Protein AF-0000000080528531 (afdb_homodimer)

pLDDT: mean 79.45, std 21.53, range [21.64, 98.94]

Organism: Pseudogymnoascus destructans (strain ATCC MYA-4855 / 20631-21) (NCBI:txid658429)

InterPro domains:
  IPR002347 Short-chain dehydrogenase/reductase SDR [PF00106] (32-248)
  IPR002347 Short-chain dehydrogenase/reductase SDR [PR00080] (111-122)
  IPR002347 Short-chain dehydrogenase/reductase SDR [PR00080] (195-203)
  IPR002347 Short-chain dehydrogenase/reductase SDR [PR00080] (209-228)
  IPR002347 Short-chain dehydrogenase/reductase SDR [PR00081] (33-50)
  IPR002347 Short-chain dehydrogenase/reductase SDR [PR00081] (111-122)
  IPR002347 Short-chain dehydrogenase/reductase SDR [PR00081] (209-228)
  IPR002347 Short-chain dehydrogenase/reductase SDR [PR00081] (230-247)
  IPR020904 Short-chain dehydrogenase/reductase, conserved site [PS00061] (196-224)
  IPR036291 NAD(P)-binding domain superfamily [SSF51735] (30-278)

Solvent-accessible surface area (backbone atoms only — not comparable to full-atom values): 37124 Å² total; per-residue (Å²): 56,64,50,62,80,37,59,33,35,75,73,28,62,39,34,76,78,84,61,83,84,55,83,79,59,65,48,24,29,16,66,29,32,34,38,27,34,31,20,59,43,70,68,28,30,51,45,46,55,54,42,37,70,32,47,24,28,38,37,28,21,22,74,54,56,68,58,25,48,52,49,37,54,52,50,26,67,76,59,71,44,81,60,44,43,60,40,70,24,46,54,71,37,65,66,36,43,51,49,39,54,55,52,45,31,72,62,29,94,75,56,29,38,19,30,39,31,46,48,42,65,50,44,54,83,70,76,75,57,69,78,64,56,74,65,72,85,45,95,77,47,78,74,78,89,53,60,24,35,35,34,34,29,54,14,38,50,53,49,49,44,51,42,51,43,46,27,57,61,16,64,92,40,62,62,58,43,52,83,50,79,66,44,55,70,48,65,38,23,37,40,38,40,59,46,27,43,39,41,79,43,56,46,66,77,33,41,51,34,16,13,16,25,11,16,42,47,20,38,50,52,16,40,42,53,46,32,52,75,51,24,34,28,43,36,36,38,22,41,39,54,25,64,30,79,80,24,62,72,69,46,38,62,53,41,70,70,54,58,54,21,50,64,63,59,49,45,48,53,53,41,47,59,66,17,37,56,31,63,18,55,46,35,40,34,29,33,43,67,15,24,43,45,92,84,75,53,72,41,36,48,61,87,77,58,87,76,53,58,73,37,41,66,43,78,46,72,76,52,55,50,36,43,28,46,58,48,41,40,46,51,43,53,48,49,47,52,48,54,72,45,44,83,56,69,83,61,45,66,55,48,48,39,48,49,48,44,52,48,34,38,25,45,59,41,51,84,136,67,61,45,61,77,38,60,34,36,75,72,31,61,39,33,75,79,84,62,84,85,56,83,79,60,65,48,24,29,16,66,28,32,35,40,26,32,31,19,59,43,70,69,27,30,52,45,46,55,54,43,38,71,33,46,24,28,38,37,29,20,23,75,52,56,69,56,24,49,54,50,34,53,53,49,26,67,76,61,71,43,80,58,45,42,62,40,70,23,45,54,69,38,65,64,36,44,50,49,39,54,54,53,44,31,70,61,28,92,77,56,28,38,19,31,39,31,47,48,43,66,51,43,53,82,69,77,74,56,70,80,64,55,75,66,72,84,47,94,77,48,78,73,77,89,53,60,24,35,35,35,36,30,53,15,38,50,52,48,49,44,51,41,52,43,46,28,57,61,17,64,92,40,60,63,57,40,51,82,50,79,63,44,55,69,48,65,37,20,37,42,38,40,60,48,28,42,38,40,77,44,56,46,66,77,32,40,51,36,16,13,16,26,11,17,44,46,20,37,50,51,16,40,43,52,46,34,52,74,50,25,35,27,44,35,35,39,20,41,37,56,25,68,29,78,79,25,60,71,69,46,36,61,53,43,70,71,54,59,52,20,50,66,63,60,49,48,48,54,52,40,48,58,65,17,36,55,29,62,20,55,46,36,40,33,28,34,45,67,17,23,42,46,89,85,74,52,75,39,28,47,62,86,77,55,89,76,51,58,73,36,42,68,41,79,46,70,75,50,54,49,35,40,27,43,58,48,39,40,46,50,44,53,49,50,46,54,47,56,72,45,45,84,56,68,83,59,46,67,54,48,49,39,48,49,46,43,53,48,33,39,22,46,57,41,51,83,135

Sequence (736 aa):
MFDRSRNVVDLTRQSPPIDLSQPYDPDWVSAKTILITGGASGFGEHFFRKWASHGANVIIGDISDKKGIELVEEVRASTGNKNHHYIHCDVTIWQSQVDFFHQALKLSPTGGIDSVVANAGINGYGGRPFWDPPGLDADSPPKPDMKCLEVNLIGVTYTVHLALFYLKRNPNSDVADHKAQPSANRPDRHLLLIGSIASLVTIPGLTQYNASKHGVLGLFKSLGTTAFMGGLRVNIVLAYFVSTPLLQAGARVLLAGNPIATPEDVIDAGTRFMADARISGRALMIGPKVKVRADNEWEVVLQEDKEGVEVTVREVFVDDFEVVEAFCARLIKLLNVLEAARGWSGWFSDMFAAITYRVLVIFGLRRKMFDRSRNVVDLTRQSPPIDLSQPYDPDWVSAKTILITGGASGFGEHFFRKWASHGANVIIGDISDKKGIELVEEVRASTGNKNHHYIHCDVTIWQSQVDFFHQALKLSPTGGIDSVVANAGINGYGGRPFWDPPGLDADSPPKPDMKCLEVNLIGVTYTVHLALFYLKRNPNSDVADHKAQPSANRPDRHLLLIGSIASLVTIPGLTQYNASKHGVLGLFKSLGTTAFMGGLRVNIVLAYFVSTPLLQAGARVLLAGNPIATPEDVIDAGTRFMADARISGRALMIGPKVKVRADNEWEVVLQEDKEGVEVTVREVFVDDFEVVEAFCARLIKLLNVLEAARGWSGWFSDMFAAITYRVLVIFGLRRK

Secondary structure (DSSP, 8-state):
---TT---HHHHTPPPPP-TTS---GGGGTT-EEEEETTTSHHHHHHHHHHHHTT-EEEEEES-HHHHHHHHHHHHHHH--TT-EEEE--TTSHHHHHHHHHHHHHH-TTSS-SEEEE--------SS-TTS---TTSSSPPPP--HHHIIIIIIHHHHHHHHHHHHTT-TTPPPP-TTSPP-TT----EEEEEEEGGGTS--TT-HHHHHHHHHHHHHHHHHHHHGGGGT-EEEEEEE--B--GGGTTTHHHHTTTPPPB-HHHHHHHHHHHHH-TT--S-EEEEEEEEEE-TTS----B-TT-SSSEEEEEEEE-TTTTTS--HHHHHHHHHHHHHHHHTTS-SHHHHHHHHHHHHHHHHTT-S--/---TT---HHHHTPPPPP-TTS---GGGGTT-EEEEETTTSHHHHHHHHHHHHTT-EEEEEES-HHHHHHHHHHHHHHH--TT-EEEE--TTSHHHHHHHHHHHHHH-TTSS-SEEEE--------SS-TTS---TTSSSPPPP--HHHIIIIIIHHHHHHHHHHHHTT-TTPPPP-TTSPP-TT----EEEEEEEGGGTS--TT-HHHHHHHHHHHHHHHHHHHHGGGGT-EEEEEEE--B--GGGTTTHHHHTTTPPPB-HHHHHHHHHHHHH-TT--S-EEEEEEEEEE-TTS----B-TT-SSSEEEEEEEE-TTTTTS--HHHHHHHHHHHHHHHHTTS-SHHHHHHHHHHHHHHHHTT-S--

Foldseek 3Di:
DQPLQQQCCVLLQFFADDDPVDDDDLLLQALAEEEEEVLLDDLNVVLVLSSLQSHHQYEYEYQPVVSQVVSQVVSCVVNVDNSYYYAYADLLDLVSVVVSVVVSLVSRPQSAHQEYELDFADLPPDDDQPVDDPDPPDPDDDDPDLVRLSGLAVSSVSSVVVLLVGLLVGPPAAQQHLPDDRHHPHGHSEYEYEAACLLVDPDPRSVSNSVSRVNSVVVLQVCSLQSSLSSHFYEYEHEYAADDVVCPPPVCVVVVNFDFFHSVVSSVVVSCRSSNSSGGSWYKYFGTFAFQDDPRPRDRDPPPDPDGDTDRIDTDCSCVSSRDHPVSSVVSVVSSVLSVVCVVPDCRVVVCCVVVVVVVVVVVNDDD/DQQLAQQCCVLLQFFADDDPVDDDDLLLQALAEEEEEVLLDDLNVVLVLSSLQSHHQYEYEYQPVVSQVVSQVVSCVVNVDNSYYYAYADLLDLVSVVVSVVVSLVSRPQSAHQEYELDFADLPPDDDQPVDDPDPPDPDDDDPDLVRLSGLAVSSVSSVVVLLVGLLVGPPADQQHLPDDRHHPHGHSEYEYEAACLLVDPDPRSVSNSVSRVNSVVVLLVCSLQSSLSSHFYEYEHEYDADDVVCPPPVCVVVVNFDFFHSVVSSVVVSCRSSNSSGGSWYKYFGTFAFQDDPRPRPRDPPPDPDGDTDRIDTDCSCVSSGGHPVSSVVSVVSSVLSVVCVVPDCRVVVCCVVVVVVVVVVVNDDD

Structure (mmCIF, N/CA/C/O backbone):
data_AF-0000000080528531-model_v1
#
loop_
_entity.id
_entity.type
_entity.pdbx_description
1 polymer 'Uncharacterized protein'
#
loop_
_atom_site.group_PDB
_atom_site.id
_atom_site.type_symbol
_atom_site.label_atom_id
_atom_site.label_alt_id
_atom_site.label_comp_id
_atom_site.label_asym_id
_atom_site.label_entity_id
_atom_site.label_seq_id
_atom_site.pdbx_PDB_ins_code
_atom_site.Cartn_x
_atom_site.Cartn_y
_atom_site.Cartn_z
_atom_site.occupancy
_atom_site.B_iso_or_equiv
_atom_site.auth_seq_id
_atom_site.auth_comp_id
_atom_site.auth_asym_id
_atom_site.auth_atom_id
_atom_site.pdbx_PDB_model_num
ATOM 1 N N . MET A 1 1 ? 13.086 14.242 -15.18 1 21.64 1 MET A N 1
ATOM 2 C CA . MET A 1 1 ? 13.102 13.344 -16.328 1 21.64 1 MET A CA 1
ATOM 3 C C . MET A 1 1 ? 13.875 12.062 -16 1 21.64 1 MET A C 1
ATOM 5 O O . MET A 1 1 ? 15.016 12.125 -15.539 1 21.64 1 MET A O 1
ATOM 9 N N . PHE A 1 2 ? 13.141 11.07 -15.656 1 32.16 2 PHE A N 1
ATOM 10 C CA . PHE A 1 2 ? 13.797 9.812 -15.297 1 32.16 2 PHE A CA 1
ATOM 11 C C . PHE A 1 2 ? 14.727 9.352 -16.406 1 32.16 2 PHE A C 1
ATOM 13 O O . PHE A 1 2 ? 14.43 9.531 -17.594 1 32.16 2 PHE A O 1
ATOM 20 N N . ASP A 1 3 ? 15.953 9.625 -16.359 1 35.84 3 ASP A N 1
ATOM 21 C CA . ASP A 1 3 ? 16.859 9.125 -17.406 1 35.84 3 ASP A CA 1
ATOM 22 C C . ASP A 1 3 ? 16.328 7.828 -18.016 1 35.84 3 ASP A C 1
ATOM 24 O O . ASP A 1 3 ? 16.281 6.793 -17.344 1 35.84 3 ASP A O 1
ATOM 28 N N . ARG A 1 4 ? 15.625 7.918 -19.125 1 40.84 4 ARG A N 1
ATOM 29 C CA . ARG A 1 4 ? 14.984 6.934 -19.984 1 40.84 4 ARG A CA 1
ATOM 30 C C . ARG A 1 4 ? 15.953 5.816 -20.359 1 40.84 4 ARG A C 1
ATOM 32 O O . ARG A 1 4 ? 15.57 4.836 -21 1 40.84 4 ARG A O 1
ATOM 39 N N . SER A 1 5 ? 17.203 6.055 -20.281 1 42.66 5 SER A N 1
ATOM 40 C CA . SER A 1 5 ? 18.172 5.172 -20.922 1 42.66 5 SER A CA 1
ATOM 41 C C . SER A 1 5 ? 18.453 3.939 -20.078 1 42.66 5 SER A C 1
ATOM 43 O O . SER A 1 5 ? 19.312 3.127 -20.422 1 42.66 5 SER A O 1
ATOM 45 N N . ARG A 1 6 ? 17.797 3.814 -18.906 1 54.56 6 ARG A N 1
ATOM 46 C CA . ARG A 1 6 ? 18.391 2.695 -18.188 1 54.56 6 ARG A CA 1
ATOM 47 C C . ARG A 1 6 ? 17.422 1.529 -18.078 1 54.56 6 ARG A C 1
ATOM 49 O O . ARG A 1 6 ? 16.656 1.434 -17.109 1 54.56 6 ARG A O 1
ATOM 56 N N . ASN A 1 7 ? 17.297 0.915 -19.266 1 58.16 7 ASN A N 1
ATOM 57 C CA . ASN A 1 7 ? 16.531 -0.303 -19.484 1 58.16 7 ASN A CA 1
ATOM 58 C C . ASN A 1 7 ? 17.062 -1.471 -18.672 1 58.16 7 ASN A C 1
ATOM 60 O O . ASN A 1 7 ? 18.219 -1.876 -18.844 1 58.16 7 ASN A O 1
ATOM 64 N N . VAL A 1 8 ? 16.281 -1.681 -17.703 1 65.88 8 VAL A N 1
ATOM 65 C CA . VAL A 1 8 ? 16.766 -2.734 -16.812 1 65.88 8 VAL A CA 1
ATOM 66 C C . VAL A 1 8 ? 15.984 -4.023 -17.062 1 65.88 8 VAL A C 1
ATOM 68 O O . VAL A 1 8 ? 15.961 -4.922 -16.234 1 65.88 8 VAL A O 1
ATOM 71 N N . VAL A 1 9 ? 15.375 -4.074 -18.188 1 69.69 9 VAL A N 1
ATOM 72 C CA . VAL A 1 9 ? 14.539 -5.23 -18.484 1 69.69 9 VAL A CA 1
ATOM 73 C C . VAL A 1 9 ? 15.391 -6.5 -18.469 1 69.69 9 VAL A C 1
ATOM 75 O O . VAL A 1 9 ? 15.023 -7.488 -17.828 1 69.69 9 VAL A O 1
ATOM 78 N N . ASP A 1 10 ? 16.484 -6.367 -19.016 1 73 10 ASP A N 1
ATOM 79 C CA . ASP A 1 10 ? 17.359 -7.535 -19.062 1 73 10 ASP A CA 1
ATOM 80 C C . ASP A 1 10 ? 17.922 -7.859 -17.688 1 73 10 ASP A C 1
ATOM 82 O O . ASP A 1 10 ? 18.047 -9.031 -17.312 1 73 10 ASP A O 1
ATOM 86 N N . LEU A 1 11 ? 18.172 -6.777 -16.969 1 73.38 11 LEU A N 1
ATOM 87 C CA . LEU A 1 11 ? 18.781 -6.953 -15.648 1 73.38 11 LEU A CA 1
ATOM 88 C C . LEU A 1 11 ? 17.781 -7.586 -14.68 1 73.38 11 LEU A C 1
ATOM 90 O O . LEU A 1 11 ? 18.188 -8.297 -13.758 1 73.38 11 LEU A O 1
ATOM 94 N N . THR A 1 12 ? 16.562 -7.344 -14.93 1 78.44 12 THR A N 1
ATOM 95 C CA . THR A 1 12 ? 15.547 -7.859 -14.023 1 78.44 12 THR A CA 1
ATOM 96 C C . THR A 1 12 ? 14.945 -9.156 -14.57 1 78.44 12 THR A C 1
ATOM 98 O O . THR A 1 12 ? 14.094 -9.773 -13.922 1 78.44 12 THR A O 1
ATOM 101 N N . ARG A 1 13 ? 15.375 -9.555 -15.766 1 80.88 13 ARG A N 1
ATOM 102 C CA . ARG A 1 13 ? 14.938 -10.781 -16.422 1 80.88 13 ARG A CA 1
ATOM 103 C C . ARG A 1 13 ? 13.43 -10.781 -16.625 1 80.88 13 ARG A C 1
ATOM 105 O O . ARG A 1 13 ? 12.789 -11.828 -16.531 1 80.88 13 ARG A O 1
ATOM 112 N N . GLN A 1 14 ? 12.844 -9.648 -16.812 1 84.94 14 GLN A N 1
ATOM 113 C CA . GLN A 1 14 ? 11.43 -9.531 -17.156 1 84.94 14 GLN A CA 1
ATOM 114 C C . GLN A 1 14 ? 11.18 -9.891 -18.609 1 84.94 14 GLN A C 1
ATOM 116 O O . GLN A 1 14 ? 12.062 -9.703 -19.453 1 84.94 14 GLN A O 1
ATOM 121 N N . SER A 1 15 ? 10.023 -10.406 -18.844 1 90.94 15 SER A N 1
ATOM 122 C CA . SER A 1 15 ? 9.68 -10.75 -20.219 1 90.94 15 SER A CA 1
ATOM 123 C C . SER A 1 15 ? 9.32 -9.508 -21.031 1 90.94 15 SER A C 1
ATOM 125 O O . SER A 1 15 ? 9.055 -8.445 -20.469 1 90.94 15 SER A O 1
ATOM 127 N N . PRO A 1 16 ? 9.328 -9.648 -22.344 1 85 16 PRO A N 1
ATOM 128 C CA . PRO A 1 16 ? 8.75 -8.57 -23.156 1 85 16 PRO A CA 1
ATOM 129 C C . PRO A 1 16 ? 7.258 -8.367 -22.875 1 85 16 PRO A C 1
ATOM 131 O O . PRO A 1 16 ? 6.625 -9.195 -22.219 1 85 16 PRO A O 1
ATOM 134 N N . PRO A 1 17 ? 6.75 -7.285 -23.344 1 85.56 17 PRO A N 1
ATOM 135 C CA . PRO A 1 17 ? 5.312 -7.062 -23.188 1 85.56 17 PRO A CA 1
ATOM 136 C C . PRO A 1 17 ? 4.473 -8.234 -23.688 1 85.56 17 PRO A C 1
ATOM 138 O O . PRO A 1 17 ? 4.871 -8.922 -24.641 1 85.56 17 PRO A O 1
ATOM 141 N N . ILE A 1 18 ? 3.359 -8.391 -23.094 1 89.75 18 ILE A N 1
ATOM 142 C CA . ILE A 1 18 ? 2.475 -9.5 -23.438 1 89.75 18 ILE A CA 1
ATOM 143 C C . ILE A 1 18 ? 1.778 -9.203 -24.766 1 89.75 18 ILE A C 1
ATOM 145 O O . ILE A 1 18 ? 1.177 -8.141 -24.938 1 89.75 18 ILE A O 1
ATOM 149 N N . ASP A 1 19 ? 1.89 -10.094 -25.703 1 86.19 19 ASP A N 1
ATOM 150 C CA . ASP A 1 19 ? 1.101 -10.023 -26.938 1 86.19 19 ASP A CA 1
ATOM 151 C C . ASP A 1 19 ? -0.231 -10.758 -26.766 1 86.19 19 ASP A C 1
ATOM 153 O O . ASP A 1 19 ? -0.301 -11.977 -26.938 1 86.19 19 ASP A O 1
ATOM 157 N N . LEU A 1 20 ? -1.261 -10.055 -26.531 1 87.19 20 LEU A N 1
ATOM 158 C CA . LEU A 1 20 ? -2.559 -10.625 -26.172 1 87.19 20 LEU A CA 1
ATOM 159 C C . LEU A 1 20 ? -3.225 -11.25 -27.406 1 87.19 20 LEU A C 1
ATOM 161 O O . LEU A 1 20 ? -4.207 -11.984 -27.281 1 87.19 20 LEU A O 1
ATOM 165 N N . SER A 1 21 ? -2.725 -11 -28.547 1 85.06 21 SER A N 1
ATOM 166 C CA . SER A 1 21 ? -3.264 -11.602 -29.75 1 85.06 21 SER A CA 1
ATOM 167 C C . SER A 1 21 ? -2.777 -13.039 -29.938 1 85.06 21 SER A C 1
ATOM 169 O O . SER A 1 21 ? -3.352 -13.805 -30.703 1 85.06 21 SER A O 1
ATOM 171 N N . GLN A 1 22 ? -1.686 -13.352 -29.297 1 89.31 22 GLN A N 1
ATOM 172 C CA . GLN A 1 22 ? -1.153 -14.711 -29.375 1 89.31 22 GLN A CA 1
ATOM 173 C C . GLN A 1 22 ? -1.896 -15.656 -28.438 1 89.31 22 GLN A C 1
ATOM 175 O O . GLN A 1 22 ? -2.107 -15.328 -27.266 1 89.31 22 GLN A O 1
ATOM 180 N N . PRO A 1 23 ? -2.318 -16.688 -28.953 1 91.75 23 PRO A N 1
ATOM 181 C CA . PRO A 1 23 ? -2.992 -17.641 -28.078 1 91.75 23 PRO A CA 1
ATOM 182 C C . PRO A 1 23 ? -2.039 -18.312 -27.078 1 91.75 23 PRO A C 1
ATOM 184 O O . PRO A 1 23 ? -0.82 -18.266 -27.266 1 91.75 23 PRO A O 1
ATOM 187 N N . TYR A 1 24 ? -2.566 -18.812 -26 1 94.81 24 TYR A N 1
ATOM 188 C CA . TYR A 1 24 ? -1.869 -19.688 -25.062 1 94.81 24 TYR A CA 1
ATOM 189 C C . TYR A 1 24 ? -2.645 -20.984 -24.859 1 94.81 24 TYR A C 1
ATOM 191 O O . TYR A 1 24 ? -3.814 -21.078 -25.234 1 94.81 24 TYR A O 1
ATOM 199 N N . ASP A 1 25 ? -1.979 -21.953 -24.391 1 97.62 25 ASP A N 1
ATOM 200 C CA . ASP A 1 25 ? -2.615 -23.234 -24.125 1 97.62 25 ASP A CA 1
ATOM 201 C C . ASP A 1 25 ? -2.844 -23.438 -22.625 1 97.62 25 ASP A C 1
ATOM 203 O O . ASP A 1 25 ? -1.892 -23.641 -21.875 1 97.62 25 ASP A O 1
ATOM 207 N N . PRO A 1 26 ? -4.086 -23.422 -22.188 1 97.75 26 PRO A N 1
ATOM 208 C CA . PRO A 1 26 ? -4.359 -23.578 -20.75 1 97.75 26 PRO A CA 1
ATOM 209 C C . PRO A 1 26 ? -3.873 -24.922 -20.203 1 97.75 26 PRO A C 1
ATOM 211 O O . PRO A 1 26 ? -3.686 -25.047 -18.984 1 97.75 26 PRO A O 1
ATOM 214 N N . ASP A 1 27 ? -3.588 -25.859 -21.062 1 98.31 27 ASP A N 1
ATOM 215 C CA . ASP A 1 27 ? -3.166 -27.188 -20.625 1 98.31 27 ASP A CA 1
ATOM 216 C C . ASP A 1 27 ? -1.714 -27.172 -20.141 1 98.31 27 ASP A C 1
ATOM 218 O O . ASP A 1 27 ? -1.247 -28.141 -19.531 1 98.31 27 ASP A O 1
ATOM 222 N N . TRP A 1 28 ? -1.072 -26.062 -20.344 1 98.31 28 TRP A N 1
ATOM 223 C CA . TRP A 1 28 ? 0.305 -25.938 -19.875 1 98.31 28 TRP A CA 1
ATOM 224 C C . TRP A 1 28 ? 0.362 -25.906 -18.359 1 98.31 28 TRP A C 1
ATOM 226 O O . TRP A 1 28 ? 1.438 -26.016 -17.766 1 98.31 28 TRP A O 1
ATOM 236 N N . VAL A 1 29 ? -0.826 -25.906 -17.672 1 98.56 29 VAL A N 1
ATOM 237 C CA . VAL A 1 29 ? -0.847 -25.953 -16.219 1 98.56 29 VAL A CA 1
ATOM 238 C C . VAL A 1 29 ? -0.815 -27.406 -15.742 1 98.56 29 VAL A C 1
ATOM 240 O O . VAL A 1 29 ? -0.64 -27.672 -14.547 1 98.56 29 VAL A O 1
ATOM 243 N N . SER A 1 30 ? -0.893 -28.328 -16.656 1 98.44 30 SER A N 1
ATOM 244 C CA . SER A 1 30 ? -1.021 -29.734 -16.312 1 98.44 30 SER A CA 1
ATOM 245 C C . SER A 1 30 ? 0.157 -30.219 -15.461 1 98.44 30 SER A C 1
ATOM 247 O O . SER A 1 30 ? 1.312 -29.906 -15.773 1 98.44 30 SER A O 1
ATOM 249 N N . ALA A 1 31 ? -0.149 -30.875 -14.352 1 98 31 ALA A N 1
ATOM 250 C CA . ALA A 1 31 ? 0.758 -31.547 -13.43 1 98 31 ALA A CA 1
ATOM 251 C C . ALA A 1 31 ? 1.401 -30.547 -12.469 1 98 31 ALA A C 1
ATOM 253 O O . ALA A 1 31 ? 2.082 -30.953 -11.516 1 98 31 ALA A O 1
ATOM 254 N N . LYS A 1 32 ? 1.223 -29.25 -12.703 1 98.31 32 LYS A N 1
ATOM 255 C CA . LYS A 1 32 ? 1.743 -28.266 -11.75 1 98.31 32 LYS A CA 1
ATOM 256 C C . LYS A 1 32 ? 1.022 -28.375 -10.406 1 98.31 32 LYS A C 1
ATOM 258 O O . LYS A 1 32 ? -0.193 -28.562 -10.367 1 98.31 32 LYS A O 1
ATOM 263 N N . THR A 1 33 ? 1.763 -28.25 -9.352 1 98.81 33 THR A N 1
ATOM 264 C CA . THR A 1 33 ? 1.167 -28.047 -8.039 1 98.81 33 THR A CA 1
ATOM 265 C C . THR A 1 33 ? 0.984 -26.562 -7.75 1 98.81 33 THR A C 1
ATOM 267 O O . THR A 1 33 ? 1.963 -25.812 -7.656 1 98.81 33 THR A O 1
ATOM 270 N N . ILE A 1 34 ? -0.281 -26.125 -7.57 1 98.94 34 ILE A N 1
ATOM 271 C CA . ILE A 1 34 ? -0.618 -24.719 -7.43 1 98.94 34 ILE A CA 1
ATOM 272 C C . ILE A 1 34 ? -1.307 -24.484 -6.09 1 98.94 34 ILE A C 1
ATOM 274 O O . ILE A 1 34 ? -2.299 -25.141 -5.77 1 98.94 34 ILE A O 1
ATOM 278 N N . LEU A 1 35 ? -0.721 -23.609 -5.285 1 98.94 35 LEU A N 1
ATOM 279 C CA . LEU A 1 35 ? -1.34 -23.172 -4.039 1 98.94 35 LEU A CA 1
ATOM 280 C C . LEU A 1 35 ? -2.146 -21.891 -4.242 1 98.94 35 LEU A C 1
ATOM 282 O O . LEU A 1 35 ? -1.68 -20.953 -4.898 1 98.94 35 LEU A O 1
ATOM 286 N N . ILE A 1 36 ? -3.389 -21.859 -3.711 1 98.94 36 ILE A N 1
ATOM 287 C CA . ILE A 1 36 ? -4.23 -20.672 -3.783 1 98.94 36 ILE A CA 1
ATOM 288 C C . ILE A 1 36 ? -4.73 -20.312 -2.389 1 98.94 36 ILE A C 1
ATOM 290 O O . ILE A 1 36 ? -5.473 -21.078 -1.768 1 98.94 36 ILE A O 1
ATOM 294 N N . THR A 1 37 ? -4.32 -19.188 -1.866 1 98.81 37 THR A N 1
ATOM 295 C CA . THR A 1 37 ? -4.996 -18.688 -0.673 1 98.81 37 THR A CA 1
ATOM 296 C C . THR A 1 37 ? -6.348 -18.078 -1.03 1 98.81 37 THR A C 1
ATOM 298 O O . THR A 1 37 ? -6.508 -17.484 -2.1 1 98.81 37 THR A O 1
ATOM 301 N N . GLY A 1 38 ? -7.277 -18.203 -0.069 1 97.81 38 GLY A N 1
ATOM 302 C CA . GLY A 1 38 ? -8.625 -17.766 -0.408 1 97.81 38 GLY A CA 1
ATOM 303 C C . GLY A 1 38 ? -9.227 -18.531 -1.567 1 97.81 38 GLY A C 1
ATOM 304 O O . GLY A 1 38 ? -9.859 -17.953 -2.447 1 97.81 38 GLY A O 1
ATOM 305 N N . GLY A 1 39 ? -9.008 -19.812 -1.566 1 97.38 39 GLY A N 1
ATOM 306 C CA . GLY A 1 39 ? -9.336 -20.594 -2.742 1 97.38 39 GLY A CA 1
ATOM 307 C C . GLY A 1 39 ? -10.766 -21.109 -2.74 1 97.38 39 GLY A C 1
ATOM 308 O O . GLY A 1 39 ? -11.219 -21.703 -3.723 1 97.38 39 GLY A O 1
ATOM 309 N N . ALA A 1 40 ? -11.562 -20.812 -1.698 1 96.44 40 ALA A N 1
ATOM 310 C CA . ALA A 1 40 ? -12.883 -21.438 -1.579 1 96.44 40 ALA A CA 1
ATOM 311 C C . ALA A 1 40 ? -13.969 -20.516 -2.125 1 96.44 40 ALA A C 1
ATOM 313 O O . ALA A 1 40 ? -15.148 -20.875 -2.139 1 96.44 40 ALA A O 1
ATOM 314 N N . SER A 1 41 ? -13.586 -19.297 -2.57 1 89.62 41 SER A N 1
ATOM 315 C CA . SER A 1 41 ? -14.586 -18.359 -3.084 1 89.62 41 SER A CA 1
ATOM 316 C C . SER A 1 41 ? -13.977 -17.391 -4.086 1 89.62 41 SER A C 1
ATOM 318 O O . SER A 1 41 ? -12.758 -17.359 -4.262 1 89.62 41 SER A O 1
ATOM 320 N N . GLY A 1 42 ? -14.852 -16.781 -4.809 1 87.44 42 GLY A N 1
ATOM 321 C CA . GLY A 1 42 ? -14.422 -15.719 -5.691 1 87.44 42 GLY A CA 1
ATOM 322 C C . GLY A 1 42 ? -13.492 -16.188 -6.793 1 87.44 42 GLY A C 1
ATOM 323 O O . GLY A 1 42 ? -13.719 -17.234 -7.395 1 87.44 42 GLY A O 1
ATOM 324 N N . PHE A 1 43 ? -12.492 -15.367 -7.047 1 89.38 43 PHE A N 1
ATOM 325 C CA . PHE A 1 43 ? -11.523 -15.688 -8.086 1 89.38 43 PHE A CA 1
ATOM 326 C C . PHE A 1 43 ? -10.773 -16.969 -7.754 1 89.38 43 PHE A C 1
ATOM 328 O O . PHE A 1 43 ? -10.461 -17.766 -8.641 1 89.38 43 PHE A O 1
ATOM 335 N N . GLY A 1 44 ? -10.555 -17.172 -6.438 1 94.56 44 GLY A N 1
ATOM 336 C CA . GLY A 1 44 ? -9.844 -18.375 -6.027 1 94.56 44 GLY A CA 1
ATOM 337 C C . GLY A 1 44 ? -10.547 -19.641 -6.434 1 94.56 44 GLY A C 1
ATOM 338 O O . GLY A 1 44 ? -9.93 -20.562 -6.984 1 94.56 44 GLY A O 1
ATOM 339 N N . GLU A 1 45 ? -11.805 -19.609 -6.184 1 95.75 45 GLU A N 1
ATOM 340 C CA . GLU A 1 45 ? -12.602 -20.766 -6.57 1 95.75 45 GLU A CA 1
ATOM 341 C C . GLU A 1 45 ? -12.594 -20.969 -8.086 1 95.75 45 GLU A C 1
ATOM 343 O O . GLU A 1 45 ? -12.453 -22.078 -8.578 1 95.75 45 GLU A O 1
ATOM 348 N N . HIS A 1 46 ? -12.727 -19.906 -8.812 1 94.19 46 HIS A N 1
ATOM 349 C CA . HIS A 1 46 ? -12.773 -19.984 -10.266 1 94.19 46 HIS A CA 1
ATOM 350 C C . HIS A 1 46 ? -11.43 -20.438 -10.836 1 94.19 46 HIS A C 1
ATOM 352 O O . HIS A 1 46 ? -11.391 -21.266 -11.75 1 94.19 46 HIS A O 1
ATOM 358 N N . PHE A 1 47 ? -10.336 -19.953 -10.289 1 96.75 47 PHE A N 1
ATOM 359 C CA . PHE A 1 47 ? -9.008 -20.406 -10.688 1 96.75 47 PHE A CA 1
ATOM 360 C C . PHE A 1 47 ? -8.844 -21.891 -10.398 1 96.75 47 PHE A C 1
ATOM 362 O O . PHE A 1 47 ? -8.383 -22.656 -11.258 1 96.75 47 PHE A O 1
ATOM 369 N N . PHE A 1 4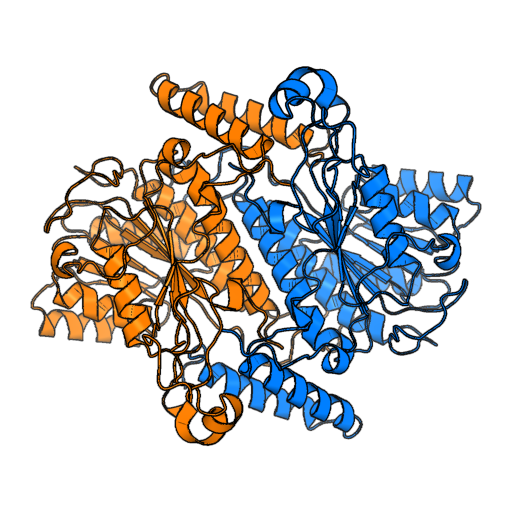8 ? -9.312 -22.281 -9.195 1 98.5 48 PHE A N 1
ATOM 370 C CA . PHE A 1 48 ? -9.211 -23.688 -8.789 1 98.5 48 PHE A CA 1
ATOM 371 C C . PHE A 1 48 ? -9.914 -24.594 -9.789 1 98.5 48 PHE A C 1
ATOM 373 O O . PHE A 1 48 ? -9.297 -25.484 -10.367 1 98.5 48 PHE A O 1
ATOM 380 N N . ARG A 1 49 ? -11.125 -24.281 -10.102 1 98.31 49 ARG A N 1
ATOM 381 C CA . ARG A 1 49 ? -11.914 -25.094 -11.016 1 98.31 49 ARG A CA 1
ATOM 382 C C . ARG A 1 49 ? -11.281 -25.125 -12.398 1 98.31 49 ARG A C 1
ATOM 384 O O . ARG A 1 49 ? -11.133 -26.203 -13 1 98.31 49 ARG A O 1
ATOM 391 N N . LYS A 1 50 ? -10.906 -23.984 -12.852 1 98.38 50 LYS A N 1
ATOM 392 C CA . LYS A 1 50 ? -10.359 -23.875 -14.203 1 98.38 50 LYS A CA 1
ATOM 393 C C . LYS A 1 50 ? -9.047 -24.641 -14.336 1 98.38 50 LYS A C 1
ATOM 395 O O . LYS A 1 50 ? -8.883 -25.438 -15.25 1 98.38 50 LYS A O 1
ATOM 400 N N . TRP A 1 51 ? -8.141 -24.5 -13.453 1 98.81 51 TRP A N 1
ATOM 401 C CA . TRP A 1 51 ? -6.812 -25.094 -13.562 1 98.81 51 TRP A CA 1
ATOM 402 C C . TRP A 1 51 ? -6.859 -26.578 -13.258 1 98.81 51 TRP A C 1
ATOM 404 O O . TRP A 1 51 ? -6.145 -27.375 -13.883 1 98.81 51 TRP A O 1
ATOM 414 N N . ALA A 1 52 ? -7.758 -26.969 -12.359 1 98.81 52 ALA A N 1
ATOM 415 C CA . ALA A 1 52 ? -7.977 -28.391 -12.109 1 98.81 52 ALA A CA 1
ATOM 416 C C . ALA A 1 52 ? -8.492 -29.094 -13.359 1 98.81 52 ALA A C 1
ATOM 418 O O . ALA A 1 52 ? -8.047 -30.203 -13.688 1 98.81 52 ALA A O 1
ATOM 419 N N . SER A 1 53 ? -9.367 -28.453 -14.055 1 98.69 53 SER A N 1
ATOM 420 C CA . SER A 1 53 ? -9.961 -29.062 -15.25 1 98.69 53 SER A CA 1
ATOM 421 C C . SER A 1 53 ? -8.93 -29.203 -16.359 1 98.69 53 SER A C 1
ATOM 423 O O . SER A 1 53 ? -9.133 -29.969 -17.312 1 98.69 53 SER A O 1
ATOM 425 N N . HIS A 1 54 ? -7.816 -28.547 -16.203 1 98.62 54 HIS A N 1
ATOM 426 C CA . HIS A 1 54 ? -6.754 -28.625 -17.203 1 98.62 54 HIS A CA 1
ATOM 427 C C . HIS A 1 54 ? -5.57 -29.438 -16.688 1 98.62 54 HIS A C 1
ATOM 429 O O . HIS A 1 54 ? -4.48 -29.391 -17.266 1 98.62 54 HIS A O 1
ATOM 435 N N . GLY A 1 55 ? -5.746 -30.094 -15.547 1 98.62 55 GLY A N 1
ATOM 436 C CA . GLY A 1 55 ? -4.801 -31.125 -15.148 1 98.62 55 GLY A CA 1
ATOM 437 C C . GLY A 1 55 ? -3.861 -30.672 -14.047 1 98.62 55 GLY A C 1
ATOM 438 O O . GLY A 1 55 ? -2.965 -31.422 -13.648 1 98.62 55 GLY A O 1
ATOM 439 N N . ALA A 1 56 ? -4.039 -29.5 -13.508 1 98.81 56 ALA A N 1
ATOM 440 C CA . ALA A 1 56 ? -3.203 -29.062 -12.391 1 98.81 56 ALA A CA 1
ATOM 441 C C . ALA A 1 56 ? -3.598 -29.766 -11.102 1 98.81 56 ALA A C 1
ATOM 443 O O . ALA A 1 56 ? -4.723 -30.25 -10.969 1 98.81 56 ALA A O 1
ATOM 444 N N . ASN A 1 57 ? -2.662 -29.922 -10.203 1 98.81 57 ASN A N 1
ATOM 445 C CA . ASN A 1 57 ? -2.904 -30.25 -8.805 1 98.81 57 ASN A CA 1
ATOM 446 C C . ASN A 1 57 ? -3.053 -29 -7.945 1 98.81 57 ASN A C 1
ATOM 448 O O . ASN A 1 57 ? -2.082 -28.266 -7.73 1 98.81 57 ASN A O 1
ATOM 452 N N . VAL A 1 58 ? -4.27 -28.797 -7.449 1 98.94 58 VAL A N 1
ATOM 453 C CA . VAL A 1 58 ? -4.527 -27.516 -6.797 1 98.94 58 VAL A CA 1
ATOM 454 C C . VAL A 1 58 ? -4.797 -27.75 -5.309 1 98.94 58 VAL A C 1
ATOM 456 O O . VAL A 1 58 ? -5.586 -28.625 -4.941 1 98.94 58 VAL A O 1
ATOM 459 N N . ILE A 1 59 ? -4.062 -27.062 -4.484 1 98.94 59 ILE A N 1
ATOM 460 C CA . ILE A 1 59 ? -4.27 -27.047 -3.039 1 98.94 59 ILE A CA 1
ATOM 461 C C . ILE A 1 59 ? -4.75 -25.656 -2.605 1 98.94 59 ILE A C 1
ATOM 463 O O . ILE A 1 59 ? -4.051 -24.672 -2.799 1 98.94 59 ILE A O 1
ATOM 467 N N . ILE A 1 60 ? -5.977 -25.594 -2.004 1 98.94 60 ILE A N 1
ATOM 468 C CA . ILE A 1 60 ? -6.547 -24.297 -1.652 1 98.94 60 ILE A CA 1
ATOM 469 C C . ILE A 1 60 ? -6.535 -24.125 -0.136 1 98.94 60 ILE A C 1
ATOM 471 O O . ILE A 1 60 ? -6.723 -25.094 0.608 1 98.94 60 ILE A O 1
ATOM 475 N N . GLY A 1 61 ? -6.164 -22.953 0.275 1 98.88 61 GLY A N 1
ATOM 476 C CA . GLY A 1 61 ? -6.301 -22.516 1.65 1 98.88 61 GLY A CA 1
ATOM 477 C C . GLY A 1 61 ? -7.395 -21.469 1.834 1 98.88 61 GLY A C 1
ATOM 478 O O . GLY A 1 61 ? -7.551 -20.578 1.003 1 98.88 61 GLY A O 1
ATOM 479 N N . ASP A 1 62 ? -8.164 -21.578 2.898 1 98.5 62 ASP A N 1
ATOM 480 C CA . ASP A 1 62 ? -9.234 -20.641 3.217 1 98.5 62 ASP A CA 1
ATOM 481 C C . ASP A 1 62 ? -9.664 -20.781 4.676 1 98.5 62 ASP A C 1
ATOM 483 O O . ASP A 1 62 ? -9.195 -21.672 5.391 1 98.5 62 ASP A O 1
ATOM 487 N N . ILE A 1 63 ? -10.539 -19.891 5.094 1 98.12 63 ILE A N 1
ATOM 488 C CA . ILE A 1 63 ? -11.07 -19.984 6.449 1 98.12 63 ILE A CA 1
ATOM 489 C C . ILE A 1 63 ? -12.43 -20.672 6.422 1 98.12 63 ILE A C 1
ATOM 491 O O . ILE A 1 63 ? -12.93 -21.109 7.461 1 98.12 63 ILE A O 1
ATOM 495 N N . SER A 1 64 ? -13.031 -20.719 5.266 1 97.44 64 SER A N 1
ATOM 496 C CA . SER A 1 64 ? -14.328 -21.375 5.125 1 97.44 64 SER A CA 1
ATOM 497 C C . SER A 1 64 ? -14.188 -22.875 4.941 1 97.44 64 SER A C 1
ATOM 499 O O . SER A 1 64 ? -14.336 -23.391 3.834 1 97.44 64 SER A O 1
ATOM 501 N N . ASP A 1 65 ? -14.141 -23.578 6.051 1 98.38 65 ASP A N 1
ATOM 502 C CA . ASP A 1 65 ? -13.805 -25 6.023 1 98.38 65 ASP A CA 1
ATOM 503 C C . ASP A 1 65 ? -14.867 -25.812 5.281 1 98.38 65 ASP A C 1
ATOM 505 O O . ASP A 1 65 ? -14.555 -26.562 4.363 1 98.38 65 ASP A O 1
ATOM 509 N N . LYS A 1 66 ? -16.047 -25.578 5.617 1 98.31 66 LYS A N 1
ATOM 510 C CA . LYS A 1 66 ? -17.125 -26.359 5.016 1 98.31 66 LYS A CA 1
ATOM 511 C C . LYS A 1 66 ? -17.172 -26.156 3.504 1 98.31 66 LYS A C 1
ATOM 513 O O . LYS A 1 66 ? -17.188 -27.125 2.74 1 98.31 66 LYS A O 1
ATOM 518 N N . LYS A 1 67 ? -17.141 -24.922 3.072 1 97.5 67 LYS A N 1
ATOM 519 C CA . LYS A 1 67 ? -17.203 -24.594 1.651 1 97.5 67 LYS A CA 1
ATOM 520 C C . LYS A 1 67 ? -15.984 -25.141 0.91 1 97.5 67 LYS A C 1
ATOM 522 O O . LYS A 1 67 ? -16.109 -25.672 -0.192 1 97.5 67 LYS A O 1
ATOM 527 N N . GLY A 1 68 ? -14.812 -25.031 1.529 1 98.56 68 GLY A N 1
ATOM 528 C CA . GLY A 1 68 ? -13.586 -25.5 0.906 1 98.56 68 GLY A CA 1
ATOM 529 C C . GLY A 1 68 ? -13.539 -27 0.729 1 98.56 68 GLY A C 1
ATOM 530 O O . GLY A 1 68 ? -13.156 -27.5 -0.334 1 98.56 68 GLY A O 1
ATOM 531 N N . ILE A 1 69 ? -13.961 -27.719 1.741 1 98.69 69 ILE A N 1
ATOM 532 C CA . ILE A 1 69 ? -13.945 -29.172 1.703 1 98.69 69 ILE A CA 1
ATOM 533 C C . ILE A 1 69 ? -14.938 -29.672 0.651 1 98.69 69 ILE A C 1
ATOM 535 O O . ILE A 1 69 ? -14.602 -30.531 -0.162 1 98.69 69 ILE A O 1
ATOM 539 N N . GLU A 1 70 ? -16.125 -29.078 0.626 1 98.69 70 GLU A N 1
ATOM 540 C CA . GLU A 1 70 ? -17.141 -29.453 -0.352 1 98.69 70 GLU A CA 1
ATOM 541 C C . GLU A 1 70 ? -16.672 -29.156 -1.774 1 98.69 70 GLU A C 1
ATOM 543 O O . GLU A 1 70 ? -16.891 -29.969 -2.684 1 98.69 70 GLU A O 1
ATOM 548 N N . LEU A 1 71 ? -16.031 -28.047 -1.95 1 98.62 71 LEU A N 1
ATOM 549 C CA . LEU A 1 71 ? -15.531 -27.641 -3.262 1 98.62 71 LEU A CA 1
ATOM 550 C C . LEU A 1 71 ? -14.484 -28.641 -3.766 1 98.62 71 LEU A C 1
ATOM 552 O O . LEU A 1 71 ? -14.531 -29.047 -4.926 1 98.62 71 LEU A O 1
ATOM 556 N N . VAL A 1 72 ? -13.562 -29.047 -2.941 1 98.88 72 VAL A N 1
ATOM 557 C CA . VAL A 1 72 ? -12.492 -29.969 -3.314 1 98.88 72 VAL A CA 1
ATOM 558 C C . VAL A 1 72 ? -13.094 -31.328 -3.695 1 98.88 72 VAL A C 1
ATOM 560 O O . VAL A 1 72 ? -12.688 -31.922 -4.691 1 98.88 72 VAL A O 1
ATOM 563 N N . GLU A 1 73 ? -14.047 -31.766 -2.941 1 98.75 73 GLU A N 1
ATOM 564 C CA . GLU A 1 73 ? -14.703 -33.031 -3.25 1 98.75 73 GLU A CA 1
ATOM 565 C C . GLU A 1 73 ? -15.391 -32.969 -4.609 1 98.75 73 GLU A C 1
ATOM 567 O O . GLU A 1 73 ? -15.281 -33.906 -5.406 1 98.75 73 GLU A O 1
ATOM 572 N N . GLU A 1 74 ? -16.062 -31.906 -4.812 1 98.75 74 GLU A N 1
ATOM 573 C CA . GLU A 1 74 ? -16.75 -31.719 -6.086 1 98.75 74 GLU A CA 1
ATOM 574 C C . GLU A 1 74 ? -15.758 -31.734 -7.25 1 98.75 74 GLU A C 1
ATOM 576 O O . GLU A 1 74 ? -15.992 -32.406 -8.258 1 98.75 74 GLU A O 1
ATOM 581 N N . VAL A 1 75 ? -14.688 -31.047 -7.109 1 98.75 75 VAL A N 1
ATOM 582 C CA . VAL A 1 75 ? -13.719 -30.906 -8.195 1 98.75 75 VAL A CA 1
ATOM 583 C C . VAL A 1 75 ? -12.984 -32.25 -8.398 1 98.75 75 VAL A C 1
ATOM 585 O O . VAL A 1 75 ? -12.695 -32.625 -9.531 1 98.75 75 VAL A O 1
ATOM 588 N N . ARG A 1 76 ? -12.68 -32.969 -7.34 1 98.69 76 ARG A N 1
ATOM 589 C CA . ARG A 1 76 ? -12.094 -34.312 -7.473 1 98.69 76 ARG A CA 1
ATOM 590 C C . ARG A 1 76 ? -13.008 -35.219 -8.289 1 98.69 76 ARG A C 1
ATOM 592 O O . ARG A 1 76 ? -12.539 -35.969 -9.156 1 98.69 76 ARG A O 1
ATOM 599 N N . ALA A 1 77 ? -14.25 -35.125 -8.016 1 98.56 77 ALA A N 1
ATOM 600 C CA . ALA A 1 77 ? -15.219 -36 -8.711 1 98.56 77 ALA A CA 1
ATOM 601 C C . ALA A 1 77 ? -15.289 -35.656 -10.195 1 98.56 77 ALA A C 1
ATOM 603 O O . ALA A 1 77 ? -15.352 -36.531 -11.047 1 98.56 77 ALA A O 1
ATOM 604 N N . SER A 1 78 ? -15.266 -34.406 -10.461 1 98.12 78 SER A N 1
ATOM 605 C CA . SER A 1 78 ? -15.422 -33.938 -11.844 1 98.12 78 SER A CA 1
ATOM 606 C C . SER A 1 78 ? -14.156 -34.188 -12.656 1 98.12 78 SER A C 1
ATOM 608 O O . SER A 1 78 ? -14.227 -34.438 -13.867 1 98.12 78 SER A O 1
ATOM 610 N N . THR A 1 79 ? -12.984 -34.156 -12.055 1 98.31 79 THR A N 1
ATOM 611 C CA . THR A 1 79 ? -11.727 -34.25 -12.789 1 98.31 79 THR A CA 1
ATOM 612 C C . THR A 1 79 ? -11.141 -35.656 -12.68 1 98.31 79 THR A C 1
ATOM 614 O O . THR A 1 79 ? -10.25 -36.031 -13.461 1 98.31 79 THR A O 1
ATOM 617 N N . GLY A 1 80 ? -11.547 -36.375 -11.648 1 98.12 80 GLY A N 1
ATOM 618 C CA . GLY A 1 80 ? -10.961 -37.688 -11.359 1 98.12 80 GLY A CA 1
ATOM 619 C C . GLY A 1 80 ? -9.57 -37.594 -10.758 1 98.12 80 GLY A C 1
ATOM 620 O O . GLY A 1 80 ? -8.844 -38.594 -10.719 1 98.12 80 GLY A O 1
ATOM 621 N N . ASN A 1 81 ? -9.156 -36.469 -10.383 1 98.25 81 ASN A N 1
ATOM 622 C CA . ASN A 1 81 ? -7.848 -36.219 -9.797 1 98.25 81 ASN A CA 1
ATOM 623 C C . ASN A 1 81 ? -7.934 -36.094 -8.281 1 98.25 81 ASN A C 1
ATOM 625 O O . ASN A 1 81 ? -8.555 -35.156 -7.766 1 98.25 81 ASN A O 1
ATOM 629 N N . LYS A 1 82 ? -7.258 -36.906 -7.512 1 98.25 82 LYS A N 1
ATOM 630 C CA . LYS A 1 82 ? -7.336 -36.938 -6.055 1 98.25 82 LYS A CA 1
ATOM 631 C C . LYS A 1 82 ? -6.355 -35.938 -5.426 1 98.25 82 LYS A C 1
ATOM 633 O O . LYS A 1 82 ? -6.359 -35.75 -4.207 1 98.25 82 LYS A O 1
ATOM 638 N N . ASN A 1 83 ? -5.551 -35.312 -6.266 1 98.62 83 ASN A N 1
ATOM 639 C CA . ASN A 1 83 ? -4.465 -34.469 -5.746 1 98.62 83 ASN A CA 1
ATOM 640 C C . ASN A 1 83 ? -4.922 -33.031 -5.508 1 98.62 83 ASN A C 1
ATOM 642 O O . ASN A 1 83 ? -4.094 -32.125 -5.375 1 98.62 83 ASN A O 1
ATOM 646 N N . HIS A 1 84 ? -6.223 -32.812 -5.473 1 98.88 84 HIS A N 1
ATOM 647 C CA . HIS A 1 84 ? -6.773 -31.547 -4.992 1 98.88 84 HIS A CA 1
ATOM 648 C C . HIS A 1 84 ? -7.043 -31.609 -3.49 1 98.88 84 HIS A C 1
ATOM 650 O O . HIS A 1 84 ? -7.551 -32.594 -2.98 1 98.88 84 HIS A O 1
ATOM 656 N N . HIS A 1 85 ? -6.617 -30.531 -2.783 1 98.94 85 HIS A N 1
ATOM 657 C CA . HIS A 1 85 ? -6.762 -30.578 -1.332 1 98.94 85 HIS A CA 1
ATOM 658 C C . HIS A 1 85 ? -7.219 -29.219 -0.789 1 98.94 85 HIS A C 1
ATOM 660 O O . HIS A 1 85 ? -6.98 -28.188 -1.411 1 98.94 85 HIS A O 1
ATOM 666 N N . TYR A 1 86 ? -7.953 -29.25 0.315 1 98.88 86 TYR A N 1
ATOM 667 C CA . TYR A 1 86 ? -8.281 -28.078 1.133 1 98.88 86 TYR A CA 1
ATOM 668 C C . TYR A 1 86 ? -7.5 -28.109 2.443 1 98.88 86 TYR A C 1
ATOM 670 O O . TYR A 1 86 ? -7.398 -29.141 3.098 1 98.88 86 TYR A O 1
ATOM 678 N N . ILE A 1 87 ? -6.871 -27.047 2.814 1 98.88 87 ILE A N 1
ATOM 679 C CA . ILE A 1 87 ? -6.203 -26.844 4.094 1 98.88 87 ILE A CA 1
ATOM 680 C C . ILE A 1 87 ? -6.68 -25.547 4.73 1 98.88 87 ILE A C 1
ATOM 682 O O . ILE A 1 87 ? -6.699 -24.5 4.074 1 98.88 87 ILE A O 1
ATOM 686 N N . HIS A 1 88 ? -7.113 -25.578 5.977 1 98.88 88 HIS A N 1
ATOM 687 C CA . HIS A 1 88 ? -7.488 -24.359 6.672 1 98.88 88 HIS A CA 1
ATOM 688 C C . HIS A 1 88 ? -6.332 -23.359 6.703 1 98.88 88 HIS A C 1
ATOM 690 O O . HIS A 1 88 ? -5.207 -23.734 7.051 1 98.88 88 HIS A O 1
ATOM 696 N N . CYS A 1 89 ? -6.621 -22.125 6.363 1 98.81 89 CYS A N 1
ATOM 697 C CA . CYS A 1 89 ? -5.578 -21.094 6.352 1 98.81 89 CYS A CA 1
ATOM 698 C C . CYS A 1 89 ? -6.168 -19.719 6.598 1 98.81 89 CYS A C 1
ATOM 700 O O . CYS A 1 89 ? -6.879 -19.172 5.746 1 98.81 89 CYS A O 1
ATOM 702 N N . ASP A 1 90 ? -5.984 -19.219 7.734 1 98.75 90 ASP A N 1
ATOM 703 C CA . ASP A 1 90 ? -6.195 -17.797 8.008 1 98.75 90 ASP A CA 1
ATOM 704 C C . ASP A 1 90 ? -4.953 -16.984 7.656 1 98.75 90 ASP A C 1
ATOM 706 O O . ASP A 1 90 ? -3.959 -17.016 8.383 1 98.75 90 ASP A O 1
ATOM 710 N N . VAL A 1 91 ? -5.055 -16.219 6.621 1 98.56 91 VAL A N 1
ATOM 711 C CA . VAL A 1 91 ? -3.863 -15.586 6.062 1 98.56 91 VAL A CA 1
ATOM 712 C C . VAL A 1 91 ? -3.361 -14.5 7.008 1 98.56 91 VAL A C 1
ATOM 714 O O . VAL A 1 91 ? -2.234 -14.016 6.871 1 98.56 91 VAL A O 1
ATOM 717 N N . THR A 1 92 ? -4.203 -14.047 7.965 1 97.62 92 THR A N 1
ATOM 718 C CA . THR A 1 92 ? -3.783 -13.016 8.898 1 97.62 92 THR A CA 1
ATOM 719 C C . THR A 1 92 ? -2.928 -13.602 10.016 1 97.62 92 THR A C 1
ATOM 721 O O . THR A 1 92 ? -2.336 -12.867 10.812 1 97.62 92 THR A O 1
ATOM 724 N N . ILE A 1 93 ? -2.854 -14.922 10.148 1 98.44 93 ILE A N 1
ATOM 725 C CA . ILE A 1 93 ? -2.078 -15.609 11.172 1 98.44 93 ILE A CA 1
ATOM 726 C C . ILE A 1 93 ? -0.856 -16.266 10.539 1 98.44 93 ILE A C 1
ATOM 728 O O . ILE A 1 93 ? -0.989 -17.188 9.734 1 98.44 93 ILE A O 1
ATOM 732 N N . TRP A 1 94 ? 0.364 -15.875 10.93 1 98.19 94 TRP A N 1
ATOM 733 C CA . TRP A 1 94 ? 1.616 -16.344 10.344 1 98.19 94 TRP A CA 1
ATOM 734 C C . TRP A 1 94 ? 1.72 -17.859 10.422 1 98.19 94 TRP A C 1
ATOM 736 O O . TRP A 1 94 ? 1.941 -18.531 9.406 1 98.19 94 TRP A O 1
ATOM 746 N N . GLN A 1 95 ? 1.453 -18.375 11.531 1 98.56 95 GLN A N 1
ATOM 747 C CA . GLN A 1 95 ? 1.618 -19.812 11.688 1 98.56 95 GLN A CA 1
ATOM 748 C C . GLN A 1 95 ? 0.605 -20.578 10.844 1 98.56 95 GLN A C 1
ATOM 750 O O . GLN A 1 95 ? 0.906 -21.656 10.336 1 98.56 95 GLN A O 1
ATOM 755 N N . SER A 1 96 ? -0.557 -20.062 10.711 1 98.81 96 SER A N 1
ATOM 756 C CA . SER A 1 96 ? -1.552 -20.688 9.844 1 98.81 96 SER A CA 1
ATOM 757 C C . SER A 1 96 ? -1.039 -20.828 8.414 1 98.81 96 SER A C 1
ATOM 759 O O . SER A 1 96 ? -1.236 -21.859 7.777 1 98.81 96 SER A O 1
ATOM 761 N N . GLN A 1 97 ? -0.355 -19.859 7.906 1 98.69 97 GLN A N 1
ATOM 762 C CA . GLN A 1 97 ? 0.192 -19.922 6.555 1 98.69 97 GLN A CA 1
ATOM 763 C C . GLN A 1 97 ? 1.386 -20.859 6.48 1 98.69 97 GLN A C 1
ATOM 765 O O . GLN A 1 97 ? 1.56 -21.562 5.484 1 98.69 97 GLN A O 1
ATOM 770 N N . VAL A 1 98 ? 2.18 -20.812 7.535 1 98.69 98 VAL A N 1
ATOM 771 C CA . VAL A 1 98 ? 3.285 -21.766 7.586 1 98.69 98 VAL A CA 1
ATOM 772 C C . VAL A 1 98 ? 2.748 -23.188 7.461 1 98.69 98 VAL A C 1
ATOM 774 O O . VAL A 1 98 ? 3.227 -23.969 6.637 1 98.69 98 VAL A O 1
ATOM 777 N N . ASP A 1 99 ? 1.777 -23.469 8.25 1 98.75 99 ASP A N 1
ATOM 778 C CA . ASP A 1 99 ? 1.172 -24.797 8.234 1 98.75 99 ASP A CA 1
ATOM 779 C C . ASP A 1 99 ? 0.575 -25.125 6.867 1 98.75 99 ASP A C 1
ATOM 781 O O . ASP A 1 99 ? 0.657 -26.25 6.395 1 98.75 99 ASP A O 1
ATOM 785 N N . PHE A 1 100 ? -0.042 -24.172 6.258 1 98.88 100 PHE A N 1
ATOM 786 C CA . PHE A 1 100 ? -0.608 -24.344 4.922 1 98.88 100 PHE A CA 1
ATOM 787 C C . PHE A 1 100 ? 0.459 -24.781 3.932 1 98.88 100 PHE A C 1
ATOM 789 O O . PHE A 1 100 ? 0.266 -25.766 3.199 1 98.88 100 PHE A O 1
ATOM 796 N N . PHE A 1 101 ? 1.607 -24.125 3.9 1 98.81 101 PHE A N 1
ATOM 797 C CA . PHE A 1 101 ? 2.688 -24.469 2.979 1 98.81 101 PHE A CA 1
ATOM 798 C C . PHE A 1 101 ? 3.291 -25.828 3.322 1 98.81 101 PHE A C 1
ATOM 800 O O . PHE A 1 101 ? 3.557 -26.641 2.432 1 98.81 101 PHE A O 1
ATOM 807 N N . HIS A 1 102 ? 3.477 -26.078 4.613 1 98.69 102 HIS A N 1
ATOM 808 C CA . HIS A 1 102 ? 4.047 -27.344 5.047 1 98.69 102 HIS A CA 1
ATOM 809 C C . HIS A 1 102 ? 3.166 -28.516 4.625 1 98.69 102 HIS A C 1
ATOM 811 O O . HIS A 1 102 ? 3.656 -29.5 4.059 1 98.69 102 HIS A O 1
ATOM 817 N N . GLN A 1 103 ? 1.929 -28.375 4.922 1 98.75 103 GLN A N 1
ATOM 818 C CA . GLN A 1 103 ? 1.006 -29.453 4.566 1 98.75 103 GLN A CA 1
ATOM 819 C C . GLN A 1 103 ? 0.9 -29.609 3.053 1 98.75 103 GLN A C 1
ATOM 821 O O . GLN A 1 103 ? 0.811 -30.719 2.543 1 98.75 103 GLN A O 1
ATOM 826 N N . ALA A 1 104 ? 0.938 -28.5 2.361 1 98.81 104 ALA A N 1
ATOM 827 C CA . ALA A 1 104 ? 0.883 -28.547 0.902 1 98.81 104 ALA A CA 1
ATOM 828 C C . ALA A 1 104 ? 2.064 -29.328 0.333 1 98.81 104 ALA A C 1
ATOM 830 O O . ALA A 1 104 ? 1.904 -30.109 -0.605 1 98.81 104 ALA A O 1
ATOM 831 N N . LEU A 1 105 ? 3.209 -29.125 0.922 1 98.44 105 LEU A N 1
ATOM 832 C CA . LEU A 1 105 ? 4.398 -29.844 0.469 1 98.44 105 LEU A CA 1
ATOM 833 C C . LEU A 1 105 ? 4.234 -31.344 0.655 1 98.44 105 LEU A C 1
ATOM 835 O O . LEU A 1 105 ? 4.598 -32.125 -0.225 1 98.44 105 LEU A O 1
ATOM 839 N N . LYS A 1 106 ? 3.635 -31.703 1.738 1 98.31 106 LYS A N 1
ATOM 840 C CA . LYS A 1 106 ? 3.434 -33.125 2.039 1 98.31 106 LYS A CA 1
ATOM 841 C C . LYS A 1 106 ? 2.414 -33.75 1.091 1 98.31 106 LYS A C 1
ATOM 843 O O . LYS A 1 106 ? 2.527 -34.906 0.736 1 98.31 106 LYS A O 1
ATOM 848 N N . LEU A 1 107 ? 1.497 -32.938 0.68 1 98.62 107 LEU A N 1
ATOM 849 C CA . LEU A 1 107 ? 0.399 -33.438 -0.139 1 98.62 107 LEU A CA 1
ATOM 850 C C . LEU A 1 107 ? 0.751 -33.375 -1.621 1 98.62 107 LEU A C 1
ATOM 852 O O . LEU A 1 107 ? 0.084 -34 -2.451 1 98.62 107 LEU A O 1
ATOM 856 N N . SER A 1 108 ? 1.749 -32.625 -1.982 1 98.38 108 SER A N 1
ATOM 857 C CA . SER A 1 108 ? 2.17 -32.438 -3.369 1 98.38 108 SER A CA 1
ATOM 858 C C . SER A 1 108 ? 2.701 -33.75 -3.949 1 98.38 108 SER A C 1
ATOM 860 O O . SER A 1 108 ? 3.553 -34.406 -3.344 1 98.38 108 SER A O 1
ATOM 862 N N . PRO A 1 109 ? 2.299 -34.062 -5.145 1 97.69 109 PRO A N 1
ATOM 863 C CA . PRO A 1 109 ? 2.809 -35.281 -5.754 1 97.69 109 PRO A CA 1
ATOM 864 C C . PRO A 1 109 ? 4.312 -35.25 -6.023 1 97.69 109 PRO A C 1
ATOM 866 O O . PRO A 1 109 ? 4.973 -36.281 -6.055 1 97.69 109 PRO A O 1
ATOM 869 N N . THR A 1 110 ? 4.883 -34.094 -6.215 1 96.44 110 THR A N 1
ATOM 870 C CA . THR A 1 110 ? 6.293 -33.938 -6.547 1 96.44 110 THR A CA 1
ATOM 871 C C . THR A 1 110 ? 7.098 -33.5 -5.324 1 96.44 110 THR A C 1
ATOM 873 O O . THR A 1 110 ? 8.32 -33.375 -5.387 1 96.44 110 THR A O 1
ATOM 876 N N . GLY A 1 111 ? 6.438 -33.25 -4.258 1 97.31 111 GLY A N 1
ATOM 877 C CA . GLY A 1 111 ? 7.105 -32.719 -3.068 1 97.31 111 GLY A CA 1
ATOM 878 C C . GLY A 1 111 ? 7.465 -31.266 -3.16 1 97.31 111 GLY A C 1
ATOM 879 O O . GLY A 1 111 ? 8.109 -30.719 -2.26 1 97.31 111 GLY A O 1
ATOM 880 N N . GLY A 1 112 ? 7.082 -30.672 -4.273 1 97.94 112 GLY A N 1
ATOM 881 C CA . GLY A 1 112 ? 7.375 -29.266 -4.496 1 97.94 112 GLY A CA 1
ATOM 882 C C . GLY A 1 112 ? 6.141 -28.438 -4.828 1 97.94 112 GLY A C 1
ATOM 883 O O . GLY A 1 112 ? 5.027 -28.969 -4.852 1 97.94 112 GLY A O 1
ATOM 884 N N . ILE A 1 113 ? 6.32 -27.156 -4.918 1 98.62 113 ILE A N 1
ATOM 885 C CA . ILE A 1 113 ? 5.293 -26.188 -5.305 1 98.62 113 ILE A CA 1
ATOM 886 C C . ILE A 1 113 ? 5.723 -25.469 -6.574 1 98.62 113 ILE A C 1
ATOM 888 O O . ILE A 1 113 ? 6.816 -24.906 -6.633 1 98.62 113 ILE A O 1
ATOM 892 N N . ASP A 1 114 ? 4.844 -25.484 -7.57 1 98.69 114 ASP A N 1
ATOM 893 C CA . ASP A 1 114 ? 5.156 -24.828 -8.836 1 98.69 114 ASP A CA 1
ATOM 894 C C . ASP A 1 114 ? 4.715 -23.375 -8.836 1 98.69 114 ASP A C 1
ATOM 896 O O . ASP A 1 114 ? 5.344 -22.531 -9.477 1 98.69 114 ASP A O 1
ATOM 900 N N . SER A 1 115 ? 3.617 -23.109 -8.195 1 98.81 115 SER A N 1
ATOM 901 C CA . SER A 1 115 ? 3.049 -21.766 -8.234 1 98.81 115 SER A CA 1
ATOM 902 C C . SER A 1 115 ? 2.264 -21.469 -6.961 1 98.81 115 SER A C 1
ATOM 904 O O . SER A 1 115 ? 1.677 -22.359 -6.355 1 98.81 115 SER A O 1
ATOM 906 N N . VAL A 1 116 ? 2.311 -20.234 -6.555 1 98.88 116 VAL A N 1
ATOM 907 C CA . VAL A 1 116 ? 1.527 -19.703 -5.441 1 98.88 116 VAL A CA 1
ATOM 908 C C . VAL A 1 116 ? 0.709 -18.5 -5.906 1 98.88 116 VAL A C 1
ATOM 910 O O . VAL A 1 116 ? 1.235 -17.609 -6.566 1 98.88 116 VAL A O 1
ATOM 913 N N . VAL A 1 117 ? -0.582 -18.547 -5.621 1 98.81 117 VAL A N 1
ATOM 914 C CA . VAL A 1 117 ? -1.484 -17.438 -5.891 1 98.81 117 VAL A CA 1
ATOM 915 C C . VAL A 1 117 ? -1.872 -16.75 -4.578 1 98.81 117 VAL A C 1
ATOM 917 O O . VAL A 1 117 ? -2.57 -17.344 -3.75 1 98.81 117 VAL A O 1
ATOM 920 N N . ALA A 1 118 ? -1.377 -15.57 -4.41 1 98.5 118 ALA A N 1
ATOM 921 C CA . ALA A 1 118 ? -1.816 -14.766 -3.271 1 98.5 118 ALA A CA 1
ATOM 922 C C . ALA A 1 118 ? -3.158 -14.102 -3.557 1 98.5 118 ALA A C 1
ATOM 924 O O . ALA A 1 118 ? -3.209 -12.93 -3.945 1 98.5 118 ALA A O 1
ATOM 925 N N . ASN A 1 119 ? -4.223 -14.844 -3.238 1 96.19 119 ASN A N 1
ATOM 926 C CA . ASN A 1 119 ? -5.543 -14.469 -3.732 1 96.19 119 ASN A CA 1
ATOM 927 C C . ASN A 1 119 ? -6.461 -14.016 -2.6 1 96.19 119 ASN A C 1
ATOM 929 O O . ASN A 1 119 ? -7.43 -13.289 -2.83 1 96.19 119 ASN A O 1
ATOM 933 N N . ALA A 1 120 ? -6.18 -14.461 -1.368 1 95.19 120 ALA A N 1
ATOM 934 C CA . ALA A 1 120 ? -7.066 -14.094 -0.27 1 95.19 120 ALA A CA 1
ATOM 935 C C . ALA A 1 120 ? -7.23 -12.578 -0.178 1 95.19 120 ALA A C 1
ATOM 937 O O . ALA A 1 120 ? -6.246 -11.836 -0.239 1 95.19 120 ALA A O 1
ATOM 938 N N . GLY A 1 121 ? -8.422 -12.102 -0.099 1 91.31 121 GLY A N 1
ATOM 939 C CA . GLY A 1 121 ? -8.727 -10.688 -0.017 1 91.31 121 GLY A CA 1
ATOM 940 C C . GLY A 1 121 ? -10.18 -10.414 0.336 1 91.31 121 GLY A C 1
ATOM 941 O O . GLY A 1 121 ? -11.055 -11.242 0.087 1 91.31 121 GLY A O 1
ATOM 942 N N . ILE A 1 122 ? -10.352 -9.242 0.955 1 87.12 122 ILE A N 1
ATOM 943 C CA . ILE A 1 122 ? -11.703 -8.805 1.296 1 87.12 122 ILE A CA 1
ATOM 944 C C . ILE A 1 122 ? -11.875 -7.328 0.937 1 87.12 122 ILE A C 1
ATOM 946 O O . ILE A 1 122 ? -10.883 -6.602 0.786 1 87.12 122 ILE A O 1
ATOM 950 N N . ASN A 1 123 ? -13.023 -6.867 0.758 1 74.94 123 ASN A N 1
ATOM 951 C CA . ASN A 1 123 ? -13.281 -5.484 0.379 1 74.94 123 ASN A CA 1
ATOM 952 C C . ASN A 1 123 ? -13.297 -4.562 1.597 1 74.94 123 ASN A C 1
ATOM 954 O O . ASN A 1 123 ? -13.188 -3.344 1.46 1 74.94 123 ASN A O 1
ATOM 958 N N . GLY A 1 124 ? -13.266 -5.102 2.729 1 68.19 124 GLY A N 1
ATOM 959 C CA . GLY A 1 124 ? -13.242 -4.309 3.947 1 68.19 124 GLY A CA 1
ATOM 960 C C . GLY A 1 124 ? -14.555 -3.604 4.23 1 68.19 124 GLY A C 1
ATOM 961 O O . GLY A 1 124 ? -14.609 -2.701 5.066 1 68.19 124 GLY A O 1
ATOM 962 N N . TYR A 1 125 ? -15.508 -3.996 3.383 1 59.66 125 TYR A N 1
ATOM 963 C CA . TYR A 1 125 ? -16.797 -3.35 3.596 1 59.66 125 TYR A CA 1
ATOM 964 C C . TYR A 1 125 ? -17.516 -3.949 4.797 1 59.66 125 TYR A C 1
ATOM 966 O O . TYR A 1 125 ? -17.609 -5.172 4.926 1 59.66 125 TYR A O 1
ATOM 974 N N . GLY A 1 126 ? -17.438 -3.326 6.035 1 58.31 126 GLY A N 1
ATOM 975 C CA . GLY A 1 126 ? -18.203 -3.768 7.184 1 58.31 126 GLY A CA 1
ATOM 976 C C . GLY A 1 126 ? -18.188 -2.775 8.336 1 58.31 126 GLY A C 1
ATOM 977 O O . GLY A 1 126 ? -17.109 -2.332 8.758 1 58.31 126 GLY A O 1
ATOM 978 N N . GLY A 1 127 ? -19.469 -2.25 8.508 1 57.78 127 GLY A N 1
ATOM 979 C CA . GLY A 1 127 ? -19.672 -1.458 9.711 1 57.78 127 GLY A CA 1
ATOM 980 C C . GLY A 1 127 ? -19.578 0.036 9.469 1 57.78 127 GLY A C 1
ATOM 981 O O . GLY A 1 127 ? -20.094 0.542 8.477 1 57.78 127 GLY A O 1
ATOM 982 N N . ARG A 1 128 ? -18.844 0.735 10.297 1 67.44 128 ARG A N 1
ATOM 983 C CA . ARG A 1 128 ? -18.719 2.189 10.312 1 67.44 128 ARG A CA 1
ATOM 984 C C . ARG A 1 128 ? -17.656 2.658 9.312 1 67.44 128 ARG A C 1
ATOM 986 O O . ARG A 1 128 ? -16.609 2.033 9.172 1 67.44 128 ARG A O 1
ATOM 993 N N . PRO A 1 129 ? -18.016 3.689 8.484 1 73.31 129 PRO A N 1
ATOM 994 C CA . PRO A 1 129 ? -17.047 4.215 7.523 1 73.31 129 PRO A CA 1
ATOM 995 C C . PRO A 1 129 ? -15.758 4.695 8.188 1 73.31 129 PRO A C 1
ATOM 997 O O . PRO A 1 129 ? -15.805 5.332 9.242 1 73.31 129 PRO A O 1
ATOM 1000 N N . PHE A 1 130 ? -14.688 4.375 7.566 1 80.75 130 PHE A N 1
ATOM 1001 C CA . PHE A 1 130 ? -13.375 4.727 8.094 1 80.75 130 PHE A CA 1
ATOM 1002 C C . PHE A 1 130 ? -13.219 6.238 8.203 1 80.75 130 PHE A C 1
ATOM 1004 O O . PHE A 1 130 ? -12.57 6.734 9.125 1 80.75 130 PHE A O 1
ATOM 1011 N N . TRP A 1 131 ? -13.883 6.973 7.336 1 74.62 131 TRP A N 1
ATOM 1012 C CA . TRP A 1 131 ? -13.656 8.406 7.207 1 74.62 131 TRP A CA 1
ATOM 1013 C C . TRP A 1 131 ? -14.445 9.18 8.258 1 74.62 131 TRP A C 1
ATOM 1015 O O . TRP A 1 131 ? -14.312 10.398 8.367 1 74.62 131 TRP A O 1
ATOM 1025 N N . ASP A 1 132 ? -15.328 8.492 8.969 1 80 132 ASP A N 1
ATOM 1026 C CA . ASP A 1 132 ? -16.125 9.156 10 1 80 132 ASP A CA 1
ATOM 1027 C C . ASP A 1 132 ? -16.094 8.352 11.305 1 80 132 ASP A C 1
ATOM 1029 O O . ASP A 1 132 ? -17.125 7.859 11.758 1 80 132 ASP A O 1
ATOM 1033 N N . PRO A 1 133 ? -14.93 8.375 11.906 1 85.69 133 PRO A N 1
ATOM 1034 C CA . PRO A 1 133 ? -14.82 7.59 13.133 1 85.69 133 PRO A CA 1
ATOM 1035 C C . PRO A 1 133 ? -15.578 8.219 14.305 1 85.69 133 PRO A C 1
ATOM 1037 O O . PRO A 1 133 ? -15.578 9.438 14.453 1 85.69 133 PRO A O 1
ATOM 1040 N N . PRO A 1 134 ? -16.188 7.383 15.148 1 86.94 134 PRO A N 1
ATOM 1041 C CA . PRO A 1 134 ? -16.891 7.883 16.328 1 86.94 134 PRO A CA 1
ATOM 1042 C C . PRO A 1 134 ? -16.156 7.543 17.641 1 86.94 134 PRO A C 1
ATOM 1044 O O . PRO A 1 134 ? -15.359 6.602 17.672 1 86.94 134 PRO A O 1
ATOM 1047 N N . GLY A 1 135 ? -16.422 8.32 18.625 1 91.5 135 GLY A N 1
ATOM 1048 C CA . GLY A 1 135 ? -16.156 7.93 20 1 91.5 135 GLY A CA 1
ATOM 1049 C C . GLY A 1 135 ? -14.68 7.898 20.344 1 91.5 135 GLY A C 1
ATOM 1050 O O . GLY A 1 135 ? -14.266 7.199 21.266 1 91.5 135 GLY A O 1
ATOM 1051 N N . LEU A 1 136 ? -13.891 8.711 19.625 1 93.88 136 LEU A N 1
ATOM 1052 C CA . LEU A 1 136 ? -12.453 8.625 19.859 1 93.88 136 LEU A CA 1
ATOM 1053 C C . LEU A 1 136 ? -12.039 9.516 21.031 1 93.88 136 LEU A C 1
ATOM 1055 O O . LEU A 1 136 ? -10.891 9.492 21.469 1 93.88 136 LEU A O 1
ATOM 1059 N N . ASP A 1 137 ? -12.953 10.203 21.594 1 94.69 137 ASP A N 1
ATOM 1060 C CA . ASP A 1 137 ? -12.703 11.031 22.766 1 94.69 137 ASP A CA 1
ATOM 1061 C C . ASP A 1 137 ? -12.766 10.203 24.047 1 94.69 137 ASP A C 1
ATOM 1063 O O . ASP A 1 137 ? -12.406 10.688 25.125 1 94.69 137 ASP A O 1
ATOM 1067 N N . ALA A 1 138 ? -13.156 8.93 23.953 1 94.69 138 ALA A N 1
ATOM 1068 C CA . ALA A 1 138 ? -13.133 8.039 25.109 1 94.69 138 ALA A CA 1
ATOM 1069 C C . ALA A 1 138 ? -11.695 7.766 25.547 1 94.69 138 ALA A C 1
ATOM 1071 O O . ALA A 1 138 ? -10.758 7.938 24.781 1 94.69 138 ALA A O 1
ATOM 1072 N N . ASP A 1 139 ? -11.516 7.379 26.75 1 94.19 139 ASP A N 1
ATOM 1073 C CA . ASP A 1 139 ? -10.188 7.16 27.312 1 94.19 139 ASP A CA 1
ATOM 1074 C C . ASP A 1 139 ? -9.461 6.031 26.578 1 94.19 139 ASP A C 1
ATOM 1076 O O . ASP A 1 139 ? -8.258 6.117 26.344 1 94.19 139 ASP A O 1
ATOM 1080 N N . SER A 1 140 ? -10.172 5.023 26.281 1 95.38 140 SER A N 1
ATOM 1081 C CA . SER A 1 140 ? -9.594 3.883 25.578 1 95.38 140 SER A CA 1
ATOM 1082 C C . SER A 1 140 ? -10.523 3.402 24.469 1 95.38 140 SER A C 1
ATOM 1084 O O . SER A 1 140 ? -11.062 2.299 24.531 1 95.38 140 SER A O 1
ATOM 1086 N N . PRO A 1 141 ? -10.641 4.23 23.453 1 96.19 141 PRO A N 1
ATOM 1087 C CA . PRO A 1 141 ? -11.5 3.795 22.359 1 96.19 141 PRO A CA 1
ATOM 1088 C C . PRO A 1 141 ? -10.938 2.584 21.609 1 96.19 141 PRO A C 1
ATOM 1090 O O . PRO A 1 141 ? -9.719 2.373 21.594 1 96.19 141 PRO A O 1
ATOM 1093 N N . PRO A 1 142 ? -11.812 1.785 21.094 1 93.12 142 PRO A N 1
ATOM 1094 C CA . PRO A 1 142 ? -11.305 0.656 20.312 1 93.12 142 PRO A CA 1
ATOM 1095 C C . PRO A 1 142 ? -10.539 1.097 19.062 1 93.12 142 PRO A C 1
ATOM 1097 O O . PRO A 1 142 ? -10.82 2.164 18.516 1 93.12 142 PRO A O 1
ATOM 1100 N N . LYS A 1 143 ? -9.609 0.264 18.75 1 93.31 143 LYS A N 1
ATOM 1101 C CA . LYS A 1 143 ? -8.938 0.508 17.469 1 93.31 143 LYS A CA 1
ATOM 1102 C C . LYS A 1 143 ? -9.906 0.348 16.297 1 93.31 143 LYS A C 1
ATOM 1104 O O . LYS A 1 143 ? -10.898 -0.372 16.406 1 93.31 143 LYS A O 1
ATOM 1109 N N . PRO A 1 144 ? -9.633 1.087 15.18 1 91.75 144 PRO A N 1
ATOM 1110 C CA . PRO A 1 144 ? -10.438 0.814 13.984 1 91.75 144 PRO A CA 1
ATOM 1111 C C . PRO A 1 144 ? -10.312 -0.629 13.508 1 91.75 144 PRO A C 1
ATOM 1113 O O . PRO A 1 144 ? -9.297 -1.283 13.766 1 91.75 144 PRO A O 1
ATOM 1116 N N . ASP A 1 145 ? -11.375 -1.084 12.906 1 91.69 145 ASP A N 1
ATOM 1117 C CA . ASP A 1 145 ? -11.305 -2.41 12.305 1 91.69 145 ASP A CA 1
ATOM 1118 C C . ASP A 1 145 ? -10.281 -2.443 11.172 1 91.69 145 ASP A C 1
ATOM 1120 O O . ASP A 1 145 ? -10.484 -1.834 10.117 1 91.69 145 ASP A O 1
ATOM 1124 N N . MET A 1 146 ? -9.195 -3.209 11.344 1 93.31 146 MET A N 1
ATOM 1125 C CA . MET A 1 146 ? -8.086 -3.238 10.406 1 93.31 146 MET A CA 1
ATOM 1126 C C . MET A 1 146 ? -8.102 -4.52 9.578 1 93.31 146 MET A C 1
ATOM 1128 O O . MET A 1 146 ? -7.105 -4.871 8.945 1 93.31 146 MET A O 1
ATOM 1132 N N . LYS A 1 147 ? -9.164 -5.172 9.555 1 92.75 147 LYS A N 1
ATOM 1133 C CA . LYS A 1 147 ? -9.234 -6.496 8.938 1 92.75 147 LYS A CA 1
ATOM 1134 C C . LYS A 1 147 ? -8.883 -6.434 7.457 1 92.75 147 LYS A C 1
ATOM 1136 O O . LYS A 1 147 ? -8.219 -7.332 6.934 1 92.75 147 LYS A O 1
ATOM 1141 N N . CYS A 1 148 ? -9.312 -5.438 6.785 1 92.31 148 CYS A N 1
ATOM 1142 C CA . CYS A 1 148 ? -9.047 -5.305 5.355 1 92.31 148 CYS A CA 1
ATOM 1143 C C . CYS A 1 148 ? -7.547 -5.203 5.09 1 92.31 148 CYS A C 1
ATOM 1145 O O . CYS A 1 148 ? -7.008 -5.934 4.258 1 92.31 148 CYS A O 1
ATOM 1147 N N . LEU A 1 149 ? -6.883 -4.34 5.789 1 95.12 149 LEU A N 1
ATOM 1148 C CA . LEU A 1 149 ? -5.438 -4.207 5.637 1 95.12 149 LEU A CA 1
ATOM 1149 C C . LEU A 1 149 ? -4.727 -5.484 6.059 1 95.12 149 LEU A C 1
ATOM 1151 O O . LEU A 1 149 ? -3.754 -5.898 5.426 1 95.12 149 LEU A O 1
ATOM 1155 N N . GLU A 1 150 ? -5.211 -6.094 7.078 1 96.25 150 GLU A N 1
ATOM 1156 C CA . GLU A 1 150 ? -4.602 -7.309 7.605 1 96.25 150 GLU A CA 1
ATOM 1157 C C . GLU A 1 150 ? -4.688 -8.453 6.602 1 96.25 150 GLU A C 1
ATOM 1159 O O . GLU A 1 150 ? -3.707 -9.164 6.371 1 96.25 150 GLU A O 1
ATOM 1164 N N . VAL A 1 151 ? -5.777 -8.609 6.027 1 96.25 151 VAL A N 1
ATOM 1165 C CA . VAL A 1 151 ? -5.98 -9.711 5.086 1 96.25 151 VAL A CA 1
ATOM 1166 C C . VAL A 1 151 ? -5.312 -9.375 3.752 1 96.25 151 VAL A C 1
ATOM 1168 O O . VAL A 1 151 ? -4.531 -10.172 3.225 1 96.25 151 VAL A O 1
ATOM 1171 N N . ASN A 1 152 ? -5.57 -8.156 3.236 1 96.25 152 ASN A N 1
ATOM 1172 C CA . ASN A 1 152 ? -5.258 -7.82 1.852 1 96.25 152 ASN A CA 1
ATOM 1173 C C . ASN A 1 152 ? -3.779 -7.48 1.679 1 96.25 152 ASN A C 1
ATOM 1175 O O . ASN A 1 152 ? -3.26 -7.504 0.561 1 96.25 152 ASN A O 1
ATOM 1179 N N . LEU A 1 153 ? -3.164 -7.105 2.783 1 97.38 153 LEU A N 1
ATOM 1180 C CA . LEU A 1 153 ? -1.776 -6.703 2.592 1 97.38 153 LEU A CA 1
ATOM 1181 C C . LEU A 1 153 ? -0.85 -7.484 3.516 1 97.38 153 LEU A C 1
ATOM 1183 O O . LEU A 1 153 ? 0.101 -8.125 3.055 1 97.38 153 LEU A O 1
ATOM 1187 N N . ILE A 1 154 ? -1.117 -7.48 4.781 1 97.5 154 ILE A N 1
ATOM 1188 C CA . ILE A 1 154 ? -0.257 -8.219 5.695 1 97.5 154 ILE A CA 1
ATOM 1189 C C . ILE A 1 154 ? -0.293 -9.711 5.348 1 97.5 154 ILE A C 1
ATOM 1191 O O . ILE A 1 154 ? 0.753 -10.344 5.215 1 97.5 154 ILE A O 1
ATOM 1195 N N . GLY A 1 155 ? -1.48 -10.242 5.23 1 98.31 155 GLY A N 1
ATOM 1196 C CA . GLY A 1 155 ? -1.63 -11.633 4.836 1 98.31 155 GLY A CA 1
ATOM 1197 C C . GLY A 1 155 ? -0.936 -11.961 3.527 1 98.31 155 GLY A C 1
ATOM 1198 O O . GLY A 1 155 ? -0.263 -12.984 3.416 1 98.31 155 GLY A O 1
ATOM 1199 N N . VAL A 1 156 ? -1.076 -11.094 2.549 1 98.25 156 VAL A N 1
ATOM 1200 C CA . VAL A 1 156 ? -0.429 -11.273 1.253 1 98.25 156 VAL A CA 1
ATOM 1201 C C . VAL A 1 156 ? 1.088 -11.242 1.423 1 98.25 156 VAL A C 1
ATOM 1203 O O . VAL A 1 156 ? 1.807 -12.023 0.796 1 98.25 156 VAL A O 1
ATOM 1206 N N . THR A 1 157 ? 1.585 -10.336 2.238 1 97.62 157 THR A N 1
ATOM 1207 C CA . THR A 1 157 ? 3.02 -10.234 2.479 1 97.62 157 THR A CA 1
ATOM 1208 C C . THR A 1 157 ? 3.561 -11.531 3.08 1 97.62 157 THR A C 1
ATOM 1210 O O . THR A 1 157 ? 4.648 -11.984 2.715 1 97.62 157 THR A O 1
ATOM 1213 N N . TYR A 1 158 ? 2.822 -12.148 4 1 98.06 158 TYR A N 1
ATOM 1214 C CA . TYR A 1 158 ? 3.199 -13.445 4.551 1 98.06 158 TYR A CA 1
ATOM 1215 C C . TYR A 1 158 ? 3.264 -14.5 3.459 1 98.06 158 TYR A C 1
ATOM 1217 O O . TYR A 1 158 ? 4.219 -15.281 3.395 1 98.06 158 TYR A O 1
ATOM 1225 N N . THR A 1 159 ? 2.25 -14.523 2.631 1 98.62 159 THR A N 1
ATOM 1226 C CA . THR A 1 159 ? 2.207 -15.477 1.532 1 98.62 159 THR A CA 1
ATOM 1227 C C . THR A 1 159 ? 3.426 -15.32 0.629 1 98.62 159 THR A C 1
ATOM 1229 O O . THR A 1 159 ? 4.059 -16.312 0.25 1 98.62 159 THR A O 1
ATOM 1232 N N . VAL A 1 160 ? 3.744 -14.086 0.334 1 97.75 160 VAL A N 1
ATOM 1233 C CA . VAL A 1 160 ? 4.867 -13.781 -0.547 1 97.75 160 VAL A CA 1
ATOM 1234 C C . VAL A 1 160 ? 6.168 -14.273 0.082 1 97.75 160 VAL A C 1
ATOM 1236 O O . VAL A 1 160 ? 6.988 -14.898 -0.589 1 97.75 160 VAL A O 1
ATOM 1239 N N . HIS A 1 161 ? 6.305 -14 1.343 1 96.69 161 HIS A N 1
ATOM 1240 C CA . HIS A 1 161 ? 7.512 -14.398 2.059 1 96.69 161 HIS A CA 1
ATOM 1241 C C . HIS A 1 161 ? 7.711 -15.914 2.002 1 96.69 161 HIS A C 1
ATOM 1243 O O . HIS A 1 161 ? 8.812 -16.391 1.71 1 96.69 161 HIS A O 1
ATOM 1249 N N . LEU A 1 162 ? 6.727 -16.625 2.219 1 98.19 162 LEU A N 1
ATOM 1250 C CA . LEU A 1 162 ? 6.777 -18.078 2.172 1 98.19 162 LEU A CA 1
ATOM 1251 C C . LEU A 1 162 ? 6.977 -18.578 0.743 1 98.19 162 LEU A C 1
ATOM 1253 O O . LEU A 1 162 ? 7.75 -19.5 0.505 1 98.19 162 LEU A O 1
ATOM 1257 N N . ALA A 1 163 ? 6.301 -17.969 -0.191 1 98.31 163 ALA A N 1
ATOM 1258 C CA . ALA A 1 163 ? 6.426 -18.344 -1.596 1 98.31 163 ALA A CA 1
ATOM 1259 C C . ALA A 1 163 ? 7.863 -18.188 -2.082 1 98.31 163 ALA A C 1
ATOM 1261 O O . ALA A 1 163 ? 8.391 -19.062 -2.779 1 98.31 163 ALA A O 1
ATOM 1262 N N . LEU A 1 164 ? 8.484 -17.094 -1.684 1 96.12 164 LEU A N 1
ATOM 1263 C CA . LEU A 1 164 ? 9.859 -16.844 -2.094 1 96.12 164 LEU A CA 1
ATOM 1264 C C . LEU A 1 164 ? 10.781 -17.969 -1.62 1 96.12 164 LEU A C 1
ATOM 1266 O O . LEU A 1 164 ? 11.727 -18.344 -2.324 1 96.12 164 LEU A O 1
ATOM 1270 N N . PHE A 1 165 ? 10.477 -18.531 -0.512 1 96.5 165 PHE A N 1
ATOM 1271 C CA . PHE A 1 165 ? 11.297 -19.578 0.068 1 96.5 165 PHE A CA 1
ATOM 1272 C C . PHE A 1 165 ? 11.055 -20.906 -0.636 1 96.5 165 PHE A C 1
ATOM 1274 O O . PHE A 1 165 ? 12 -21.594 -1.047 1 96.5 165 PHE A O 1
ATOM 1281 N N . TYR A 1 166 ? 9.852 -21.25 -0.858 1 98 166 TYR A N 1
ATOM 1282 C CA . TYR A 1 166 ? 9.547 -22.609 -1.278 1 98 166 TYR A CA 1
ATOM 1283 C C . TYR A 1 166 ? 9.578 -22.734 -2.797 1 98 166 TYR A C 1
ATOM 1285 O O . TYR A 1 166 ? 9.914 -23.781 -3.334 1 98 166 TYR A O 1
ATOM 1293 N N . LEU A 1 167 ? 9.258 -21.672 -3.525 1 98 167 LEU A N 1
ATOM 1294 C CA . LEU A 1 167 ? 9.266 -21.75 -4.98 1 98 167 LEU A CA 1
ATOM 1295 C C . LEU A 1 167 ? 10.68 -21.984 -5.508 1 98 167 LEU A C 1
ATOM 1297 O O . LEU A 1 167 ? 10.883 -22.75 -6.445 1 98 167 LEU A O 1
ATOM 1301 N N . LYS A 1 168 ? 11.602 -21.344 -4.863 1 95.25 168 LYS A N 1
ATOM 1302 C CA . LYS A 1 168 ? 12.984 -21.5 -5.305 1 95.25 168 LYS A CA 1
ATOM 1303 C C . LYS A 1 168 ? 13.492 -22.906 -5.043 1 95.25 168 LYS A C 1
ATOM 1305 O O . LYS A 1 168 ? 14.469 -23.344 -5.656 1 95.25 168 LYS A O 1
ATOM 1310 N N . ARG A 1 169 ? 12.773 -23.656 -4.242 1 96.12 169 ARG A N 1
ATOM 1311 C CA . ARG A 1 169 ? 13.219 -24.984 -3.824 1 96.12 169 A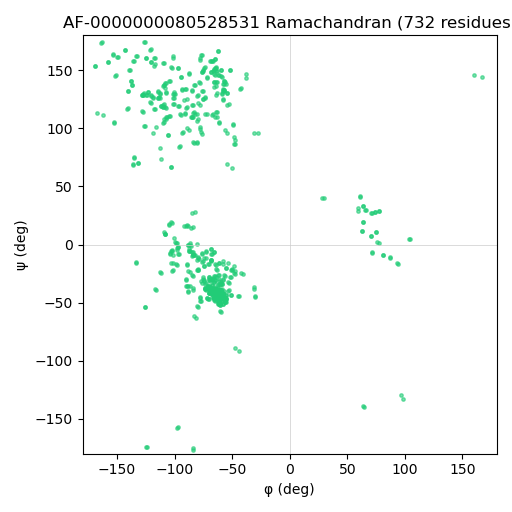RG A CA 1
ATOM 1312 C C . ARG A 1 169 ? 12.391 -26.062 -4.496 1 96.12 169 ARG A C 1
ATOM 1314 O O . ARG A 1 169 ? 12.461 -27.234 -4.113 1 96.12 169 ARG A O 1
ATOM 1321 N N . ASN A 1 170 ? 11.586 -25.672 -5.438 1 97.69 170 ASN A N 1
ATOM 1322 C CA . ASN A 1 170 ? 10.812 -26.672 -6.172 1 97.69 170 ASN A CA 1
ATOM 1323 C C . ASN A 1 170 ? 11.711 -27.703 -6.84 1 97.69 170 ASN A C 1
ATOM 1325 O O . ASN A 1 170 ? 12.578 -27.344 -7.648 1 97.69 170 ASN A O 1
ATOM 1329 N N . PRO A 1 171 ? 11.492 -28.938 -6.555 1 96.62 171 PRO A N 1
ATOM 1330 C CA . PRO A 1 171 ? 12.383 -29.953 -7.102 1 96.62 171 PRO A CA 1
ATOM 1331 C C . PRO A 1 171 ? 12.352 -30.016 -8.625 1 96.62 171 PRO A C 1
ATOM 1333 O O . PRO A 1 171 ? 11.289 -29.844 -9.227 1 96.62 171 PRO A O 1
ATOM 1336 N N . ASN A 1 172 ? 13.523 -30.203 -9.266 1 93.12 172 ASN A N 1
ATOM 1337 C CA . ASN A 1 172 ? 13.695 -30.438 -10.695 1 93.12 172 ASN A CA 1
ATOM 1338 C C . ASN A 1 172 ? 13.219 -29.234 -11.516 1 93.12 172 ASN A C 1
ATOM 1340 O O . ASN A 1 172 ? 12.875 -29.375 -12.688 1 93.12 172 ASN A O 1
ATOM 1344 N N . SER A 1 173 ? 13.141 -28.109 -10.797 1 95.38 173 SER A N 1
ATOM 1345 C CA . SER A 1 173 ? 12.734 -26.906 -11.508 1 95.38 173 SER A CA 1
ATOM 1346 C C . SER A 1 173 ? 13.945 -26.078 -11.93 1 95.38 173 SER A C 1
ATOM 1348 O O . SER A 1 173 ? 14.992 -26.125 -11.281 1 95.38 173 SER A O 1
ATOM 1350 N N . ASP A 1 174 ? 13.781 -25.359 -12.992 1 92.5 174 ASP A N 1
ATOM 1351 C CA . ASP A 1 174 ? 14.789 -24.406 -13.445 1 92.5 174 ASP A CA 1
ATOM 1352 C C . ASP A 1 174 ? 14.414 -22.984 -13.07 1 92.5 174 ASP A C 1
ATOM 1354 O O . ASP A 1 174 ? 13.258 -22.703 -12.742 1 92.5 174 ASP A O 1
ATOM 1358 N N . VAL A 1 175 ? 15.461 -22.156 -13.117 1 91.75 175 VAL A N 1
ATOM 1359 C CA . VAL A 1 175 ? 15.188 -20.734 -12.945 1 91.75 175 VAL A CA 1
ATOM 1360 C C . VAL A 1 175 ? 14.234 -20.266 -14.039 1 91.75 175 VAL A C 1
ATOM 1362 O O . VAL A 1 175 ? 14.312 -20.719 -15.18 1 91.75 175 VAL A O 1
ATOM 1365 N N . ALA A 1 176 ? 13.391 -19.344 -13.664 1 92.56 176 ALA A N 1
ATOM 1366 C CA . ALA A 1 176 ? 12.438 -18.797 -14.633 1 92.56 176 ALA A CA 1
ATOM 1367 C C . ALA A 1 176 ? 13.156 -18.188 -15.82 1 92.56 176 ALA A C 1
ATOM 1369 O O . ALA A 1 176 ? 14.109 -17.422 -15.648 1 92.56 176 ALA A O 1
ATOM 1370 N N . ASP A 1 177 ? 12.688 -18.516 -17 1 90.25 177 ASP A N 1
ATOM 1371 C CA . ASP A 1 177 ? 13.266 -18.062 -18.25 1 90.25 177 ASP A CA 1
ATOM 1372 C C . ASP A 1 177 ? 12.172 -17.734 -19.281 1 90.25 177 ASP A C 1
ATOM 1374 O O . ASP A 1 177 ? 11.469 -18.625 -19.75 1 90.25 177 ASP A O 1
ATOM 1378 N N . HIS A 1 178 ? 12.117 -16.484 -19.656 1 90.38 178 HIS A N 1
ATOM 1379 C CA . HIS A 1 178 ? 11.055 -16.047 -20.547 1 90.38 178 HIS A CA 1
ATOM 1380 C C . HIS A 1 178 ? 11.273 -16.562 -21.969 1 90.38 178 HIS A C 1
ATOM 1382 O O . HIS A 1 178 ? 10.375 -16.484 -22.812 1 90.38 178 HIS A O 1
ATOM 1388 N N . LYS A 1 179 ? 12.398 -17.172 -22.188 1 89.44 179 LYS A N 1
ATOM 1389 C CA . LYS A 1 179 ? 12.688 -17.734 -23.5 1 89.44 179 LYS A CA 1
ATOM 1390 C C . LYS A 1 179 ? 12.344 -19.219 -23.547 1 89.44 179 LYS A C 1
ATOM 1392 O O . LYS A 1 179 ? 12.406 -19.828 -24.625 1 89.44 179 LYS A O 1
ATOM 1397 N N . ALA A 1 180 ? 12.023 -19.75 -22.406 1 88.88 180 ALA A N 1
ATOM 1398 C CA . ALA A 1 180 ? 11.695 -21.172 -22.359 1 88.88 180 ALA A CA 1
ATOM 1399 C C . ALA A 1 180 ? 10.383 -21.469 -23.078 1 88.88 180 ALA A C 1
ATOM 1401 O O . ALA A 1 180 ? 9.484 -20.625 -23.109 1 88.88 180 ALA A O 1
ATOM 1402 N N . GLN A 1 181 ? 10.281 -22.625 -23.656 1 91 181 GLN A N 1
ATOM 1403 C CA . GLN A 1 181 ? 9.031 -23.031 -24.297 1 91 181 GLN A CA 1
ATOM 1404 C C . GLN A 1 181 ? 8.07 -23.641 -23.281 1 91 181 GLN A C 1
ATOM 1406 O O . GLN A 1 181 ? 8.398 -24.641 -22.641 1 91 181 GLN A O 1
ATOM 1411 N N . PRO A 1 182 ? 6.922 -23.031 -23.141 1 93.12 182 PRO A N 1
ATOM 1412 C CA . PRO A 1 182 ? 5.969 -23.609 -22.188 1 93.12 182 PRO A CA 1
ATOM 1413 C C . PRO A 1 182 ? 5.48 -25 -22.609 1 93.12 182 PRO A C 1
ATOM 1415 O O . PRO A 1 182 ? 5.391 -25.281 -23.812 1 93.12 182 PRO A O 1
ATOM 1418 N N . SER A 1 183 ? 5.238 -25.844 -21.656 1 94.38 183 SER A N 1
ATOM 1419 C CA . SER A 1 183 ? 4.73 -27.203 -21.906 1 94.38 183 SER A CA 1
ATOM 1420 C C . SER A 1 183 ? 4.039 -27.766 -20.672 1 94.38 183 SER A C 1
ATOM 1422 O O . SER A 1 183 ? 4.254 -27.281 -19.562 1 94.38 183 SER A O 1
ATOM 1424 N N . ALA A 1 184 ? 3.176 -28.734 -20.984 1 95.75 184 ALA A N 1
ATOM 1425 C CA . ALA A 1 184 ? 2.588 -29.484 -19.875 1 95.75 184 ALA A CA 1
ATOM 1426 C C . ALA A 1 184 ? 3.654 -30.281 -19.125 1 95.75 184 ALA A C 1
ATOM 1428 O O . ALA A 1 184 ? 4.723 -30.562 -19.672 1 95.75 184 ALA A O 1
ATOM 1429 N N . ASN A 1 185 ? 3.4 -30.5 -17.891 1 95.38 185 ASN A N 1
ATOM 1430 C CA . ASN A 1 185 ? 4.227 -31.375 -17.062 1 95.38 185 ASN A CA 1
ATOM 1431 C C . ASN A 1 185 ? 5.625 -30.797 -16.859 1 95.38 185 ASN A C 1
ATOM 1433 O O . ASN A 1 185 ? 6.609 -31.531 -16.828 1 95.38 185 ASN A O 1
ATOM 1437 N N . ARG A 1 186 ? 5.723 -29.547 -16.875 1 95.06 186 ARG A N 1
ATOM 1438 C CA . ARG A 1 186 ? 6.98 -28.859 -16.578 1 95.06 186 ARG A CA 1
ATOM 1439 C C . ARG A 1 186 ? 6.898 -28.078 -15.273 1 95.06 186 ARG A C 1
ATOM 1441 O O . ARG A 1 186 ? 5.973 -27.297 -15.078 1 95.06 186 ARG A O 1
ATOM 1448 N N . PRO A 1 187 ? 7.91 -28.312 -14.406 1 96.75 187 PRO A N 1
ATOM 1449 C CA . PRO A 1 187 ? 7.914 -27.562 -13.156 1 96.75 187 PRO A CA 1
ATOM 1450 C C . PRO A 1 187 ? 8.094 -26.062 -13.367 1 96.75 187 PRO A C 1
ATOM 1452 O O . PRO A 1 187 ? 8.594 -25.641 -14.414 1 96.75 187 PRO A O 1
ATOM 1455 N N . ASP A 1 188 ? 7.707 -25.281 -12.398 1 97.88 188 ASP A N 1
ATOM 1456 C CA . ASP A 1 188 ? 7.703 -23.812 -12.477 1 97.88 188 ASP A CA 1
ATOM 1457 C C . ASP A 1 188 ? 8.086 -23.188 -11.133 1 97.88 188 ASP A C 1
ATOM 1459 O O . ASP A 1 188 ? 8.344 -23.906 -10.164 1 97.88 188 ASP A O 1
ATOM 1463 N N . ARG A 1 189 ? 8.367 -21.938 -11.102 1 98.06 189 ARG A N 1
ATOM 1464 C CA . ARG A 1 189 ? 8.586 -21.109 -9.93 1 98.06 189 ARG A CA 1
ATOM 1465 C C . ARG A 1 189 ? 7.859 -19.766 -10.055 1 98.06 189 ARG A C 1
ATOM 1467 O O . ARG A 1 189 ? 8.492 -18.734 -10.289 1 98.06 189 ARG A O 1
ATOM 1474 N N . HIS A 1 190 ? 6.508 -19.828 -9.875 1 98.5 190 HIS A N 1
ATOM 1475 C CA . HIS A 1 190 ? 5.664 -18.703 -10.242 1 98.5 190 HIS A CA 1
ATOM 1476 C C . HIS A 1 190 ? 4.887 -18.188 -9.031 1 98.5 190 HIS A C 1
ATOM 1478 O O . HIS A 1 190 ? 4.254 -18.953 -8.312 1 98.5 190 HIS A O 1
ATOM 1484 N N . LEU A 1 191 ? 5.016 -16.891 -8.82 1 98.5 191 LEU A N 1
ATOM 1485 C CA . LEU A 1 191 ? 4.172 -16.188 -7.867 1 98.5 191 LEU A CA 1
ATOM 1486 C C . LEU A 1 191 ? 3.191 -15.273 -8.586 1 98.5 191 LEU A C 1
ATOM 1488 O O . LEU A 1 191 ? 3.604 -14.391 -9.344 1 98.5 191 LEU A O 1
ATOM 1492 N N . LEU A 1 192 ? 1.887 -15.477 -8.383 1 98.62 192 LEU A N 1
ATOM 1493 C CA . LEU A 1 192 ? 0.843 -14.641 -8.961 1 98.62 192 LEU A CA 1
ATOM 1494 C C . LEU A 1 192 ? 0.151 -13.812 -7.879 1 98.62 192 LEU A C 1
ATOM 1496 O O . LEU A 1 192 ? -0.417 -14.375 -6.938 1 98.62 192 LEU A O 1
ATOM 1500 N N . LEU A 1 193 ? 0.241 -12.516 -8.008 1 97.62 193 LEU A N 1
ATOM 1501 C CA . LEU A 1 193 ? -0.477 -11.609 -7.117 1 97.62 193 LEU A CA 1
ATOM 1502 C C . LEU A 1 193 ? -1.811 -11.188 -7.727 1 97.62 193 LEU A C 1
ATOM 1504 O O . LEU A 1 193 ? -1.921 -11.039 -8.945 1 97.62 193 LEU A O 1
ATOM 1508 N N . ILE A 1 194 ? -2.799 -11.039 -6.852 1 93.88 194 ILE A N 1
ATOM 1509 C CA . ILE A 1 194 ? -4.105 -10.547 -7.273 1 93.88 194 ILE A CA 1
ATOM 1510 C C . ILE A 1 194 ? -4.328 -9.141 -6.727 1 93.88 194 ILE A C 1
ATOM 1512 O O . ILE A 1 194 ? -4.547 -8.961 -5.527 1 93.88 194 ILE A O 1
ATOM 1516 N N . GLY A 1 195 ? -4.191 -8.227 -7.613 1 89.5 195 GLY A N 1
ATOM 1517 C CA . GLY A 1 195 ? -4.504 -6.848 -7.281 1 89.5 195 GLY A CA 1
ATOM 1518 C C . GLY A 1 195 ? -5.898 -6.43 -7.711 1 89.5 195 GLY A C 1
ATOM 1519 O O . GLY A 1 195 ? -6.832 -7.234 -7.664 1 89.5 195 GLY A O 1
ATOM 1520 N N . SER A 1 196 ? -6.094 -5.172 -7.875 1 75.19 196 SER A N 1
ATOM 1521 C CA . SER A 1 196 ? -7.355 -4.555 -8.266 1 75.19 196 SER A CA 1
ATOM 1522 C C . SER A 1 196 ? -7.121 -3.273 -9.062 1 75.19 196 SER A C 1
ATOM 1524 O O . SER A 1 196 ? -6 -2.756 -9.094 1 75.19 196 SER A O 1
ATOM 1526 N N . ILE A 1 197 ? -8.125 -2.91 -9.727 1 68.94 197 ILE A N 1
ATOM 1527 C CA . ILE A 1 197 ? -8.07 -1.579 -10.32 1 68.94 197 ILE A CA 1
ATOM 1528 C C . ILE A 1 197 ? -7.828 -0.538 -9.227 1 68.94 197 ILE A C 1
ATOM 1530 O O . ILE A 1 197 ? -7.234 0.511 -9.484 1 68.94 197 ILE A O 1
ATOM 1534 N N . ALA A 1 198 ? -8.234 -0.869 -8.062 1 68 198 ALA A N 1
ATOM 1535 C CA . ALA A 1 198 ? -8.008 0.003 -6.914 1 68 198 ALA A CA 1
ATOM 1536 C C . ALA A 1 198 ? -6.523 0.131 -6.602 1 68 198 ALA A C 1
ATOM 1538 O O . ALA A 1 198 ? -6.125 0.947 -5.766 1 68 198 ALA A O 1
ATOM 1539 N N . SER A 1 199 ? -5.727 -0.577 -7.246 1 71.81 199 SER A N 1
ATOM 1540 C CA . SER A 1 199 ? -4.281 -0.398 -7.148 1 71.81 199 SER A CA 1
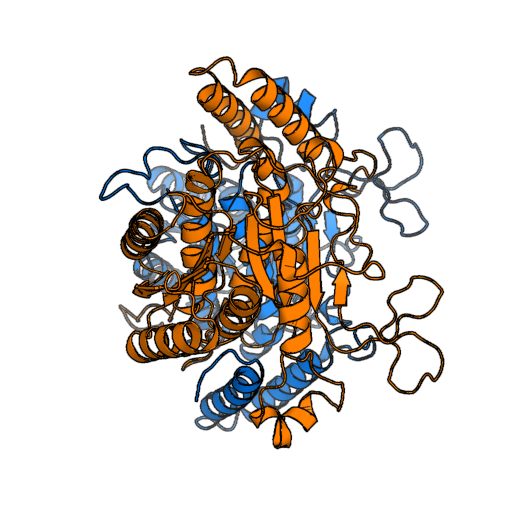ATOM 1541 C C . SER A 1 199 ? -3.828 0.853 -7.895 1 71.81 199 SER A C 1
ATOM 1543 O O . SER A 1 199 ? -2.711 1.334 -7.688 1 71.81 199 SER A O 1
ATOM 1545 N N . LEU A 1 200 ? -4.777 1.233 -8.758 1 64.25 200 LEU A N 1
ATOM 1546 C CA . LEU A 1 200 ? -4.418 2.32 -9.664 1 64.25 200 LEU A CA 1
ATOM 1547 C C . LEU A 1 200 ? -5.297 3.543 -9.422 1 64.25 200 LEU A C 1
ATOM 1549 O O . LEU A 1 200 ? -4.828 4.68 -9.523 1 64.25 200 LEU A O 1
ATOM 1553 N N . VAL A 1 201 ? -6.547 3.197 -9.156 1 66 201 VAL A N 1
ATOM 1554 C CA . VAL A 1 201 ? -7.508 4.277 -8.953 1 66 201 VAL A CA 1
ATOM 1555 C C . VAL A 1 201 ? -8.125 4.16 -7.562 1 66 201 VAL A C 1
ATOM 1557 O O . VAL A 1 201 ? -7.902 3.176 -6.855 1 66 201 VAL A O 1
ATOM 1560 N N . THR A 1 202 ? -8.781 5.234 -7.246 1 69.75 202 THR A N 1
ATOM 1561 C CA . THR A 1 202 ? -9.383 5.234 -5.918 1 69.75 202 THR A CA 1
ATOM 1562 C C . THR A 1 202 ? -10.875 4.914 -6 1 69.75 202 THR A C 1
ATOM 1564 O O . THR A 1 202 ? -11.586 5.461 -6.848 1 69.75 202 THR A O 1
ATOM 1567 N N . ILE A 1 203 ? -11.242 3.941 -5.168 1 67.31 203 ILE A N 1
ATOM 1568 C CA . ILE A 1 203 ? -12.656 3.703 -4.93 1 67.31 203 ILE A CA 1
ATOM 1569 C C . ILE A 1 203 ? -13.102 4.457 -3.68 1 67.31 203 ILE A C 1
ATOM 1571 O O . ILE A 1 203 ? -12.727 4.102 -2.561 1 67.31 203 ILE A O 1
ATOM 1575 N N . PRO A 1 204 ? -13.93 5.457 -3.953 1 72.38 204 PRO A N 1
ATOM 1576 C CA . PRO A 1 204 ? -14.312 6.297 -2.814 1 72.38 204 PRO A CA 1
ATOM 1577 C C . PRO A 1 204 ? -14.953 5.504 -1.679 1 72.38 204 PRO A C 1
ATOM 1579 O O . PRO A 1 204 ? -15.797 4.641 -1.926 1 72.38 204 PRO A O 1
ATOM 1582 N N . GLY A 1 205 ? -14.492 5.773 -0.46 1 74.19 205 GLY A N 1
ATOM 1583 C CA . GLY A 1 205 ? -15.094 5.168 0.718 1 74.19 205 GLY A CA 1
ATOM 1584 C C . GLY A 1 205 ? -14.398 3.895 1.155 1 74.19 205 GLY A C 1
ATOM 1585 O O . GLY A 1 205 ? -14.586 3.43 2.281 1 74.19 205 GLY A O 1
ATOM 1586 N N . LEU A 1 206 ? -13.641 3.342 0.325 1 80.44 206 LEU A N 1
ATOM 1587 C CA . LEU A 1 206 ? -12.922 2.119 0.67 1 80.44 206 LEU A CA 1
ATOM 1588 C C . LEU A 1 206 ? -11.461 2.416 0.975 1 80.44 206 LEU A C 1
ATOM 1590 O O . LEU A 1 206 ? -10.562 1.921 0.284 1 80.44 206 LEU A O 1
ATOM 1594 N N . THR A 1 207 ? -11.312 3.113 2.033 1 86.5 207 THR A N 1
ATOM 1595 C CA . THR A 1 207 ? -10.016 3.691 2.367 1 86.5 207 THR A CA 1
ATOM 1596 C C . THR A 1 207 ? -8.969 2.598 2.562 1 86.5 207 THR A C 1
ATOM 1598 O O . THR A 1 207 ? -7.922 2.611 1.913 1 86.5 207 THR A O 1
ATOM 1601 N N . GLN A 1 208 ? -9.312 1.597 3.406 1 89.44 208 GLN A N 1
ATOM 1602 C CA . GLN A 1 208 ? -8.336 0.546 3.678 1 89.44 208 GLN A CA 1
ATOM 1603 C C . GLN A 1 208 ? -8.133 -0.348 2.457 1 89.44 208 GLN A C 1
ATOM 1605 O O . GLN A 1 208 ? -7.031 -0.845 2.219 1 89.44 208 GLN A O 1
ATOM 1610 N N . TYR A 1 209 ? -9.156 -0.597 1.724 1 87.5 209 TYR A N 1
ATOM 1611 C CA . TYR A 1 209 ? -9.031 -1.393 0.507 1 87.5 209 TYR A CA 1
ATOM 1612 C C . TYR A 1 209 ? -8.078 -0.727 -0.484 1 87.5 209 TYR A C 1
ATOM 1614 O O . TYR A 1 209 ? -7.164 -1.367 -1.003 1 87.5 209 TYR A O 1
ATOM 1622 N N . ASN A 1 210 ? -8.344 0.575 -0.709 1 86.44 210 ASN A N 1
ATOM 1623 C CA . ASN A 1 210 ? -7.465 1.328 -1.595 1 86.44 210 ASN A CA 1
ATOM 1624 C C . ASN A 1 210 ? -6.012 1.259 -1.133 1 86.44 210 ASN A C 1
ATOM 1626 O O . ASN A 1 210 ? -5.113 0.987 -1.932 1 86.44 210 ASN A O 1
ATOM 1630 N N . ALA A 1 211 ? -5.824 1.475 0.096 1 92.94 211 ALA A N 1
ATOM 1631 C CA . ALA A 1 211 ? -4.469 1.438 0.648 1 92.94 211 ALA A CA 1
ATOM 1632 C C . ALA A 1 211 ? -3.844 0.057 0.471 1 92.94 211 ALA A C 1
ATOM 1634 O O . ALA A 1 211 ? -2.689 -0.058 0.054 1 92.94 211 ALA A O 1
ATOM 1635 N N . SER A 1 212 ? -4.574 -0.96 0.77 1 94.12 212 SER A N 1
ATOM 1636 C CA . SER A 1 212 ? -4.059 -2.322 0.709 1 94.12 212 SER A CA 1
ATOM 1637 C C . SER A 1 212 ? -3.695 -2.715 -0.719 1 94.12 212 SER A C 1
ATOM 1639 O O . SER A 1 212 ? -2.635 -3.295 -0.959 1 94.12 212 SER A O 1
ATOM 1641 N N . LYS A 1 213 ? -4.539 -2.4 -1.612 1 90.88 213 LYS A N 1
ATOM 1642 C CA . LYS A 1 213 ? -4.301 -2.818 -2.99 1 90.88 213 LYS A CA 1
ATOM 1643 C C . LYS A 1 213 ? -3.178 -2.004 -3.625 1 90.88 213 LYS A C 1
ATOM 1645 O O . LYS A 1 213 ? -2.426 -2.518 -4.457 1 90.88 213 LYS A O 1
ATOM 1650 N N . HIS A 1 214 ? -3.084 -0.781 -3.242 1 91.81 214 HIS A N 1
ATOM 1651 C CA . HIS A 1 214 ? -1.872 -0.057 -3.611 1 91.81 214 HIS A CA 1
ATOM 1652 C C . HIS A 1 214 ? -0.632 -0.725 -3.025 1 91.81 214 HIS A C 1
ATOM 1654 O O . HIS A 1 214 ? 0.402 -0.814 -3.689 1 91.81 214 HIS A O 1
ATOM 1660 N N . GLY A 1 215 ? -0.75 -1.125 -1.808 1 95.12 215 GLY A N 1
ATOM 1661 C CA . GLY A 1 215 ? 0.349 -1.849 -1.188 1 95.12 215 GLY A CA 1
ATOM 1662 C C . GLY A 1 215 ? 0.737 -3.107 -1.941 1 95.12 215 GLY A C 1
ATOM 1663 O O . GLY A 1 215 ? 1.923 -3.385 -2.129 1 95.12 215 GLY A O 1
ATOM 1664 N N . VAL A 1 216 ? -0.211 -3.838 -2.406 1 95.62 216 VAL A N 1
ATOM 1665 C CA . VAL A 1 216 ? 0.033 -5.051 -3.176 1 95.62 216 VAL A CA 1
ATOM 1666 C C . VAL A 1 216 ? 0.75 -4.707 -4.477 1 95.62 216 VAL A C 1
ATOM 1668 O O . VAL A 1 216 ? 1.649 -5.43 -4.91 1 95.62 216 VAL A O 1
ATOM 1671 N N . LEU A 1 217 ? 0.337 -3.635 -5.086 1 92.12 217 LEU A N 1
ATOM 1672 C CA . LEU A 1 217 ? 1.054 -3.176 -6.273 1 92.12 217 LEU A CA 1
ATOM 1673 C C . LEU A 1 217 ? 2.51 -2.869 -5.941 1 92.12 217 LEU A C 1
ATOM 1675 O O . LEU A 1 217 ? 3.41 -3.201 -6.715 1 92.12 217 LEU A O 1
ATOM 1679 N N . GLY A 1 218 ? 2.689 -2.236 -4.855 1 90.88 218 GLY A N 1
ATOM 1680 C CA . GLY A 1 218 ? 4.051 -1.974 -4.414 1 90.88 218 GLY A CA 1
ATOM 1681 C C . GLY A 1 218 ? 4.867 -3.236 -4.219 1 90.88 218 GLY A C 1
ATOM 1682 O O . GLY A 1 218 ? 6.051 -3.273 -4.555 1 90.88 218 GLY A O 1
ATOM 1683 N N . LEU A 1 219 ? 4.273 -4.273 -3.643 1 93.56 219 LEU A N 1
ATOM 1684 C CA . LEU A 1 219 ? 4.93 -5.57 -3.512 1 93.56 219 LEU A CA 1
ATOM 1685 C C . LEU A 1 219 ? 5.336 -6.117 -4.875 1 93.56 219 LEU A C 1
ATOM 1687 O O . LEU A 1 219 ? 6.48 -6.535 -5.066 1 93.56 219 LEU A O 1
ATOM 1691 N N . PHE A 1 220 ? 4.43 -6.039 -5.789 1 93.31 220 PHE A N 1
ATOM 1692 C CA . PHE A 1 220 ? 4.684 -6.543 -7.133 1 93.31 220 PHE A CA 1
ATOM 1693 C C . PHE A 1 220 ? 5.859 -5.816 -7.773 1 93.31 220 PHE A C 1
ATOM 1695 O O . PHE A 1 220 ? 6.789 -6.449 -8.281 1 93.31 220 PHE A O 1
ATOM 1702 N N . LYS A 1 221 ? 5.789 -4.527 -7.75 1 86.31 221 LYS A N 1
ATOM 1703 C CA . LYS A 1 221 ? 6.84 -3.734 -8.383 1 86.31 221 LYS A CA 1
ATOM 1704 C C . LYS A 1 221 ? 8.195 -4.008 -7.742 1 86.31 221 LYS A C 1
ATOM 1706 O O . LYS A 1 221 ? 9.211 -4.109 -8.438 1 86.31 221 LYS A O 1
ATOM 1711 N N . SER A 1 222 ? 8.195 -4.156 -6.484 1 86.19 222 SER A N 1
ATOM 1712 C CA . SER A 1 222 ? 9.445 -4.453 -5.785 1 86.19 222 SER A CA 1
ATOM 1713 C C . SER A 1 222 ? 9.984 -5.828 -6.172 1 86.19 222 SER A C 1
ATOM 1715 O O . SER A 1 222 ? 11.156 -5.969 -6.504 1 86.19 222 SER A O 1
ATOM 1717 N N . LEU A 1 223 ? 9.164 -6.766 -6.188 1 89.75 223 LEU A N 1
ATOM 1718 C CA . LEU A 1 223 ? 9.562 -8.125 -6.531 1 89.75 223 LEU A CA 1
ATOM 1719 C C . LEU A 1 223 ? 10.016 -8.211 -7.984 1 89.75 223 LEU A C 1
ATOM 1721 O O . LEU A 1 223 ? 10.875 -9.023 -8.328 1 89.75 223 LEU A O 1
ATOM 1725 N N . GLY A 1 224 ? 9.422 -7.398 -8.781 1 84.06 224 GLY A N 1
ATOM 1726 C CA . GLY A 1 224 ? 9.859 -7.344 -10.172 1 84.06 224 GLY A CA 1
ATOM 1727 C C . GLY A 1 224 ? 11.336 -7.062 -10.32 1 84.06 224 GLY A C 1
ATOM 1728 O O . GLY A 1 224 ? 11.945 -7.426 -11.336 1 84.06 224 GLY A O 1
ATOM 1729 N N . THR A 1 225 ? 11.883 -6.516 -9.289 1 80.19 225 THR A N 1
ATOM 1730 C CA . THR A 1 225 ? 13.289 -6.129 -9.391 1 80.19 225 THR A CA 1
ATOM 1731 C C . THR A 1 225 ? 14.172 -7.129 -8.648 1 80.19 225 THR A C 1
ATOM 1733 O O . THR A 1 225 ? 15.398 -7.113 -8.812 1 80.19 225 THR A O 1
ATOM 1736 N N . THR A 1 226 ? 13.625 -8.055 -7.918 1 82.44 226 THR A N 1
ATOM 1737 C CA . THR A 1 226 ? 14.492 -8.875 -7.078 1 82.44 226 THR A CA 1
ATOM 1738 C C . THR A 1 226 ? 14.141 -10.352 -7.219 1 82.44 226 THR A C 1
ATOM 1740 O O . THR A 1 226 ? 14.914 -11.219 -6.801 1 82.44 226 THR A O 1
ATOM 1743 N N . ALA A 1 227 ? 13.008 -10.664 -7.766 1 84.5 227 ALA A N 1
ATOM 1744 C CA . ALA A 1 227 ? 12.562 -12.055 -7.789 1 84.5 227 ALA A CA 1
ATOM 1745 C C . ALA A 1 227 ? 13.523 -12.93 -8.578 1 84.5 227 ALA A C 1
ATOM 1747 O O . ALA A 1 227 ? 13.656 -14.133 -8.305 1 84.5 227 ALA A O 1
ATOM 1748 N N . PHE A 1 228 ? 14.219 -12.352 -9.484 1 81.25 228 PHE A N 1
ATOM 1749 C CA . PHE A 1 228 ? 15.172 -13.102 -10.297 1 81.25 228 PHE A CA 1
ATOM 1750 C C . PHE A 1 228 ? 16.297 -13.672 -9.438 1 81.25 228 PHE A C 1
ATOM 1752 O O . PHE A 1 228 ? 16.922 -14.664 -9.805 1 81.25 228 PHE A O 1
ATOM 1759 N N . MET A 1 229 ? 16.484 -13.102 -8.312 1 78.38 229 MET A N 1
ATOM 1760 C CA . MET A 1 229 ? 17.531 -13.578 -7.418 1 78.38 229 MET A CA 1
ATOM 1761 C C . MET A 1 229 ? 17.234 -14.992 -6.926 1 78.38 229 MET A C 1
ATOM 1763 O O . MET A 1 229 ? 18.141 -15.781 -6.684 1 78.38 229 MET A O 1
ATOM 1767 N N . GLY A 1 230 ? 15.953 -15.281 -6.824 1 85.94 230 GLY A N 1
ATOM 1768 C CA . GLY A 1 230 ? 15.516 -16.625 -6.449 1 85.94 230 GLY A CA 1
ATOM 1769 C C . GLY A 1 230 ? 15.117 -17.469 -7.641 1 85.94 230 GLY A C 1
ATOM 1770 O O . GLY A 1 230 ? 14.672 -18.609 -7.477 1 85.94 230 GLY A O 1
ATOM 1771 N N . GLY A 1 231 ? 15.25 -16.891 -8.828 1 91.5 231 GLY A N 1
ATOM 1772 C CA . GLY A 1 231 ? 14.883 -17.609 -10.039 1 91.5 231 GLY A CA 1
ATOM 1773 C C . GLY A 1 231 ? 13.383 -17.719 -10.227 1 91.5 231 GLY A C 1
ATOM 1774 O O . GLY A 1 231 ? 12.891 -18.719 -10.773 1 91.5 231 GLY A O 1
ATOM 1775 N N . LEU A 1 232 ? 12.641 -16.797 -9.711 1 95.25 232 LEU A N 1
ATOM 1776 C CA . LEU A 1 232 ? 11.18 -16.844 -9.781 1 95.25 232 LEU A CA 1
ATOM 1777 C C . LEU A 1 232 ? 10.664 -15.883 -10.852 1 95.25 232 LEU A C 1
ATOM 1779 O O . LEU A 1 232 ? 11.336 -14.906 -11.18 1 95.25 232 LEU A O 1
ATOM 1783 N N . ARG A 1 233 ? 9.555 -16.172 -11.391 1 95.56 233 ARG A N 1
ATOM 1784 C CA . ARG A 1 233 ? 8.773 -15.172 -12.102 1 95.56 233 ARG A CA 1
ATOM 1785 C C . ARG A 1 233 ? 7.57 -14.727 -11.273 1 95.56 233 ARG A C 1
ATOM 1787 O O . ARG A 1 233 ? 6.969 -15.531 -10.555 1 95.56 233 ARG A O 1
ATOM 1794 N N . VAL A 1 234 ? 7.285 -13.391 -11.336 1 96.19 234 VAL A N 1
ATOM 1795 C CA . VAL A 1 234 ? 6.191 -12.781 -10.586 1 96.19 234 VAL A CA 1
ATOM 1796 C C . VAL A 1 234 ? 5.297 -11.992 -11.539 1 96.19 234 VAL A C 1
ATOM 1798 O O . VAL A 1 234 ? 5.793 -11.234 -12.383 1 96.19 234 VAL A O 1
ATOM 1801 N N . ASN A 1 235 ? 3.975 -12.203 -11.469 1 96.31 235 ASN A N 1
ATOM 1802 C CA . ASN A 1 235 ? 2.99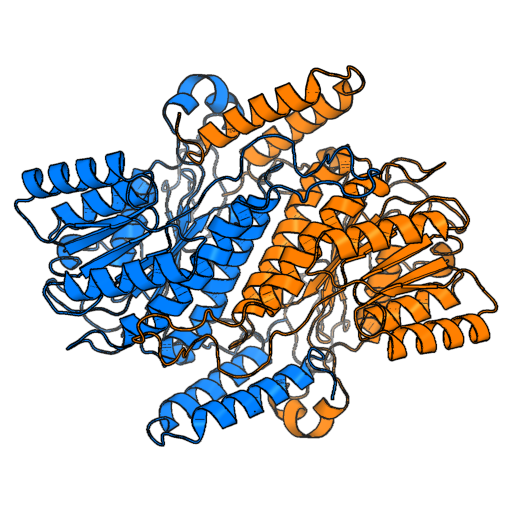4 -11.461 -12.25 1 96.31 235 ASN A CA 1
ATOM 1803 C C . ASN A 1 235 ? 1.821 -11 -11.391 1 96.31 235 ASN A C 1
ATOM 1805 O O . ASN A 1 235 ? 1.654 -11.469 -10.266 1 96.31 235 ASN A O 1
ATOM 1809 N N . ILE A 1 236 ? 1.079 -10.016 -11.914 1 95.56 236 ILE A N 1
ATOM 1810 C CA . ILE A 1 236 ? -0.054 -9.516 -11.141 1 95.56 236 ILE A CA 1
ATOM 1811 C C . ILE A 1 236 ? -1.253 -9.312 -12.07 1 95.56 236 ILE A C 1
ATOM 1813 O O . ILE A 1 236 ? -1.099 -8.852 -13.203 1 95.56 236 ILE A O 1
ATOM 1817 N N . VAL A 1 237 ? -2.428 -9.719 -11.586 1 93.25 237 VAL A N 1
ATOM 1818 C CA . VAL A 1 237 ? -3.701 -9.414 -12.227 1 93.25 237 VAL A CA 1
ATOM 1819 C C . VAL A 1 237 ? -4.391 -8.266 -11.5 1 93.25 237 VAL A C 1
ATOM 1821 O O . VAL A 1 237 ? -4.523 -8.289 -10.273 1 93.25 237 VAL A O 1
ATOM 1824 N N . LEU A 1 238 ? -4.746 -7.262 -12.227 1 87 238 LEU A N 1
ATOM 1825 C CA . LEU A 1 238 ? -5.496 -6.141 -11.672 1 87 238 LEU A CA 1
ATOM 1826 C C . LEU A 1 238 ? -6.953 -6.184 -12.117 1 87 238 LEU A C 1
ATOM 1828 O O . LEU A 1 238 ? -7.301 -5.652 -13.172 1 87 238 LEU A O 1
ATOM 1832 N N . ALA A 1 239 ? -7.738 -6.75 -11.312 1 82.31 239 ALA A N 1
ATOM 1833 C CA . ALA A 1 239 ? -9.141 -6.984 -11.672 1 82.31 239 ALA A CA 1
ATOM 1834 C C . ALA A 1 239 ? -9.984 -5.738 -11.43 1 82.31 239 ALA A C 1
ATOM 1836 O O . ALA A 1 239 ? -9.766 -5.012 -10.453 1 82.31 239 ALA A O 1
ATOM 1837 N N . TYR A 1 240 ? -10.828 -5.523 -12.438 1 68.12 240 TYR A N 1
ATOM 1838 C CA . TYR A 1 240 ? -11.844 -4.488 -12.273 1 68.12 240 TYR A CA 1
ATOM 1839 C C . TYR A 1 240 ? -13.062 -5.035 -11.539 1 68.12 240 TYR A C 1
ATOM 1841 O O . TYR A 1 240 ? -13.164 -6.238 -11.297 1 68.12 240 TYR A O 1
ATOM 1849 N N . PHE A 1 241 ? -14.086 -4.16 -11.453 1 56.16 241 PHE A N 1
ATOM 1850 C CA . PHE A 1 241 ? -15.336 -4.5 -10.789 1 56.16 241 PHE A CA 1
ATOM 1851 C C . PHE A 1 241 ? -16.062 -5.621 -11.531 1 56.16 241 PHE A C 1
ATOM 1853 O O . PHE A 1 241 ? -16.047 -5.672 -12.758 1 56.16 241 PHE A O 1
ATOM 1860 N N . VAL A 1 242 ? -16.156 -6.836 -11.023 1 50.81 242 VAL A N 1
ATOM 1861 C CA . VAL A 1 242 ? -16.859 -7.914 -11.703 1 50.81 242 VAL A CA 1
ATOM 1862 C C . VAL A 1 242 ? -18.312 -7.945 -11.242 1 50.81 242 VAL A C 1
ATOM 1864 O O . VAL A 1 242 ? -18.609 -7.703 -10.07 1 50.81 242 VAL A O 1
ATOM 1867 N N . SER A 1 243 ? -19.281 -7.848 -12.297 1 43.31 243 SER A N 1
ATOM 1868 C CA . SER A 1 243 ? -20.734 -7.926 -12.117 1 43.31 243 SER A CA 1
ATOM 1869 C C . SER A 1 243 ? -21.125 -9.117 -11.25 1 43.31 243 SER A C 1
ATOM 1871 O O . SER A 1 243 ? -20.719 -10.25 -11.523 1 43.31 243 SER A O 1
ATOM 1873 N N . THR A 1 244 ? -21.25 -8.977 -10.086 1 38.88 244 THR A N 1
ATOM 1874 C CA . THR A 1 244 ? -21.969 -10.07 -9.438 1 38.88 244 THR A CA 1
ATOM 1875 C C . THR A 1 244 ? -23.469 -9.93 -9.641 1 38.88 244 THR A C 1
ATOM 1877 O O . THR A 1 244 ? -23.969 -8.836 -9.922 1 38.88 244 THR A O 1
ATOM 1880 N N . PRO A 1 245 ? -24.25 -10.969 -9.898 1 36.22 245 PRO A N 1
ATOM 1881 C CA . PRO A 1 245 ? -25.703 -10.938 -10.148 1 36.22 245 PRO A CA 1
ATOM 1882 C C . PRO A 1 245 ? -26.391 -9.797 -9.414 1 36.22 245 PRO A C 1
ATOM 1884 O O . PRO A 1 245 ? -27.391 -9.258 -9.914 1 36.22 245 PRO A O 1
ATOM 1887 N N . LEU A 1 246 ? -26.109 -9.617 -8.359 1 34.38 246 LEU A N 1
ATOM 1888 C CA . LEU A 1 246 ? -26.906 -8.594 -7.691 1 34.38 246 LEU A CA 1
ATOM 1889 C C . LEU A 1 246 ? -26.672 -7.227 -8.328 1 34.38 246 LEU A C 1
ATOM 1891 O O . LEU A 1 246 ? -27.297 -6.242 -7.918 1 34.38 246 LEU A O 1
ATOM 1895 N N . LEU A 1 247 ? -25.688 -7.137 -9.023 1 39.12 247 LEU A N 1
ATOM 1896 C CA . LEU A 1 247 ? -25.422 -5.941 -9.812 1 39.12 247 LEU A CA 1
ATOM 1897 C C . LEU A 1 247 ? -26.562 -5.648 -10.773 1 39.12 247 LEU A C 1
ATOM 1899 O O . LEU A 1 247 ? -26.562 -4.617 -11.453 1 39.12 247 LEU A O 1
ATOM 1903 N N . GLN A 1 248 ? -27.391 -6.48 -11.047 1 37.28 248 GLN A N 1
ATOM 1904 C CA . GLN A 1 248 ? -28.297 -6.301 -12.172 1 37.28 248 GLN A CA 1
ATOM 1905 C C . GLN A 1 248 ? -29.156 -5.047 -11.992 1 37.28 248 GLN A C 1
ATOM 1907 O O . GLN A 1 248 ? -29.391 -4.305 -12.945 1 37.28 248 GLN A O 1
ATOM 1912 N N . ALA A 1 249 ? -29.875 -4.969 -10.914 1 36.03 249 ALA A N 1
ATOM 1913 C CA . ALA A 1 249 ? -30.891 -3.926 -11.023 1 36.03 249 ALA A CA 1
ATOM 1914 C C . ALA A 1 249 ? -30.312 -2.555 -10.688 1 36.03 249 ALA A C 1
ATOM 1916 O O . ALA A 1 249 ? -30.469 -1.6 -11.445 1 36.03 249 ALA A O 1
ATOM 1917 N N . GLY A 1 250 ? -29.844 -2.312 -9.578 1 37.28 250 GLY A N 1
ATOM 1918 C CA . GLY A 1 250 ? -29.5 -0.984 -9.086 1 37.28 250 GLY A CA 1
ATOM 1919 C C . GLY A 1 250 ? -28.125 -0.519 -9.508 1 37.28 250 GLY A C 1
ATOM 1920 O O . GLY A 1 250 ? -27.906 0.673 -9.742 1 37.28 250 GLY A O 1
ATOM 1921 N N . ALA A 1 251 ? -27.094 -1.253 -9.594 1 41.66 251 ALA A N 1
ATOM 1922 C CA . ALA A 1 251 ? -25.703 -0.985 -9.961 1 41.66 251 ALA A CA 1
ATOM 1923 C C . ALA A 1 251 ? -25.594 -0.677 -11.453 1 41.66 251 ALA A C 1
ATOM 1925 O O . ALA A 1 251 ? -24.719 0.092 -11.867 1 41.66 251 ALA A O 1
ATOM 1926 N N . ARG A 1 252 ? -26.422 -1.205 -12.172 1 43.22 252 ARG A N 1
ATOM 1927 C CA . ARG A 1 252 ? -26.453 -0.859 -13.586 1 43.22 252 ARG A CA 1
ATOM 1928 C C . ARG A 1 252 ? -26.547 0.65 -13.781 1 43.22 252 ARG A C 1
ATOM 1930 O O . ARG A 1 252 ? -25.984 1.198 -14.727 1 43.22 252 ARG A O 1
ATOM 1937 N N . VAL A 1 253 ? -27.234 1.158 -12.773 1 40.41 253 VAL A N 1
ATOM 1938 C CA . VAL A 1 253 ? -27.422 2.6 -12.906 1 40.41 253 VAL A CA 1
ATOM 1939 C C . VAL A 1 253 ? -26.109 3.322 -12.641 1 40.41 253 VAL A C 1
ATOM 1941 O O . VAL A 1 253 ? -25.766 4.289 -13.336 1 40.41 253 VAL A O 1
ATOM 1944 N N . LEU A 1 254 ? -25.297 2.846 -11.641 1 44.34 254 LEU A N 1
ATOM 1945 C CA . LEU A 1 254 ? -24.047 3.531 -11.312 1 44.34 254 LEU A CA 1
ATOM 1946 C C . LEU A 1 254 ? -22.984 3.248 -12.367 1 44.34 254 LEU A C 1
ATOM 1948 O O . LEU A 1 254 ? -22.125 4.09 -12.617 1 44.34 254 LEU A O 1
ATOM 1952 N N . LEU A 1 255 ? -23.062 2.117 -13.031 1 45.59 255 LEU A N 1
ATOM 1953 C CA . LEU A 1 255 ? -22.078 1.743 -14.047 1 45.59 255 LEU A CA 1
ATOM 1954 C C . LEU A 1 255 ? -22.516 2.209 -15.43 1 45.59 255 LEU A C 1
ATOM 1956 O O . LEU A 1 255 ? -21.828 1.96 -16.422 1 45.59 255 LEU A O 1
ATOM 1960 N N . ALA A 1 256 ? -23.469 3.123 -15.5 1 44.19 256 ALA A N 1
ATOM 1961 C CA . ALA A 1 256 ? -24.047 3.719 -16.703 1 44.19 256 ALA A CA 1
ATOM 1962 C C . ALA A 1 256 ? -24 2.74 -17.875 1 44.19 256 ALA A C 1
ATOM 1964 O O . ALA A 1 256 ? -23.719 3.133 -19 1 44.19 256 ALA A O 1
ATOM 1965 N N . GLY A 1 257 ? -24.25 1.541 -17.625 1 42.38 257 GLY A N 1
ATOM 1966 C CA . GLY A 1 257 ? -24.406 0.66 -18.766 1 42.38 257 GLY A CA 1
ATOM 1967 C C . GLY A 1 257 ? -23.094 0.084 -19.25 1 42.38 257 GLY A C 1
ATOM 1968 O O . GLY A 1 257 ? -23.062 -0.67 -20.234 1 42.38 257 GLY A O 1
ATOM 1969 N N . ASN A 1 258 ? -21.922 0.609 -18.75 1 45.97 258 ASN A N 1
ATOM 1970 C CA . ASN A 1 258 ? -20.703 0.023 -19.281 1 45.97 258 ASN A CA 1
ATOM 1971 C C . ASN A 1 258 ? -20.453 -1.373 -18.719 1 45.97 258 ASN A C 1
ATOM 1973 O O . ASN A 1 258 ? -20.734 -1.634 -17.547 1 45.97 258 ASN A O 1
ATOM 1977 N N . PRO A 1 259 ? -20.297 -2.189 -19.734 1 47.12 259 PRO A N 1
ATOM 1978 C CA . PRO A 1 259 ? -20.156 -3.584 -19.297 1 47.12 259 PRO A CA 1
ATOM 1979 C C . PRO A 1 259 ? -19.062 -3.779 -18.25 1 47.12 259 PRO A C 1
ATOM 1981 O O . PRO A 1 259 ? -18.047 -3.098 -18.297 1 47.12 259 PRO A O 1
ATOM 1984 N N . ILE A 1 260 ? -19.359 -4.266 -17.109 1 53.16 260 ILE A N 1
ATOM 1985 C CA . ILE A 1 260 ? -18.516 -4.707 -16.016 1 53.16 260 ILE A CA 1
ATOM 1986 C C . ILE A 1 260 ? -17.672 -5.91 -16.453 1 53.16 260 ILE A C 1
ATOM 1988 O O . ILE A 1 260 ? -18.141 -6.738 -17.234 1 53.16 260 ILE A O 1
ATOM 1992 N N . ALA A 1 261 ? -16.359 -5.781 -16.203 1 59.34 261 ALA A N 1
ATOM 1993 C CA . ALA A 1 261 ? -15.578 -6.996 -16.406 1 59.34 261 ALA A CA 1
ATOM 1994 C C . ALA A 1 261 ? -16.297 -8.219 -15.852 1 59.34 261 ALA A C 1
ATOM 1996 O O . ALA A 1 261 ? -17.016 -8.117 -14.859 1 59.34 261 ALA A O 1
ATOM 1997 N N . THR A 1 262 ? -16.25 -9.281 -16.75 1 66.31 262 THR A N 1
ATOM 1998 C CA . THR A 1 262 ? -16.812 -10.539 -16.281 1 66.31 262 THR A CA 1
ATOM 1999 C C . THR A 1 262 ? -15.766 -11.359 -15.539 1 66.31 262 THR A C 1
ATOM 2001 O O . THR A 1 262 ? -14.57 -11.227 -15.805 1 66.31 262 THR A O 1
ATOM 2004 N N . PRO A 1 263 ? -16.141 -12.109 -14.57 1 75.56 263 PRO A N 1
ATOM 2005 C CA . PRO A 1 263 ? -15.195 -13.016 -13.914 1 75.56 263 PRO A CA 1
ATOM 2006 C C . PRO A 1 263 ? -14.391 -13.852 -14.906 1 75.56 263 PRO A C 1
ATOM 2008 O O . PRO A 1 263 ? -13.227 -14.172 -14.656 1 75.56 263 PRO A O 1
ATOM 2011 N N . GLU A 1 264 ? -14.953 -14.031 -16.062 1 81.38 264 GLU A N 1
ATOM 2012 C CA . GLU A 1 264 ? -14.312 -14.875 -17.062 1 81.38 264 GLU A CA 1
ATOM 2013 C C . GLU A 1 264 ? -13.031 -14.227 -17.594 1 81.38 264 GLU A C 1
ATOM 2015 O O . GLU A 1 264 ? -12.039 -14.914 -17.828 1 81.38 264 GLU A O 1
ATOM 2020 N N . ASP A 1 265 ? -13.094 -12.953 -17.734 1 82.81 265 ASP A N 1
ATOM 2021 C CA . ASP A 1 265 ? -11.914 -12.258 -18.234 1 82.81 265 ASP A CA 1
ATOM 2022 C C . ASP A 1 265 ? -10.773 -12.297 -17.219 1 82.81 265 ASP A C 1
ATOM 2024 O O . ASP A 1 265 ? -9.609 -12.422 -17.594 1 82.81 265 ASP A O 1
ATOM 2028 N N . VAL A 1 266 ? -11.133 -12.188 -15.977 1 86.56 266 VAL A N 1
ATOM 2029 C CA . VAL A 1 266 ? -10.125 -12.25 -14.922 1 86.56 266 VAL A CA 1
ATOM 2030 C C . VAL A 1 266 ? -9.523 -13.648 -14.867 1 86.56 266 VAL A C 1
ATOM 2032 O O . VAL A 1 266 ? -8.297 -13.805 -14.766 1 86.56 266 VAL A O 1
ATOM 2035 N N . ILE A 1 267 ? -10.352 -14.641 -15 1 91.56 267 ILE A N 1
ATOM 2036 C CA . ILE A 1 267 ? -9.914 -16.031 -14.953 1 91.56 267 ILE A CA 1
ATOM 2037 C C . ILE A 1 267 ? -9.008 -16.328 -16.156 1 91.56 267 ILE A C 1
ATOM 2039 O O . ILE A 1 267 ? -7.984 -17 -16.016 1 91.56 267 ILE A O 1
ATOM 2043 N N . ASP A 1 268 ? -9.383 -15.758 -17.25 1 92.69 268 ASP A N 1
ATOM 2044 C CA . ASP A 1 268 ? -8.578 -15.961 -18.453 1 92.69 268 ASP A CA 1
ATOM 2045 C C . ASP A 1 268 ? -7.195 -15.336 -18.297 1 92.69 268 ASP A C 1
ATOM 2047 O O . ASP A 1 268 ? -6.184 -15.961 -18.625 1 92.69 268 ASP A O 1
ATOM 2051 N N . ALA A 1 269 ? -7.16 -14.172 -17.812 1 92.38 269 ALA A N 1
ATOM 2052 C CA . ALA A 1 269 ? -5.887 -13.492 -17.594 1 92.38 269 ALA A CA 1
ATOM 2053 C C . ALA A 1 269 ? -5.023 -14.266 -16.594 1 92.38 269 ALA A C 1
ATOM 2055 O O . ALA A 1 269 ? -3.83 -14.477 -16.828 1 92.38 269 ALA A O 1
ATOM 2056 N N . GLY A 1 270 ? -5.625 -14.664 -15.508 1 96.06 270 GLY A N 1
ATOM 2057 C CA . GLY A 1 270 ? -4.906 -15.469 -14.523 1 96.06 270 GLY A CA 1
ATOM 2058 C C . GLY A 1 270 ? -4.398 -16.781 -15.086 1 96.06 270 GLY A C 1
ATOM 2059 O O . GLY A 1 270 ? -3.285 -17.219 -14.773 1 96.06 270 GLY A O 1
ATOM 2060 N N . THR A 1 271 ? -5.191 -17.391 -15.906 1 98.06 271 THR A N 1
ATOM 2061 C CA . THR A 1 271 ? -4.805 -18.656 -16.516 1 98.06 271 THR A CA 1
ATOM 2062 C C . THR A 1 271 ? -3.631 -18.469 -17.469 1 98.06 271 THR A C 1
ATOM 2064 O O . THR A 1 271 ? -2.725 -19.297 -17.516 1 98.06 271 THR A O 1
ATOM 2067 N N . ARG A 1 272 ? -3.695 -17.406 -18.219 1 97.12 272 ARG A N 1
ATOM 2068 C CA . ARG A 1 272 ? -2.566 -17.109 -19.094 1 97.12 272 ARG A CA 1
ATOM 2069 C C . ARG A 1 272 ? -1.269 -17 -18.297 1 97.12 272 ARG A C 1
ATOM 2071 O O . ARG A 1 272 ? -0.259 -17.609 -18.672 1 97.12 272 ARG A O 1
ATOM 2078 N N . PHE A 1 273 ? -1.296 -16.297 -17.219 1 97.69 273 PHE A N 1
ATOM 2079 C CA . PHE A 1 273 ? -0.113 -16.156 -16.375 1 97.69 273 PHE A CA 1
ATOM 2080 C C . PHE A 1 273 ? 0.312 -17.5 -15.812 1 97.69 273 PHE A C 1
ATOM 2082 O O . PHE A 1 273 ? 1.506 -17.797 -15.703 1 97.69 273 PHE A O 1
ATOM 2089 N N . MET A 1 274 ? -0.652 -18.312 -15.422 1 98.31 274 MET A N 1
ATOM 2090 C CA . MET A 1 274 ? -0.358 -19.594 -14.766 1 98.31 274 MET A CA 1
ATOM 2091 C C . MET A 1 274 ? 0.246 -20.578 -15.75 1 98.31 274 MET A C 1
ATOM 2093 O O . MET A 1 274 ? 1.175 -21.312 -15.406 1 98.31 274 MET A O 1
ATOM 2097 N N . ALA A 1 275 ? -0.21 -20.562 -16.969 1 98.31 275 ALA A N 1
ATOM 2098 C CA . ALA A 1 275 ? 0.161 -21.547 -17.984 1 98.31 275 ALA A CA 1
ATOM 2099 C C . ALA A 1 275 ? 1.422 -21.125 -18.734 1 98.31 275 ALA A C 1
ATOM 2101 O O . ALA A 1 275 ? 2.299 -21.953 -19 1 98.31 275 ALA A O 1
ATOM 2102 N N . ASP A 1 276 ? 1.555 -19.875 -19.062 1 97.44 276 ASP A N 1
ATOM 2103 C CA . ASP A 1 276 ? 2.602 -19.422 -19.969 1 97.44 276 ASP A CA 1
ATOM 2104 C C . ASP A 1 276 ? 3.842 -18.984 -19.188 1 97.44 276 ASP A C 1
ATOM 2106 O O . ASP A 1 276 ? 3.951 -17.812 -18.797 1 97.44 276 ASP A O 1
ATOM 2110 N N . ALA A 1 277 ? 4.805 -19.891 -19.078 1 96.38 277 ALA A N 1
ATOM 2111 C CA . ALA A 1 277 ? 6.012 -19.672 -18.281 1 96.38 277 ALA A CA 1
ATOM 2112 C C . ALA A 1 277 ? 6.891 -18.594 -18.906 1 96.38 277 ALA A C 1
ATOM 2114 O O . ALA A 1 277 ? 7.871 -18.156 -18.297 1 96.38 277 ALA A O 1
ATOM 2115 N N . ARG A 1 278 ? 6.582 -18.109 -20.125 1 95.19 278 ARG A N 1
ATOM 2116 C CA . ARG A 1 278 ? 7.363 -17.078 -20.797 1 95.19 278 ARG A CA 1
ATOM 2117 C C . ARG A 1 278 ? 7.09 -15.703 -20.203 1 95.19 278 ARG A C 1
ATOM 2119 O O . ARG A 1 278 ? 7.844 -14.758 -20.438 1 95.19 278 ARG A O 1
ATOM 2126 N N . ILE A 1 279 ? 5.992 -15.594 -19.406 1 95.69 279 ILE A N 1
ATOM 2127 C CA . ILE A 1 279 ? 5.57 -14.289 -18.922 1 95.69 279 ILE A CA 1
ATOM 2128 C C . ILE A 1 279 ? 6.117 -14.055 -17.516 1 95.69 279 ILE A C 1
ATOM 2130 O O . ILE A 1 279 ? 5.805 -14.805 -16.594 1 95.69 279 ILE A O 1
ATOM 2134 N N . SER A 1 280 ? 6.926 -13.016 -17.375 1 93.56 280 SER A N 1
ATOM 2135 C CA . SER A 1 280 ? 7.523 -12.656 -16.094 1 93.56 280 SER A CA 1
ATOM 2136 C C . SER A 1 280 ? 7.547 -11.141 -15.891 1 93.56 280 SER A C 1
ATOM 2138 O O . SER A 1 280 ? 7.949 -10.406 -16.797 1 93.56 280 SER A O 1
ATOM 2140 N N . GLY A 1 281 ? 7.098 -10.719 -14.719 1 91.56 281 GLY A N 1
ATOM 2141 C CA . GLY A 1 281 ? 7.18 -9.312 -14.367 1 91.56 281 GLY A CA 1
ATOM 2142 C C . GLY A 1 281 ? 6.117 -8.469 -15.039 1 91.56 281 GLY A C 1
ATOM 2143 O O . GLY A 1 281 ? 6.352 -7.297 -15.352 1 91.56 281 GLY A O 1
ATOM 2144 N N . ARG A 1 282 ? 4.969 -9.078 -15.328 1 91.31 282 ARG A N 1
ATOM 2145 C CA . ARG A 1 282 ? 3.979 -8.367 -16.125 1 91.31 282 ARG A CA 1
ATOM 2146 C C . ARG A 1 282 ? 2.67 -8.211 -15.359 1 91.31 282 ARG A C 1
ATOM 2148 O O . ARG A 1 282 ? 2.41 -8.938 -14.406 1 91.31 282 ARG A O 1
ATOM 2155 N N . ALA A 1 283 ? 1.924 -7.203 -15.781 1 90.81 283 ALA A N 1
ATOM 2156 C CA . ALA A 1 283 ? 0.646 -6.871 -15.156 1 90.81 283 ALA A CA 1
ATOM 2157 C C . ALA A 1 283 ? -0.466 -6.777 -16.203 1 90.81 283 ALA A C 1
ATOM 2159 O O . ALA A 1 283 ? -0.321 -6.09 -17.203 1 90.81 283 ALA A O 1
ATOM 2160 N N . LEU A 1 284 ? -1.53 -7.469 -15.945 1 88.56 284 LEU A N 1
ATOM 2161 C CA . LEU A 1 284 ? -2.723 -7.352 -16.781 1 88.56 284 LEU A CA 1
ATOM 2162 C C . LEU A 1 284 ? -3.869 -6.719 -16 1 88.56 284 LEU A C 1
ATOM 2164 O O . LEU A 1 284 ? -4.191 -7.16 -14.891 1 88.56 284 LEU A O 1
ATOM 2168 N N . MET A 1 285 ? -4.418 -5.707 -16.531 1 83.19 285 MET A N 1
ATOM 2169 C CA . MET A 1 285 ? -5.621 -5.074 -15.984 1 83.19 285 MET A CA 1
ATOM 2170 C C . MET A 1 285 ? -6.859 -5.516 -16.75 1 83.19 285 MET A C 1
ATOM 2172 O O . MET A 1 285 ? -6.848 -5.559 -17.984 1 83.19 285 MET A O 1
ATOM 2176 N N . ILE A 1 286 ? -7.793 -5.887 -16.047 1 78.31 286 ILE A N 1
ATOM 2177 C CA . ILE A 1 286 ? -9.055 -6.312 -16.641 1 78.31 286 ILE A CA 1
ATOM 2178 C C . ILE A 1 286 ? -10.141 -5.277 -16.359 1 78.31 286 ILE A C 1
ATOM 2180 O O . ILE A 1 286 ? -10.461 -5.012 -15.195 1 78.31 286 ILE A O 1
ATOM 2184 N N . GLY A 1 287 ? -10.477 -4.621 -17.328 1 67.56 287 GLY A N 1
ATOM 2185 C CA . GLY A 1 287 ? -11.484 -3.588 -17.141 1 67.56 287 GLY A CA 1
ATOM 2186 C C . GLY A 1 287 ? -12.672 -3.746 -18.078 1 67.56 287 GLY A C 1
ATOM 2187 O O . GLY A 1 287 ? -12.828 -4.785 -18.719 1 67.56 287 GLY A O 1
ATOM 2188 N N . PRO A 1 288 ? -13.5 -2.668 -17.922 1 60.41 288 PRO A N 1
ATOM 2189 C CA . PRO A 1 288 ? -14.648 -2.709 -18.828 1 60.41 288 PRO A CA 1
ATOM 2190 C C . PRO A 1 288 ? -14.242 -2.678 -20.297 1 60.41 288 PRO A C 1
ATOM 2192 O O . PRO A 1 288 ? -13.133 -2.232 -20.625 1 60.41 288 PRO A O 1
ATOM 2195 N N . LYS A 1 289 ? -14.969 -3.328 -21.062 1 55 289 LYS A N 1
ATOM 2196 C CA . LYS A 1 289 ? -14.727 -3.371 -22.5 1 55 289 LYS A CA 1
ATOM 2197 C C . LYS A 1 289 ? -14.539 -1.968 -23.062 1 55 289 LYS A C 1
ATOM 2199 O O . LYS A 1 289 ? -15.375 -1.086 -22.828 1 55 289 LYS A O 1
ATOM 2204 N N . VAL A 1 290 ? -13.242 -1.687 -23.328 1 50.47 290 VAL A N 1
ATOM 2205 C CA . VAL A 1 290 ? -12.961 -0.379 -23.906 1 50.47 290 VAL A CA 1
ATOM 2206 C C . VAL A 1 290 ? -12.523 -0.542 -25.359 1 50.47 290 VAL A C 1
ATOM 2208 O O . VAL A 1 290 ? -11.969 -1.579 -25.734 1 50.47 290 VAL A O 1
ATOM 2211 N N . LYS A 1 291 ? -13.031 0.275 -26.203 1 45.72 291 LYS A N 1
ATOM 2212 C CA . LYS A 1 291 ? -12.609 0.268 -27.609 1 45.72 291 LYS A CA 1
ATOM 2213 C C . LYS A 1 291 ? -11.352 1.116 -27.797 1 45.72 291 LYS A C 1
ATOM 2215 O O . LYS A 1 291 ? -11.273 2.238 -27.297 1 45.72 291 LYS A O 1
ATOM 2220 N N . VAL A 1 292 ? -10.258 0.566 -28.047 1 43.12 292 VAL A N 1
ATOM 2221 C CA . VAL A 1 292 ? -8.992 1.247 -28.297 1 43.12 292 VAL A CA 1
ATOM 2222 C C . VAL A 1 292 ? -8.922 1.673 -29.766 1 43.12 292 VAL A C 1
ATOM 2224 O O . VAL A 1 292 ? -9.125 0.854 -30.672 1 43.12 292 VAL A O 1
ATOM 2227 N N . ARG A 1 293 ? -8.922 3.066 -29.938 1 41 293 ARG A N 1
ATOM 2228 C CA . ARG A 1 293 ? -8.727 3.521 -31.312 1 41 293 ARG A CA 1
ATOM 2229 C C . ARG A 1 293 ? -7.262 3.445 -31.719 1 41 293 ARG A C 1
ATOM 2231 O O . ARG A 1 293 ? -6.383 3.305 -30.859 1 41 293 ARG A O 1
ATOM 2238 N N . ALA A 1 294 ? -7.07 3.453 -33.156 1 40.25 294 ALA A N 1
ATOM 2239 C CA . ALA A 1 294 ? -5.848 3.266 -33.938 1 40.25 294 ALA A CA 1
ATOM 2240 C C . ALA A 1 294 ? -4.695 4.074 -33.344 1 40.25 294 ALA A C 1
ATOM 2242 O O . ALA A 1 294 ? -3.527 3.789 -33.625 1 40.25 294 ALA A O 1
ATOM 2243 N N . ASP A 1 295 ? -4.75 5.273 -32.938 1 36.31 295 ASP A N 1
ATOM 2244 C CA . ASP A 1 295 ? -3.582 6.117 -32.688 1 36.31 295 ASP A CA 1
ATOM 2245 C C . ASP A 1 295 ? -3.021 5.883 -31.297 1 36.31 295 ASP A C 1
ATOM 2247 O O . ASP A 1 295 ? -2.18 6.645 -30.828 1 36.31 295 ASP A O 1
ATOM 2251 N N . ASN A 1 296 ? -3.129 4.848 -30.672 1 38.47 296 ASN A N 1
ATOM 2252 C CA . ASN A 1 296 ? -2.508 4.281 -29.484 1 38.47 296 ASN A CA 1
ATOM 2253 C C . ASN A 1 296 ? -2.965 4.996 -28.219 1 38.47 296 ASN A C 1
ATOM 2255 O O . ASN A 1 296 ? -2.32 4.891 -27.172 1 38.47 296 ASN A O 1
ATOM 2259 N N . GLU A 1 297 ? -3.744 6.086 -28.438 1 35.94 297 GLU A N 1
ATOM 2260 C CA . GLU A 1 297 ? -4.262 6.773 -27.266 1 35.94 297 GLU A CA 1
ATOM 2261 C C . GLU A 1 297 ? -5.453 6.027 -26.672 1 35.94 297 GLU A C 1
ATOM 2263 O O . GLU A 1 297 ? -6.344 5.586 -27.406 1 35.94 297 GLU A O 1
ATOM 2268 N N . TRP A 1 298 ? -5.246 5.348 -25.688 1 35.41 298 TRP A N 1
ATOM 2269 C CA . TRP A 1 298 ? -6.262 4.543 -25.016 1 35.41 298 TRP A CA 1
ATOM 2270 C C . TRP A 1 298 ? -7.473 5.395 -24.641 1 35.41 298 TRP A C 1
ATOM 2272 O O . TRP A 1 298 ? -7.367 6.312 -23.828 1 35.41 298 TRP A O 1
ATOM 2282 N N . GLU A 1 299 ? -8.219 5.816 -25.703 1 35.88 299 GLU A N 1
ATOM 2283 C CA . GLU A 1 299 ? -9.453 6.535 -25.406 1 35.88 299 GLU A CA 1
ATOM 2284 C C . GLU A 1 299 ? -10.586 5.566 -25.094 1 35.88 299 GLU A C 1
ATOM 2286 O O . GLU A 1 299 ? -10.82 4.609 -25.828 1 35.88 299 GLU A O 1
ATOM 2291 N N . VAL A 1 300 ? -11.008 5.586 -23.859 1 36 300 VAL A N 1
ATOM 2292 C CA . VAL A 1 300 ? -12.266 4.898 -23.594 1 36 300 VAL A CA 1
ATOM 2293 C C . VAL A 1 300 ? -13.312 5.324 -24.625 1 36 300 VAL A C 1
ATOM 2295 O O . VAL A 1 300 ? -13.641 6.508 -24.734 1 36 300 VAL A O 1
ATOM 2298 N N . VAL A 1 301 ? -13.406 4.688 -25.797 1 38.25 301 VAL A N 1
ATOM 2299 C CA . VAL A 1 301 ? -14.461 5.07 -26.734 1 38.25 301 VAL A CA 1
ATOM 2300 C C . VAL A 1 301 ? -15.812 4.598 -26.203 1 38.25 301 VAL A C 1
ATOM 2302 O O . VAL A 1 301 ? -15.961 3.439 -25.797 1 38.25 301 VAL A O 1
ATOM 2305 N N . LEU A 1 302 ? -16.656 5.453 -25.828 1 34.12 302 LEU A N 1
ATOM 2306 C CA . LEU A 1 302 ? -18.078 5.23 -25.625 1 34.12 302 LEU A CA 1
ATOM 2307 C C . LEU A 1 302 ? -18.641 4.293 -26.688 1 34.12 302 LEU A C 1
ATOM 2309 O O . LEU A 1 302 ? -18.078 4.168 -27.781 1 34.12 302 LEU A O 1
ATOM 2313 N N . GLN A 1 303 ? -19.609 3.504 -26.297 1 37 303 GLN A N 1
ATOM 2314 C CA . GLN A 1 303 ? -20.375 2.486 -27 1 37 303 GLN A CA 1
ATOM 2315 C C . GLN A 1 303 ? -20.531 2.834 -28.484 1 37 303 GLN A C 1
ATOM 2317 O O . GLN A 1 303 ? -20.625 1.944 -29.328 1 37 303 GLN A O 1
ATOM 2322 N N . GLU A 1 304 ? -20.719 4.121 -28.672 1 36.28 304 GLU A N 1
ATOM 2323 C CA . GLU A 1 304 ? -21.375 4.301 -29.969 1 36.28 304 GLU A CA 1
ATOM 2324 C C . GLU A 1 304 ? -20.359 4.223 -31.109 1 36.28 304 GLU A C 1
ATOM 2326 O O . GLU A 1 304 ? -20.719 4.395 -32.281 1 36.28 304 GLU A O 1
ATOM 2331 N N . ASP A 1 305 ? -19.078 4.281 -30.75 1 40.16 305 ASP A N 1
ATOM 2332 C CA . ASP A 1 305 ? -18.297 4.41 -31.969 1 40.16 305 ASP A CA 1
ATOM 2333 C C . ASP A 1 305 ? -18.125 3.059 -32.656 1 40.16 305 ASP A C 1
ATOM 2335 O O . ASP A 1 305 ? -17.656 2.096 -32.031 1 40.16 305 ASP A O 1
ATOM 2339 N N . LYS A 1 306 ? -18.734 2.898 -33.656 1 47.28 306 LYS A N 1
ATOM 2340 C CA . LYS A 1 306 ? -18.797 1.766 -34.594 1 47.28 306 LYS A CA 1
ATOM 2341 C C . LYS A 1 306 ? -17.391 1.281 -34.938 1 47.28 306 LYS A C 1
ATOM 2343 O O . LYS A 1 306 ? -17.234 0.211 -35.531 1 47.28 306 LYS A O 1
ATOM 2348 N N . GLU A 1 307 ? -16.25 2 -34.844 1 45.88 307 GLU A N 1
ATOM 2349 C CA . GLU A 1 307 ? -14.914 1.685 -35.312 1 45.88 307 GLU A CA 1
ATOM 2350 C C . GLU A 1 307 ? -13.93 1.554 -34.156 1 45.88 307 GLU A C 1
ATOM 2352 O O . GLU A 1 307 ? -13.953 2.361 -33.219 1 45.88 307 GLU A O 1
ATOM 2357 N N . GLY A 1 308 ? -13.484 0.189 -33.625 1 50.69 308 GLY A N 1
ATOM 2358 C CA . GLY A 1 308 ? -12.438 -0.15 -32.688 1 50.69 308 GLY A CA 1
ATOM 2359 C C . GLY A 1 308 ? -12.609 -1.527 -32.062 1 50.69 308 GLY A C 1
ATOM 2360 O O . GLY A 1 308 ? -13.641 -2.178 -32.25 1 50.69 308 GLY A O 1
ATOM 2361 N N . VAL A 1 309 ? -11.578 -2.104 -31.828 1 53.88 309 VAL A N 1
ATOM 2362 C CA . VAL A 1 309 ? -11.594 -3.443 -31.25 1 53.88 309 VAL A CA 1
ATOM 2363 C C . VAL A 1 309 ? -11.836 -3.354 -29.734 1 53.88 309 VAL A C 1
ATOM 2365 O O . VAL A 1 309 ? -11.203 -2.553 -29.047 1 53.88 309 VAL A O 1
ATOM 2368 N N . GLU A 1 310 ? -12.906 -4 -29.281 1 58.38 310 GLU A N 1
ATOM 2369 C CA . GLU A 1 310 ? -13.258 -4.07 -27.859 1 58.38 310 GLU A CA 1
ATOM 2370 C C . GLU A 1 310 ? -12.242 -4.898 -27.078 1 58.38 310 GLU A C 1
ATOM 2372 O O . GLU A 1 310 ? -11.93 -6.027 -27.453 1 58.38 310 GLU A O 1
ATOM 2377 N N . VAL A 1 311 ? -11.5 -4.176 -26.219 1 60.25 311 VAL A N 1
ATOM 2378 C CA . VAL A 1 311 ? -10.562 -4.934 -25.391 1 60.25 311 VAL A CA 1
ATOM 2379 C C . VAL A 1 311 ? -10.969 -4.836 -23.922 1 60.25 311 VAL A C 1
ATOM 2381 O O . VAL A 1 311 ? -11.414 -3.781 -23.469 1 60.25 311 VAL A O 1
ATOM 2384 N N . THR A 1 312 ? -10.992 -6.07 -23.234 1 67.62 312 THR A N 1
ATOM 2385 C CA . THR A 1 312 ? -11.32 -6.121 -21.812 1 67.62 312 THR A CA 1
ATOM 2386 C C . THR A 1 312 ? -10.055 -6.312 -20.984 1 67.62 312 THR A C 1
ATOM 2388 O O . THR A 1 312 ? -10.078 -6.117 -19.766 1 67.62 312 THR A O 1
ATOM 2391 N N . VAL A 1 313 ? -9.016 -6.707 -21.672 1 73.88 313 VAL A N 1
ATOM 2392 C CA . VAL A 1 313 ? -7.762 -6.973 -20.969 1 73.88 313 VAL A CA 1
ATOM 2393 C C . VAL A 1 313 ? -6.648 -6.109 -21.562 1 73.88 313 VAL A C 1
ATOM 2395 O O . VAL A 1 313 ? -6.543 -5.98 -22.781 1 73.88 313 VAL A O 1
ATOM 2398 N N . ARG A 1 314 ? -5.945 -5.465 -20.672 1 75.94 314 ARG A N 1
ATOM 2399 C CA . ARG A 1 314 ? -4.824 -4.664 -21.141 1 75.94 314 ARG A CA 1
ATOM 2400 C C . ARG A 1 314 ? -3.609 -4.832 -20.234 1 75.94 314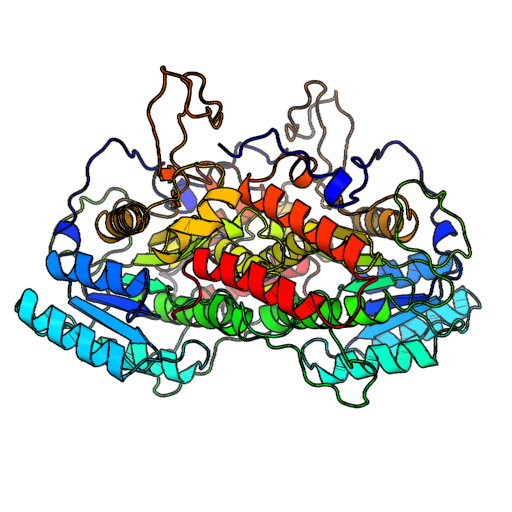 ARG A C 1
ATOM 2402 O O . ARG A 1 314 ? -3.75 -4.957 -19.016 1 75.94 314 ARG A O 1
ATOM 2409 N N . GLU A 1 315 ? -2.449 -4.879 -20.953 1 79.5 315 GLU A N 1
ATOM 2410 C CA . GLU A 1 315 ? -1.213 -4.844 -20.188 1 79.5 315 GLU A CA 1
ATOM 2411 C C . GLU A 1 315 ? -0.919 -3.438 -19.672 1 79.5 315 GLU A C 1
ATOM 2413 O O . GLU A 1 315 ? -1.074 -2.461 -20.406 1 79.5 315 GLU A O 1
ATOM 2418 N N . VAL A 1 316 ? -0.611 -3.43 -18.422 1 73.5 316 VAL A N 1
ATOM 2419 C CA . VAL A 1 316 ? -0.253 -2.141 -17.844 1 73.5 316 VAL A CA 1
ATOM 2420 C C . VAL A 1 316 ? 1.192 -2.178 -17.344 1 73.5 316 VAL A C 1
ATOM 2422 O O . VAL A 1 316 ? 1.8 -3.248 -17.266 1 73.5 316 VAL A O 1
ATOM 2425 N N . PHE A 1 317 ? 1.869 -1.009 -17.141 1 66.62 317 PHE A N 1
ATOM 2426 C CA . PHE A 1 317 ? 3.229 -0.829 -16.641 1 66.62 317 PHE A CA 1
ATOM 2427 C C . PHE A 1 317 ? 4.242 -1.436 -17.594 1 66.62 317 PHE A C 1
ATOM 2429 O O . PHE A 1 317 ? 5.262 -1.983 -17.172 1 66.62 317 PHE A O 1
ATOM 2436 N N . VAL A 1 318 ? 3.922 -1.372 -18.859 1 60.06 318 VAL A N 1
ATOM 2437 C CA . VAL A 1 318 ? 4.773 -1.952 -19.891 1 60.06 318 VAL A CA 1
ATOM 2438 C C . VAL A 1 318 ? 6.164 -1.325 -19.828 1 60.06 318 VAL A C 1
ATOM 2440 O O . VAL A 1 318 ? 7.172 -2.02 -19.984 1 60.06 318 VAL A O 1
ATOM 2443 N N . ASP A 1 319 ? 6.168 -0.014 -19.375 1 59.34 319 ASP A N 1
ATOM 2444 C CA . ASP A 1 319 ? 7.434 0.709 -19.438 1 59.34 319 ASP A CA 1
ATOM 2445 C C . ASP A 1 319 ? 8.094 0.801 -18.062 1 59.34 319 ASP A C 1
ATOM 2447 O O . ASP A 1 319 ? 9.188 1.348 -17.938 1 59.34 319 ASP A O 1
ATOM 2451 N N . ASP A 1 320 ? 7.457 0.379 -17.141 1 58 320 ASP A N 1
ATOM 2452 C CA . ASP A 1 320 ? 7.938 0.59 -15.781 1 58 320 ASP A CA 1
ATOM 2453 C C . ASP A 1 320 ? 9.367 0.09 -15.617 1 58 320 ASP A C 1
ATOM 2455 O O . ASP A 1 320 ? 10.172 0.696 -14.898 1 58 320 ASP A O 1
ATOM 2459 N N . PHE A 1 321 ? 9.664 -1.02 -16.219 1 57.66 321 PHE A N 1
ATOM 2460 C CA . PHE A 1 321 ? 11.023 -1.524 -16.016 1 57.66 321 PHE A CA 1
ATOM 2461 C C . PHE A 1 321 ? 11.906 -1.189 -17.219 1 57.66 321 PHE A C 1
ATOM 2463 O O . PHE A 1 321 ? 13.086 -1.547 -17.234 1 57.66 321 PHE A O 1
ATOM 2470 N N . GLU A 1 322 ? 11.32 -0.479 -18.047 1 58.53 322 GLU A N 1
ATOM 2471 C CA . GLU A 1 322 ? 12.141 0.005 -19.141 1 58.53 322 GLU A CA 1
ATOM 2472 C C . GLU A 1 322 ? 12.852 1.302 -18.781 1 58.53 322 GLU A C 1
ATOM 2474 O O . GLU A 1 322 ? 14.023 1.489 -19.109 1 58.53 322 GLU A O 1
ATOM 2479 N N . VAL A 1 323 ? 12.117 2.133 -17.984 1 52.19 323 VAL A N 1
ATOM 2480 C CA . VAL A 1 323 ? 12.672 3.412 -17.562 1 52.19 323 VAL A CA 1
ATOM 2481 C C . VAL A 1 323 ? 12.602 3.52 -16.047 1 52.19 323 VAL A C 1
ATOM 2483 O O . VAL A 1 323 ? 11.516 3.52 -15.453 1 52.19 323 VAL A O 1
ATOM 2486 N N . VAL A 1 324 ? 13.836 3.27 -15.5 1 56.19 324 VAL A N 1
ATOM 2487 C CA . VAL A 1 324 ? 13.898 3.375 -14.047 1 56.19 324 VAL A CA 1
ATOM 2488 C C . VAL A 1 324 ? 14.852 4.5 -13.648 1 56.19 324 VAL A C 1
ATOM 2490 O O . VAL A 1 324 ? 15.688 4.926 -14.453 1 56.19 324 VAL A O 1
ATOM 2493 N N . GLU A 1 325 ? 14.602 4.977 -12.508 1 59.47 325 GLU A N 1
ATOM 2494 C CA . GLU A 1 325 ? 15.508 5.977 -11.953 1 59.47 325 GLU A CA 1
ATOM 2495 C C . GLU A 1 325 ? 16.938 5.441 -11.867 1 59.47 325 GLU A C 1
ATOM 2497 O O . GLU A 1 325 ? 17.141 4.25 -11.633 1 59.47 325 GLU A O 1
ATOM 2502 N N . ALA A 1 326 ? 17.844 6.312 -12.18 1 55.31 326 ALA A N 1
ATOM 2503 C CA . ALA A 1 326 ? 19.25 5.926 -12.305 1 55.31 326 ALA A CA 1
ATOM 2504 C C . ALA A 1 326 ? 19.719 5.16 -11.07 1 55.31 326 ALA A C 1
ATOM 2506 O O . ALA A 1 326 ? 20.422 4.156 -11.188 1 55.31 326 ALA A O 1
ATOM 2507 N N . PHE A 1 327 ? 19.312 5.688 -10.078 1 59.84 327 PHE A N 1
ATOM 2508 C CA . PHE A 1 327 ? 19.703 5.023 -8.844 1 59.84 327 PHE A CA 1
ATOM 2509 C C . PHE A 1 327 ? 19.172 3.596 -8.805 1 59.84 327 PHE A C 1
ATOM 2511 O O . PHE A 1 327 ? 19.906 2.666 -8.453 1 59.84 327 PHE A O 1
ATOM 2518 N N . CYS A 1 328 ? 17.953 3.453 -9.102 1 63.44 328 CYS A N 1
ATOM 2519 C CA . CYS A 1 328 ? 17.328 2.131 -9.109 1 63.44 328 CYS A CA 1
ATOM 2520 C C . CYS A 1 328 ? 18.031 1.207 -10.094 1 63.44 328 CYS A C 1
ATOM 2522 O O . CYS A 1 328 ? 18.266 0.034 -9.797 1 63.44 328 CYS A O 1
ATOM 2524 N N . ALA A 1 329 ? 18.359 1.764 -11.18 1 63.97 329 ALA A N 1
ATOM 2525 C CA . ALA A 1 329 ? 19.062 0.975 -12.188 1 63.97 329 ALA A CA 1
ATOM 2526 C C . ALA A 1 329 ? 20.406 0.482 -11.664 1 63.97 329 ALA A C 1
ATOM 2528 O O . ALA A 1 329 ? 20.781 -0.674 -11.875 1 63.97 329 ALA A O 1
ATOM 2529 N N . ARG A 1 330 ? 21.109 1.308 -11.039 1 62.66 330 ARG A N 1
ATOM 2530 C CA . ARG A 1 330 ? 22.406 0.94 -10.484 1 62.66 330 ARG A CA 1
ATOM 2531 C C . ARG A 1 330 ? 22.266 -0.124 -9.406 1 62.66 330 ARG A C 1
ATOM 2533 O O . ARG A 1 330 ? 23.094 -1.04 -9.312 1 62.66 330 ARG A O 1
ATOM 2540 N N . LEU A 1 331 ? 21.281 0.059 -8.664 1 65.88 331 LEU A N 1
ATOM 2541 C CA . LEU A 1 331 ? 21.047 -0.936 -7.625 1 65.88 331 LEU A CA 1
ATOM 2542 C C . LEU A 1 331 ? 20.719 -2.295 -8.234 1 65.88 331 LEU A C 1
ATOM 2544 O O . LEU A 1 331 ? 21.203 -3.324 -7.762 1 65.88 331 LEU A O 1
ATOM 2548 N N . ILE A 1 332 ? 20 -2.291 -9.18 1 67.5 332 ILE A N 1
ATOM 2549 C CA . ILE A 1 332 ? 19.641 -3.535 -9.859 1 67.5 332 ILE A CA 1
ATOM 2550 C C . ILE A 1 332 ? 20.891 -4.176 -10.445 1 67.5 332 ILE A C 1
ATOM 2552 O O . ILE A 1 332 ? 21.078 -5.395 -10.359 1 67.5 332 ILE A O 1
ATOM 2556 N N . LYS A 1 333 ? 21.75 -3.354 -11.023 1 66.62 333 LYS A N 1
ATOM 2557 C CA . LYS A 1 333 ? 23.016 -3.863 -11.562 1 66.62 333 LYS A CA 1
ATOM 2558 C C . LYS A 1 333 ? 23.859 -4.496 -10.469 1 66.62 333 LYS A C 1
ATOM 2560 O O . LYS A 1 333 ? 24.469 -5.551 -10.672 1 66.62 333 LYS A O 1
ATOM 2565 N N . LEU A 1 334 ? 23.812 -3.844 -9.438 1 64.69 334 LEU A N 1
ATOM 2566 C CA . LEU A 1 334 ? 24.562 -4.379 -8.312 1 64.69 334 LEU A CA 1
ATOM 2567 C C . LEU A 1 334 ? 24 -5.715 -7.855 1 64.69 334 LEU A C 1
ATOM 2569 O O . LEU A 1 334 ? 24.734 -6.648 -7.555 1 64.69 334 LEU A O 1
ATOM 2573 N N . LEU A 1 335 ? 22.75 -5.801 -7.781 1 68.75 335 LEU A N 1
ATOM 2574 C CA . LEU A 1 335 ? 22.109 -7.051 -7.395 1 68.75 335 LEU A CA 1
ATOM 2575 C C . LEU A 1 335 ? 22.453 -8.164 -8.375 1 68.75 335 LEU A C 1
ATOM 2577 O O . LEU A 1 335 ? 22.641 -9.32 -7.977 1 68.75 335 LEU A O 1
ATOM 2581 N N . ASN A 1 336 ? 22.594 -7.805 -9.594 1 67.5 336 ASN A N 1
ATOM 2582 C CA . ASN A 1 336 ? 22.969 -8.781 -10.609 1 67.5 336 ASN A CA 1
ATOM 2583 C C . ASN A 1 336 ? 24.375 -9.312 -10.383 1 67.5 336 ASN A C 1
ATOM 2585 O O . ASN A 1 336 ? 24.625 -10.508 -10.531 1 67.5 336 ASN A O 1
ATOM 2589 N N . VAL A 1 337 ? 25.188 -8.391 -10.055 1 66.62 337 VAL A N 1
ATOM 2590 C CA . VAL A 1 337 ? 26.562 -8.789 -9.781 1 66.62 337 VAL A CA 1
ATOM 2591 C C . VAL A 1 337 ? 26.594 -9.711 -8.57 1 66.62 337 VAL A C 1
ATOM 2593 O O . VAL A 1 337 ? 27.297 -10.719 -8.57 1 66.62 337 VAL A O 1
ATOM 2596 N N . LEU A 1 338 ? 25.797 -9.383 -7.668 1 65.19 338 LEU A N 1
ATOM 2597 C CA . LEU A 1 338 ? 25.75 -10.188 -6.449 1 65.19 338 LEU A CA 1
ATOM 2598 C C . LEU A 1 338 ? 25.203 -11.578 -6.742 1 65.19 338 LEU A C 1
ATOM 2600 O O . LEU A 1 338 ? 25.703 -12.578 -6.211 1 65.19 338 LEU A O 1
ATOM 2604 N N . GLU A 1 339 ? 24.188 -11.609 -7.461 1 68.19 339 GLU A N 1
ATOM 2605 C CA . GLU A 1 339 ? 23.578 -12.891 -7.82 1 68.19 339 GLU A CA 1
ATOM 2606 C C . GLU A 1 339 ? 24.562 -13.766 -8.594 1 68.19 339 GLU A C 1
ATOM 2608 O O . GLU A 1 339 ? 24.641 -14.977 -8.359 1 68.19 339 GLU A O 1
ATOM 2613 N N . ALA A 1 340 ? 25.281 -13.164 -9.453 1 66.56 340 ALA A N 1
ATOM 2614 C CA . ALA A 1 340 ? 26.25 -13.906 -10.242 1 66.56 340 ALA A CA 1
ATOM 2615 C C . ALA A 1 340 ? 27.391 -14.438 -9.367 1 66.56 340 ALA A C 1
ATOM 2617 O O . ALA A 1 340 ? 27.969 -15.477 -9.664 1 66.56 340 ALA A O 1
ATOM 2618 N N . ALA A 1 341 ? 27.594 -13.641 -8.352 1 58.09 341 ALA A N 1
ATOM 2619 C CA . ALA A 1 341 ? 28.688 -14.016 -7.461 1 58.09 341 ALA A CA 1
ATOM 2620 C C . ALA A 1 341 ? 28.234 -15.031 -6.418 1 58.09 341 ALA A C 1
ATOM 2622 O O . ALA A 1 341 ? 29.047 -15.57 -5.664 1 58.09 341 ALA A O 1
ATOM 2623 N N . ARG A 1 342 ? 26.969 -15.047 -6.078 1 58.22 342 ARG A N 1
ATOM 2624 C CA . ARG A 1 342 ? 26.375 -15.898 -5.051 1 58.22 342 ARG A CA 1
ATOM 2625 C C . ARG A 1 342 ? 26.922 -17.312 -5.133 1 58.22 342 ARG A C 1
ATOM 2627 O O . ARG A 1 342 ? 26.828 -18.078 -4.172 1 58.22 342 ARG A O 1
ATOM 2634 N N . GLY A 1 343 ? 27.359 -17.719 -6.164 1 47.78 343 GLY A N 1
ATOM 2635 C CA . GLY A 1 343 ? 28.078 -18.969 -5.965 1 47.78 343 GLY A CA 1
ATOM 2636 C C . GLY A 1 343 ? 29.094 -18.891 -4.836 1 47.78 343 GLY A C 1
ATOM 2637 O O . GLY A 1 343 ? 29.641 -19.906 -4.422 1 47.78 343 GLY A O 1
ATOM 2638 N N . TRP A 1 344 ? 29.531 -17.656 -4.477 1 40.84 344 TRP A N 1
ATOM 2639 C CA . TRP A 1 344 ? 30.484 -17.609 -3.373 1 40.84 344 TRP A CA 1
ATOM 2640 C C . TRP A 1 344 ? 29.766 -17.328 -2.055 1 40.84 344 TRP A C 1
ATOM 2642 O O . TRP A 1 344 ? 29.172 -16.266 -1.883 1 40.84 344 TRP A O 1
ATOM 2652 N N . SER A 1 345 ? 29.156 -18.078 -1.2 1 44.47 345 SER A N 1
ATOM 2653 C CA . SER A 1 345 ? 28.109 -18.422 -0.247 1 44.47 345 SER A CA 1
ATOM 2654 C C . SER A 1 345 ? 27.859 -17.281 0.732 1 44.47 345 SER A C 1
ATOM 2656 O O . SER A 1 345 ? 26.734 -16.812 0.886 1 44.47 345 SER A O 1
ATOM 2658 N N . GLY A 1 346 ? 28.625 -17.219 1.942 1 45.25 346 GLY A N 1
ATOM 2659 C CA . GLY A 1 346 ? 28.422 -16.562 3.227 1 45.25 346 GLY A CA 1
ATOM 2660 C C . GLY A 1 346 ? 28.453 -15.055 3.139 1 45.25 346 GLY A C 1
ATOM 2661 O O . GLY A 1 346 ? 27.781 -14.367 3.91 1 45.25 346 GLY A O 1
ATOM 2662 N N . TRP A 1 347 ? 29.094 -14.461 2.297 1 45.28 347 TRP A N 1
ATOM 2663 C CA . TRP A 1 347 ? 29.469 -13.055 2.18 1 45.28 347 TRP A CA 1
ATOM 2664 C C . TRP A 1 347 ? 28.359 -12.242 1.537 1 45.28 347 TRP A C 1
ATOM 2666 O O . TRP A 1 347 ? 28.219 -11.047 1.808 1 45.28 347 TRP A O 1
ATOM 2676 N N . PHE A 1 348 ? 27.344 -12.766 1.018 1 48.75 348 PHE A N 1
ATOM 2677 C CA . PHE A 1 348 ? 26.359 -12.141 0.138 1 48.75 348 PHE A CA 1
ATOM 2678 C C . PHE A 1 348 ? 25.344 -11.336 0.943 1 48.75 348 PHE A C 1
ATOM 2680 O O . PHE A 1 348 ? 25.047 -10.188 0.607 1 48.75 348 PHE A O 1
ATOM 2687 N N . SER A 1 349 ? 24.828 -11.977 1.835 1 52.03 349 SER A N 1
ATOM 2688 C CA . SER A 1 349 ? 23.812 -11.312 2.643 1 52.03 349 SER A CA 1
ATOM 2689 C C . SER A 1 349 ? 24.375 -10.07 3.33 1 52.03 349 SER A C 1
ATOM 2691 O O . SER A 1 349 ? 23.703 -9.039 3.41 1 52.03 349 SER A O 1
ATOM 2693 N N . ASP A 1 350 ? 25.641 -10.289 3.643 1 52.03 350 ASP A N 1
ATOM 2694 C CA . ASP A 1 350 ? 26.281 -9.188 4.359 1 52.03 350 ASP A CA 1
ATOM 2695 C C . ASP A 1 350 ? 26.562 -8.008 3.424 1 52.03 350 ASP A C 1
ATOM 2697 O O . ASP A 1 350 ? 26.375 -6.852 3.805 1 52.03 350 ASP A O 1
ATOM 2701 N N . MET A 1 351 ? 26.922 -8.344 2.244 1 50.44 351 MET A N 1
ATOM 2702 C CA . MET A 1 351 ? 27.219 -7.281 1.293 1 50.44 351 MET A CA 1
ATOM 2703 C C . MET A 1 351 ? 25.953 -6.559 0.868 1 50.44 351 MET A C 1
ATOM 2705 O O . MET A 1 351 ? 25.938 -5.328 0.762 1 50.44 351 MET A O 1
ATOM 2709 N N . PHE A 1 352 ? 24.969 -7.273 0.723 1 54.16 352 PHE A N 1
ATOM 2710 C CA . PHE A 1 352 ? 23.688 -6.652 0.379 1 54.16 352 PHE A CA 1
ATOM 2711 C C . PHE A 1 352 ? 23.219 -5.734 1.5 1 54.16 352 PHE A C 1
ATOM 2713 O O . PHE A 1 352 ? 22.781 -4.613 1.246 1 54.16 352 PHE A O 1
ATOM 2720 N N . ALA A 1 353 ? 23.391 -6.32 2.613 1 55.41 353 ALA A N 1
ATOM 2721 C CA . ALA A 1 353 ? 23.031 -5.5 3.764 1 55.41 353 ALA A CA 1
ATOM 2722 C C . ALA A 1 353 ? 23.859 -4.223 3.82 1 55.41 353 ALA A C 1
ATOM 2724 O O . ALA A 1 353 ? 23.344 -3.146 4.109 1 55.41 353 ALA A O 1
ATOM 2725 N N . ALA A 1 354 ? 25.047 -4.48 3.475 1 52.69 354 ALA A N 1
ATOM 2726 C CA . ALA A 1 354 ? 25.969 -3.338 3.525 1 52.69 354 ALA A CA 1
ATOM 2727 C C . ALA A 1 354 ? 25.625 -2.316 2.445 1 52.69 354 ALA A C 1
ATOM 2729 O O . ALA A 1 354 ? 25.625 -1.109 2.699 1 52.69 354 ALA A O 1
ATOM 2730 N N . ILE A 1 355 ? 25.312 -2.822 1.369 1 51.22 355 ILE A N 1
ATOM 2731 C CA . ILE A 1 355 ? 25 -1.944 0.245 1 51.22 355 ILE A CA 1
ATOM 2732 C C . ILE A 1 355 ? 23.656 -1.259 0.477 1 51.22 355 ILE A C 1
ATOM 2734 O O . ILE A 1 355 ? 23.531 -0.044 0.303 1 51.22 355 ILE A O 1
ATOM 2738 N N . THR A 1 356 ? 22.75 -2.104 0.89 1 54.91 356 THR A N 1
ATOM 2739 C CA . THR A 1 356 ? 21.422 -1.556 1.151 1 54.91 356 THR A CA 1
ATOM 2740 C C . THR A 1 356 ? 21.484 -0.526 2.277 1 54.91 356 THR A C 1
ATOM 2742 O O . THR A 1 356 ? 20.812 0.512 2.207 1 54.91 356 THR A O 1
ATOM 2745 N N . TYR A 1 357 ? 22.266 -0.991 3.309 1 51.53 357 TYR A N 1
ATOM 2746 C CA . TYR A 1 357 ? 22.453 -0.054 4.41 1 51.53 357 TYR A CA 1
ATOM 2747 C C . TYR A 1 357 ? 23.016 1.269 3.91 1 51.53 357 TYR A C 1
ATOM 2749 O O . TYR A 1 357 ? 22.547 2.34 4.301 1 51.53 357 TYR A O 1
ATOM 2757 N N . ARG A 1 358 ? 23.953 1.01 3.148 1 46.38 358 ARG A N 1
ATOM 2758 C CA . ARG A 1 358 ? 24.625 2.203 2.633 1 46.38 358 ARG A CA 1
ATOM 2759 C C . ARG A 1 358 ? 23.672 3.033 1.777 1 46.38 358 ARG A C 1
ATOM 2761 O O . ARG A 1 358 ? 23.672 4.262 1.851 1 46.38 358 ARG A O 1
ATOM 2768 N N . VAL A 1 359 ? 22.953 2.24 1.111 1 48.16 359 VAL A N 1
ATOM 2769 C CA . VAL A 1 359 ? 21.969 2.879 0.25 1 48.16 359 VAL A CA 1
ATOM 2770 C C . VAL A 1 359 ? 20.875 3.52 1.104 1 48.16 359 VAL A C 1
ATOM 2772 O O . VAL A 1 359 ? 20.469 4.652 0.845 1 48.16 359 VAL A O 1
ATOM 2775 N N . LEU A 1 360 ? 20.531 2.775 2.066 1 50.16 360 LEU A N 1
ATOM 2776 C CA . LEU A 1 360 ? 19.438 3.246 2.918 1 50.16 360 LEU A CA 1
ATOM 2777 C C . LEU A 1 360 ? 19.875 4.438 3.76 1 50.16 360 LEU A C 1
ATOM 2779 O O . LEU A 1 360 ? 19.094 5.352 4.012 1 50.16 360 LEU A O 1
ATOM 2783 N N . VAL A 1 361 ? 21.031 4.215 4.324 1 44.66 361 VAL A N 1
ATOM 2784 C CA . VAL A 1 361 ? 21.594 5.344 5.051 1 44.66 361 VAL A CA 1
ATOM 2785 C C . VAL A 1 361 ? 21.609 6.582 4.152 1 44.66 361 VAL A C 1
ATOM 2787 O O . VAL A 1 361 ? 21.312 7.688 4.613 1 44.66 361 VAL A O 1
ATOM 2790 N N . ILE A 1 362 ? 21.688 6.129 3.041 1 41.38 362 ILE A N 1
ATOM 2791 C CA . ILE A 1 362 ? 21.703 7.168 2.014 1 41.38 362 ILE A CA 1
ATOM 2792 C C . ILE A 1 362 ? 20.328 7.82 1.916 1 41.38 362 ILE A C 1
ATOM 2794 O O . ILE A 1 362 ? 20.219 9.031 1.719 1 41.38 362 ILE A O 1
ATOM 2798 N N . PHE A 1 363 ? 19.406 6.957 2.074 1 43.75 363 PHE A N 1
ATOM 2799 C CA . PHE A 1 363 ? 18.047 7.418 1.875 1 43.75 363 PHE A CA 1
ATOM 2800 C C . PHE A 1 363 ? 17.5 8.07 3.139 1 43.75 363 PHE A C 1
ATOM 2802 O O . PHE A 1 363 ? 16.312 8.391 3.221 1 43.75 363 PHE A O 1
ATOM 2809 N N . GLY A 1 364 ? 18.328 8.391 4.031 1 41.25 364 GLY A N 1
ATOM 2810 C CA . GLY A 1 364 ? 17.953 9.062 5.266 1 41.25 364 GLY A CA 1
ATOM 2811 C C . GLY A 1 364 ? 17.031 8.242 6.141 1 41.25 364 GLY A C 1
ATOM 2812 O O . GLY A 1 364 ? 16.297 8.789 6.973 1 41.25 364 GLY A O 1
ATOM 2813 N N . LEU A 1 365 ? 16.875 6.98 5.828 1 40.38 365 LEU A N 1
ATOM 2814 C CA . LEU A 1 365 ? 15.906 6.141 6.512 1 40.38 365 LEU A CA 1
ATOM 2815 C C . LEU A 1 365 ? 16.516 5.504 7.758 1 40.38 365 LEU A C 1
ATOM 2817 O O . LEU A 1 365 ? 15.805 4.895 8.562 1 40.38 365 LEU A O 1
ATOM 2821 N N . ARG A 1 366 ? 17.859 5.316 7.934 1 40.5 366 ARG A N 1
ATOM 2822 C CA . ARG A 1 366 ? 18.438 4.816 9.172 1 40.5 366 ARG A CA 1
ATOM 2823 C C . ARG A 1 366 ? 19.375 5.848 9.797 1 40.5 366 ARG A C 1
ATOM 2825 O O . ARG A 1 366 ? 20.156 6.477 9.086 1 40.5 366 ARG A O 1
ATOM 2832 N N . ARG A 1 367 ? 18.969 6.34 11.086 1 37.03 367 ARG A N 1
ATOM 2833 C CA . ARG A 1 367 ? 19.906 7.082 11.914 1 37.03 367 ARG A CA 1
ATOM 2834 C C . ARG A 1 367 ? 21.172 6.273 12.172 1 37.03 367 ARG A C 1
ATOM 2836 O O . ARG A 1 367 ? 21.125 5.043 12.234 1 37.03 367 ARG A O 1
ATOM 2843 N N . LYS A 1 368 ? 22.562 6.859 12.18 1 31.41 368 LYS A N 1
ATOM 2844 C CA . LYS A 1 368 ? 23.734 6.262 12.812 1 31.41 368 LYS A CA 1
ATOM 2845 C C . LYS A 1 368 ? 23.453 5.883 14.266 1 31.41 368 LYS A C 1
ATOM 2847 O O . LYS A 1 368 ? 22.844 6.656 15.008 1 31.41 368 LYS A O 1
ATOM 2852 N N . MET B 1 1 ? -10.328 2.631 -20.984 1 22.91 1 MET B N 1
ATOM 2853 C CA . MET B 1 1 ? -10.18 4.074 -21.141 1 22.91 1 MET B CA 1
ATOM 2854 C C . MET B 1 1 ? -11.055 4.824 -20.141 1 22.91 1 MET B C 1
ATOM 2856 O O . MET B 1 1 ? -12.25 4.559 -20.031 1 22.91 1 MET B O 1
ATOM 2860 N N . PHE B 1 2 ? -10.445 5.25 -19.094 1 33.5 2 PHE B N 1
ATOM 2861 C CA . PHE B 1 2 ? -11.211 5.879 -18.031 1 33.5 2 PHE B CA 1
ATOM 2862 C C . PHE B 1 2 ? -12.023 7.055 -18.562 1 33.5 2 PHE B C 1
ATOM 2864 O O . PHE B 1 2 ? -11.555 7.785 -19.438 1 33.5 2 PHE B O 1
ATOM 2871 N N . ASP B 1 3 ? -13.219 6.914 -18.828 1 36.94 3 ASP B N 1
ATOM 2872 C CA . ASP B 1 3 ? -14.016 8.062 -19.266 1 36.94 3 ASP B CA 1
ATOM 2873 C C . ASP B 1 3 ? -13.5 9.352 -18.625 1 36.94 3 ASP B C 1
ATOM 2875 O O . ASP B 1 3 ? -13.617 9.539 -17.406 1 36.94 3 ASP B O 1
ATOM 2879 N N . ARG B 1 4 ? -12.664 10.086 -19.328 1 42.03 4 ARG B N 1
ATOM 2880 C CA . ARG B 1 4 ? -11.977 11.336 -19.031 1 42.03 4 ARG B CA 1
ATOM 2881 C C . ARG B 1 4 ? -12.961 12.414 -18.594 1 42.03 4 ARG B C 1
ATOM 2883 O O . ARG B 1 4 ? -12.562 13.531 -18.25 1 42.03 4 ARG B O 1
ATOM 2890 N N . SER B 1 5 ? -14.227 12.227 -18.844 1 43.59 5 SER B N 1
ATOM 2891 C CA . SER B 1 5 ? -15.117 13.375 -18.781 1 43.59 5 SER B CA 1
ATOM 2892 C C . SER B 1 5 ? -15.617 13.609 -17.359 1 43.59 5 SER B C 1
ATOM 2894 O O . SER B 1 5 ? -16.453 14.484 -17.125 1 43.59 5 SER B O 1
ATOM 2896 N N . ARG B 1 6 ? -15.211 12.82 -16.391 1 55.03 6 ARG B N 1
ATOM 2897 C CA . ARG B 1 6 ? -16.016 13.18 -15.227 1 55.03 6 ARG B CA 1
ATOM 2898 C C . ARG B 1 6 ? -15.148 13.82 -14.148 1 55.03 6 ARG B C 1
ATOM 2900 O O . ARG B 1 6 ? -14.516 13.117 -13.359 1 55.03 6 ARG B O 1
ATOM 2907 N N . ASN B 1 7 ? -14.961 15.148 -14.398 1 58.31 7 ASN B N 1
ATOM 2908 C CA . ASN B 1 7 ? -14.25 16.062 -13.516 1 58.31 7 ASN B CA 1
ATOM 2909 C C . ASN B 1 7 ? -14.938 16.172 -12.156 1 58.31 7 ASN B C 1
ATOM 2911 O O . ASN B 1 7 ? -16.094 16.594 -12.07 1 58.31 7 ASN B O 1
ATOM 2915 N N . VAL B 1 8 ? -14.273 15.508 -11.305 1 65.75 8 VAL B N 1
ATOM 2916 C CA . VAL B 1 8 ? -14.891 15.492 -9.984 1 65.75 8 VAL B CA 1
ATOM 2917 C C . VAL B 1 8 ? -14.156 16.469 -9.062 1 65.75 8 VAL B C 1
ATOM 2919 O O . VAL B 1 8 ? -14.266 16.375 -7.836 1 65.75 8 VAL B O 1
ATOM 2922 N N . VAL B 1 9 ? -13.461 17.328 -9.648 1 69.81 9 VAL B N 1
ATOM 2923 C CA . VAL B 1 9 ? -12.664 18.266 -8.852 1 69.81 9 VAL B CA 1
ATOM 2924 C C . VAL B 1 9 ? -13.586 19.078 -7.938 1 69.81 9 VAL B C 1
ATOM 2926 O O . VAL B 1 9 ? -13.344 19.172 -6.73 1 69.81 9 VAL B O 1
ATOM 2929 N N . ASP B 1 10 ? -14.617 19.484 -8.492 1 72.94 10 ASP B N 1
ATOM 2930 C CA . ASP B 1 10 ? -15.539 20.281 -7.699 1 72.94 10 ASP B CA 1
ATOM 2931 C C . ASP B 1 10 ? -16.25 19.438 -6.648 1 72.94 10 ASP B C 1
ATOM 2933 O O . ASP B 1 10 ? -16.453 19.875 -5.52 1 72.94 10 ASP B O 1
ATOM 2937 N N . LEU B 1 11 ? -16.516 18.203 -7.074 1 73.12 11 LEU B N 1
ATOM 2938 C CA . LEU B 1 11 ? -17.25 17.312 -6.188 1 73.12 11 LEU B CA 1
ATOM 2939 C C . LEU B 1 11 ? -16.391 16.906 -4.992 1 73.12 11 LEU B C 1
ATOM 2941 O O . LEU B 1 11 ? -16.922 16.641 -3.91 1 73.12 11 LEU B O 1
ATOM 2945 N N . THR B 1 12 ? -15.148 16.906 -5.215 1 78.5 12 THR B N 1
ATOM 2946 C CA . THR B 1 12 ? -14.242 16.484 -4.156 1 78.5 12 THR B CA 1
ATOM 2947 C C . THR B 1 12 ? -13.672 17.688 -3.42 1 78.5 12 THR B C 1
ATOM 2949 O O . THR B 1 12 ? -12.922 17.531 -2.451 1 78.5 12 THR B O 1
ATOM 2952 N N . ARG B 1 13 ? -13.992 18.891 -3.885 1 80.88 13 ARG B N 1
ATOM 2953 C CA . ARG B 1 13 ? -13.562 20.141 -3.293 1 80.88 13 ARG B CA 1
ATOM 2954 C C . ARG B 1 13 ? -12.039 20.25 -3.264 1 80.88 13 ARG B C 1
ATOM 2956 O O . ARG B 1 13 ? -11.469 20.812 -2.332 1 80.88 13 ARG B O 1
ATOM 2963 N N . GLN B 1 14 ? -11.391 19.625 -4.199 1 84.88 14 GLN B N 1
ATOM 2964 C CA . GLN B 1 14 ? -9.945 19.75 -4.355 1 84.88 14 GLN B CA 1
ATOM 2965 C C . GLN B 1 14 ? -9.57 21.094 -4.977 1 84.88 14 GLN B C 1
ATOM 2967 O O . GLN B 1 14 ? -10.352 21.672 -5.738 1 84.88 14 GLN B O 1
ATOM 2972 N N . SER B 1 15 ? -8.414 21.547 -4.617 1 90.81 15 SER B N 1
ATOM 2973 C CA . SER B 1 15 ? -7.957 22.812 -5.172 1 90.81 15 SER B CA 1
ATOM 2974 C C . SER B 1 15 ? -7.461 22.641 -6.605 1 90.81 15 SER B C 1
ATOM 2976 O O . SER B 1 15 ? -7.203 21.531 -7.047 1 90.81 15 SER B O 1
ATOM 2978 N N . PRO B 1 16 ? -7.352 23.75 -7.316 1 84.56 16 PRO B N 1
ATOM 2979 C CA . PRO B 1 16 ? -6.645 23.672 -8.602 1 84.56 16 PRO B CA 1
ATOM 2980 C C . PRO B 1 16 ? -5.184 23.266 -8.445 1 84.56 16 PRO B C 1
ATOM 2982 O O . PRO B 1 16 ? -4.656 23.25 -7.328 1 84.56 16 PRO B O 1
ATOM 2985 N N . PRO B 1 17 ? -4.582 22.922 -9.516 1 84.94 17 PRO B N 1
ATOM 2986 C CA . PRO B 1 17 ? -3.156 22.594 -9.453 1 84.94 17 PRO B CA 1
ATOM 2987 C C . PRO B 1 17 ? -2.326 23.672 -8.773 1 84.94 17 PRO B C 1
ATOM 2989 O O . PRO B 1 17 ? -2.662 24.859 -8.867 1 84.94 17 PRO B O 1
ATOM 2992 N N . ILE B 1 18 ? -1.286 23.266 -8.172 1 89.56 18 ILE B N 1
ATOM 2993 C CA . ILE B 1 18 ? -0.425 24.203 -7.445 1 89.56 18 ILE B CA 1
ATOM 2994 C C . ILE B 1 18 ? 0.41 25.016 -8.43 1 89.56 18 ILE B C 1
ATOM 2996 O O . ILE B 1 18 ? 1.076 24.453 -9.305 1 89.56 18 ILE B O 1
ATOM 3000 N N . ASP B 1 19 ? 0.336 26.297 -8.344 1 86.06 19 ASP B N 1
ATOM 3001 C CA . ASP B 1 19 ? 1.239 27.188 -9.078 1 86.06 19 ASP B CA 1
ATOM 3002 C C . ASP B 1 19 ? 2.51 27.453 -8.281 1 86.06 19 ASP B C 1
ATOM 3004 O O . ASP B 1 19 ? 2.537 28.359 -7.441 1 86.06 19 ASP B O 1
ATOM 3008 N N . LEU B 1 20 ? 3.549 26.781 -8.57 1 87.12 20 LEU B N 1
ATOM 3009 C CA . LEU B 1 20 ? 4.781 26.828 -7.793 1 87.12 20 LEU B CA 1
ATOM 3010 C C . LEU B 1 20 ? 5.527 28.141 -8.008 1 87.12 20 LEU B C 1
ATOM 3012 O O . LEU B 1 20 ? 6.453 28.453 -7.262 1 87.12 20 LEU B O 1
ATOM 3016 N N . SER B 1 21 ? 5.152 28.891 -8.953 1 85.06 21 SER B N 1
ATOM 3017 C CA . SER B 1 21 ? 5.773 30.188 -9.195 1 85.06 21 SER B CA 1
ATOM 3018 C C . SER B 1 21 ? 5.238 31.25 -8.234 1 85.06 21 SER B C 1
ATOM 3020 O O . SER B 1 21 ? 5.848 32.312 -8.062 1 85.06 21 SER B O 1
ATOM 3022 N N . GLN B 1 22 ? 4.078 31 -7.695 1 89.31 22 GLN B N 1
ATOM 3023 C CA . GLN B 1 22 ? 3.492 31.938 -6.742 1 89.31 22 GLN B CA 1
ATOM 3024 C C . GLN B 1 22 ? 4.094 31.766 -5.352 1 89.31 22 GLN B C 1
ATOM 3026 O O . GLN B 1 22 ? 4.199 30.641 -4.855 1 89.31 22 GLN B O 1
ATOM 3031 N N . PRO B 1 23 ? 4.527 32.781 -4.832 1 91.69 23 PRO B N 1
ATOM 3032 C CA . PRO B 1 23 ? 5.07 32.656 -3.477 1 91.69 23 PRO B CA 1
ATOM 3033 C C . PRO B 1 23 ? 3.992 32.375 -2.436 1 91.69 23 PRO B C 1
ATOM 3035 O O . PRO B 1 23 ? 2.803 32.562 -2.701 1 91.69 23 PRO B O 1
ATOM 3038 N N . TYR B 1 24 ? 4.395 31.812 -1.321 1 94.75 24 TYR B N 1
ATOM 3039 C CA . TYR B 1 24 ? 3.572 31.672 -0.127 1 94.75 24 TYR B CA 1
ATOM 3040 C C . TYR B 1 24 ? 4.258 32.281 1.086 1 94.75 24 TYR B C 1
ATOM 3042 O O . TYR B 1 24 ? 5.453 32.594 1.042 1 94.75 24 TYR B O 1
ATOM 3050 N N . ASP B 1 25 ? 3.506 32.562 2.068 1 97.69 25 ASP B N 1
ATOM 3051 C CA . ASP B 1 25 ? 4.051 33.125 3.299 1 97.69 25 ASP B CA 1
ATOM 3052 C C . ASP B 1 25 ? 4.121 32.094 4.402 1 97.69 25 ASP B C 1
ATOM 3054 O O . ASP B 1 25 ? 3.09 31.672 4.938 1 97.69 25 ASP B O 1
ATOM 3058 N N . PRO B 1 26 ? 5.316 31.672 4.789 1 97.75 26 PRO B N 1
ATOM 3059 C CA . PRO B 1 26 ? 5.438 30.641 5.828 1 97.75 26 PRO B CA 1
ATOM 3060 C C . PRO B 1 26 ? 4.844 31.078 7.164 1 97.75 26 PRO B C 1
ATOM 3062 O O . PRO B 1 26 ? 4.527 30.234 8.008 1 97.75 26 PRO B O 1
ATOM 3065 N N . ASP B 1 27 ? 4.598 32.375 7.332 1 98.31 27 ASP B N 1
ATOM 3066 C CA . ASP B 1 27 ? 4.074 32.875 8.594 1 98.31 27 ASP B CA 1
ATOM 3067 C C . ASP B 1 27 ? 2.588 32.562 8.742 1 98.31 27 ASP B C 1
ATOM 3069 O O . ASP B 1 27 ? 2.021 32.719 9.828 1 98.31 27 ASP B O 1
ATOM 3073 N N . TRP B 1 28 ? 2.02 32.062 7.695 1 98.31 28 TRP B N 1
ATOM 3074 C CA . TRP B 1 28 ? 0.611 31.672 7.758 1 98.31 28 TRP B CA 1
ATOM 3075 C C . TRP B 1 28 ? 0.41 30.469 8.672 1 98.31 28 TRP B C 1
ATOM 3077 O O . TRP B 1 28 ? -0.721 30.141 9.031 1 98.31 28 TRP B O 1
ATOM 3087 N N . VAL B 1 29 ? 1.527 29.875 9.219 1 98.56 29 VAL B N 1
ATOM 3088 C CA . VAL B 1 29 ? 1.406 28.781 10.156 1 98.56 29 VAL B CA 1
ATOM 3089 C C . VAL B 1 29 ? 1.263 29.312 11.578 1 98.56 29 VAL B C 1
ATOM 3091 O O . VAL B 1 29 ? 0.962 28.562 12.508 1 98.56 29 VAL B O 1
ATOM 3094 N N . SER B 1 30 ? 1.384 30.609 11.734 1 98.44 30 SER B N 1
ATOM 3095 C CA . SER B 1 30 ? 1.413 31.219 13.055 1 98.44 30 SER B CA 1
ATOM 3096 C C . SER B 1 30 ? 0.14 30.906 13.836 1 98.44 30 SER B C 1
ATOM 3098 O O . SER B 1 30 ? -0.964 31.016 13.297 1 98.44 30 SER B O 1
ATOM 3100 N N . ALA B 1 31 ? 0.316 30.453 15.062 1 98 31 ALA B N 1
ATOM 3101 C CA . ALA B 1 31 ? -0.706 30.203 16.078 1 98 31 ALA B CA 1
ATOM 3102 C C . ALA B 1 31 ? -1.392 28.859 15.836 1 98 31 ALA B C 1
ATOM 3104 O O . ALA B 1 31 ? -2.18 28.406 16.672 1 98 31 ALA B O 1
ATOM 3105 N N . LYS B 1 32 ? -1.135 28.219 14.703 1 98.38 32 LYS B N 1
ATOM 3106 C CA . LYS B 1 32 ? -1.699 26.891 14.484 1 98.38 32 LYS B CA 1
ATOM 3107 C C . LYS B 1 32 ? -1.115 25.875 15.461 1 98.38 32 LYS B C 1
ATOM 3109 O O . LYS B 1 32 ? 0.08 25.906 15.758 1 98.38 32 LYS B O 1
ATOM 3114 N N . THR B 1 33 ? -1.942 25.016 15.953 1 98.81 33 THR B N 1
ATOM 3115 C CA . THR B 1 33 ? -1.468 23.844 16.672 1 98.81 33 THR B CA 1
ATOM 3116 C C . THR B 1 33 ? -1.245 22.672 15.711 1 98.81 33 THR B C 1
ATOM 3118 O O . THR B 1 33 ? -2.191 22.172 15.102 1 98.81 33 THR B O 1
ATOM 3121 N N . ILE B 1 34 ? 0.017 22.203 15.617 1 98.94 34 ILE B N 1
ATOM 3122 C CA . ILE B 1 34 ? 0.405 21.203 14.633 1 98.94 34 ILE B CA 1
ATOM 3123 C C . ILE B 1 34 ? 0.972 19.969 15.352 1 98.94 34 ILE B C 1
ATOM 3125 O O . ILE B 1 34 ? 1.899 20.094 16.156 1 98.94 34 ILE B O 1
ATOM 3129 N N . LEU B 1 35 ? 0.36 18.828 15.102 1 98.94 35 LEU B N 1
ATOM 3130 C CA . LEU B 1 35 ? 0.874 17.547 15.602 1 98.94 35 LEU B CA 1
ATOM 3131 C C . LEU B 1 35 ? 1.755 16.875 14.562 1 98.94 35 LEU B C 1
ATOM 3133 O O . LEU B 1 35 ? 1.397 16.812 13.383 1 98.94 35 LEU B O 1
ATOM 3137 N N . ILE B 1 36 ? 2.93 16.375 14.992 1 98.94 36 ILE B N 1
ATOM 3138 C CA . ILE B 1 36 ? 3.828 15.648 14.109 1 98.94 36 ILE B CA 1
ATOM 3139 C C . ILE B 1 36 ? 4.207 14.312 14.742 1 98.94 36 ILE B C 1
ATOM 3141 O O . ILE B 1 36 ? 4.848 14.281 15.797 1 98.94 36 ILE B O 1
ATOM 3145 N N . THR B 1 37 ? 3.812 13.219 14.148 1 98.81 37 THR B N 1
ATOM 3146 C CA . THR B 1 37 ? 4.387 11.945 14.562 1 98.81 37 THR B CA 1
ATOM 3147 C C . THR B 1 37 ? 5.797 11.781 14 1 98.81 37 THR B C 1
ATOM 3149 O O . THR B 1 37 ? 6.086 12.234 12.891 1 98.81 37 THR B O 1
ATOM 3152 N N . GLY B 1 38 ? 6.621 11.07 14.789 1 97.81 38 GLY B N 1
ATOM 3153 C CA . GLY B 1 38 ? 8.016 11 14.367 1 97.81 38 GLY B CA 1
ATOM 3154 C C . GLY B 1 38 ? 8.688 12.352 14.305 1 97.81 38 GLY B C 1
ATOM 3155 O O . GLY B 1 38 ? 9.438 12.641 13.367 1 97.81 38 GLY B O 1
ATOM 3156 N N . GLY B 1 39 ? 8.414 13.164 15.273 1 97.38 39 GLY B N 1
ATOM 3157 C CA . GLY B 1 39 ? 8.812 14.562 15.188 1 97.38 39 GLY B CA 1
ATOM 3158 C C . GLY B 1 39 ? 10.211 14.82 15.727 1 97.38 39 GLY B C 1
ATOM 3159 O O . GLY B 1 39 ? 10.727 15.93 15.617 1 97.38 39 GLY B O 1
ATOM 3160 N N . ALA B 1 40 ? 10.922 13.781 16.219 1 96.38 40 ALA B N 1
ATOM 3161 C CA . ALA B 1 40 ? 12.195 14.016 16.891 1 96.38 40 ALA B CA 1
ATOM 3162 C C . ALA B 1 40 ? 13.367 13.812 15.938 1 96.38 40 ALA B C 1
ATOM 3164 O O . ALA B 1 40 ? 14.523 13.984 16.328 1 96.38 40 ALA B O 1
ATOM 3165 N N . SER B 1 41 ? 13.086 13.422 14.688 1 89.62 41 SER B N 1
ATOM 3166 C CA . SER B 1 41 ? 14.18 13.188 13.742 1 89.62 41 SER B CA 1
ATOM 3167 C C . SER B 1 41 ? 13.711 13.391 12.297 1 89.62 41 SER B C 1
ATOM 3169 O O . SER B 1 41 ? 12.516 13.57 12.047 1 89.62 41 SER B O 1
ATOM 3171 N N . GLY B 1 42 ? 14.664 13.523 11.469 1 87.12 42 GLY B N 1
ATOM 3172 C CA . GLY B 1 42 ? 14.375 13.562 10.039 1 87.12 42 GLY B CA 1
ATOM 3173 C C . GLY B 1 42 ? 13.531 14.75 9.633 1 87.12 42 GLY B C 1
ATOM 3174 O O . GLY B 1 42 ? 13.758 15.867 10.102 1 87.12 42 GLY B O 1
ATOM 3175 N N . PHE B 1 43 ? 12.602 14.477 8.75 1 89.25 43 PHE B N 1
ATOM 3176 C CA . PHE B 1 43 ? 11.719 15.531 8.258 1 89.25 43 PHE B CA 1
ATOM 3177 C C . PHE B 1 43 ? 10.883 16.109 9.391 1 89.25 43 PHE B C 1
ATOM 3179 O O . PHE B 1 43 ? 10.617 17.312 9.422 1 89.25 43 PHE B O 1
ATOM 3186 N N . GLY B 1 44 ? 10.523 15.219 10.336 1 94.5 44 GLY B N 1
ATOM 3187 C CA . GLY B 1 44 ? 9.719 15.688 11.453 1 94.5 44 GLY B CA 1
ATOM 3188 C C . GLY B 1 44 ? 10.406 16.781 12.266 1 94.5 44 GLY B C 1
ATOM 3189 O O . GLY B 1 44 ? 9.797 17.797 12.57 1 94.5 44 GLY B O 1
ATOM 3190 N N . GLU B 1 45 ? 11.641 16.5 12.516 1 95.69 45 GLU B N 1
ATOM 3191 C CA . GLU B 1 45 ? 12.414 17.5 13.25 1 95.69 45 GLU B CA 1
ATOM 3192 C C . GLU B 1 45 ? 12.547 18.797 12.453 1 95.69 45 GLU B C 1
ATOM 3194 O O . GLU B 1 45 ? 12.406 19.891 13.008 1 95.69 45 GLU B O 1
ATOM 3199 N N . HIS B 1 46 ? 12.789 18.688 11.195 1 94.12 46 HIS B N 1
ATOM 3200 C CA . HIS B 1 46 ? 12.969 19.875 10.352 1 94.12 46 HIS B CA 1
ATOM 3201 C C . HIS B 1 46 ? 11.672 20.656 10.219 1 94.12 46 HIS B C 1
ATOM 3203 O O . HIS B 1 46 ? 11.68 21.891 10.289 1 94.12 46 HIS B O 1
ATOM 3209 N N . PHE B 1 47 ? 10.555 19.969 10.078 1 96.69 47 PHE B N 1
ATOM 3210 C CA . PHE B 1 47 ? 9.25 20.625 10.062 1 96.69 47 PHE B CA 1
ATOM 3211 C C . PHE B 1 47 ? 8.992 21.344 11.375 1 96.69 47 PHE B C 1
ATOM 3213 O O . PHE B 1 47 ? 8.578 22.5 11.383 1 96.69 47 PHE B O 1
ATOM 3220 N N . PHE B 1 48 ? 9.328 20.641 12.477 1 98.5 48 PHE B N 1
ATOM 3221 C CA . PHE B 1 48 ? 9.125 21.203 13.805 1 98.5 48 PHE B CA 1
ATOM 3222 C C . PHE B 1 48 ? 9.875 22.516 13.953 1 98.5 48 PHE B C 1
ATOM 3224 O O . PHE B 1 48 ? 9.273 23.562 14.234 1 98.5 48 PHE B O 1
ATOM 3231 N N . ARG B 1 49 ? 11.117 22.5 13.633 1 98.31 49 ARG B N 1
ATOM 3232 C CA . ARG B 1 49 ? 11.953 23.703 13.773 1 98.31 49 ARG B CA 1
ATOM 3233 C C . ARG B 1 49 ? 11.461 24.828 12.875 1 98.31 49 ARG B C 1
ATOM 3235 O O . ARG B 1 49 ? 11.328 25.969 13.32 1 98.31 49 ARG B O 1
ATOM 3242 N N . LYS B 1 50 ? 11.18 24.469 11.68 1 98.38 50 LYS B N 1
ATOM 3243 C CA . LYS B 1 50 ? 10.781 25.469 10.695 1 98.38 50 LYS B CA 1
ATOM 3244 C C . LYS B 1 50 ? 9.445 26.109 11.078 1 98.38 50 LYS B C 1
ATOM 3246 O O . LYS B 1 50 ? 9.336 27.344 11.125 1 98.38 50 LYS B O 1
ATOM 3251 N N . TRP B 1 51 ? 8.469 25.375 11.438 1 98.81 51 TRP B N 1
ATOM 3252 C CA . TRP B 1 51 ? 7.129 25.906 11.703 1 98.81 51 TRP B CA 1
ATOM 3253 C C . TRP B 1 51 ? 7.078 26.594 13.055 1 98.81 51 TRP B C 1
ATOM 3255 O O . TRP B 1 51 ? 6.395 27.609 13.211 1 98.81 51 TRP B O 1
ATOM 3265 N N . ALA B 1 52 ? 7.871 26.109 14 1 98.81 52 ALA B N 1
ATOM 3266 C CA . ALA B 1 52 ? 7.996 26.797 15.281 1 98.81 52 ALA B CA 1
ATOM 3267 C C . ALA B 1 52 ? 8.602 28.188 15.102 1 98.81 52 ALA B C 1
ATOM 3269 O O . ALA B 1 52 ? 8.133 29.156 15.711 1 98.81 52 ALA B O 1
ATOM 3270 N N . SER B 1 53 ? 9.562 28.281 14.258 1 98.69 53 SER B N 1
ATOM 3271 C CA . SER B 1 53 ? 10.234 29.562 14.039 1 98.69 53 SER B CA 1
ATOM 3272 C C . SER B 1 53 ? 9.312 30.562 13.359 1 98.69 53 SER B C 1
ATOM 3274 O O . SER B 1 53 ? 9.578 31.766 13.375 1 98.69 53 SER B O 1
ATOM 3276 N N . HIS B 1 54 ? 8.219 30.078 12.844 1 98.62 54 HIS B N 1
ATOM 3277 C CA . HIS B 1 54 ? 7.258 30.953 12.18 1 98.62 54 HIS B CA 1
ATOM 3278 C C . HIS B 1 54 ? 5.992 31.109 13.016 1 98.62 54 HIS B C 1
ATOM 3280 O O . HIS B 1 54 ? 4.965 31.578 12.516 1 98.62 54 HIS B O 1
ATOM 3286 N N . GLY B 1 55 ? 6.023 30.641 14.258 1 98.62 55 GLY B N 1
ATOM 3287 C CA . GLY B 1 55 ? 5 31.016 15.219 1 98.62 55 GLY B CA 1
ATOM 3288 C C . GLY B 1 55 ? 3.977 29.922 15.469 1 98.62 55 GLY B C 1
ATOM 3289 O O . GLY B 1 55 ? 3.016 30.125 16.219 1 98.62 55 GLY B O 1
ATOM 3290 N N . ALA B 1 56 ? 4.16 28.766 14.898 1 98.81 56 ALA B N 1
ATOM 3291 C CA . ALA B 1 56 ? 3.24 27.656 15.172 1 98.81 56 ALA B CA 1
ATOM 3292 C C . ALA B 1 56 ? 3.477 27.078 16.562 1 98.81 56 ALA B C 1
ATOM 3294 O O . ALA B 1 56 ? 4.562 27.219 17.125 1 98.81 56 ALA B O 1
ATOM 3295 N N . ASN B 1 57 ? 2.451 26.516 17.141 1 98.81 57 ASN B N 1
ATOM 3296 C CA . ASN B 1 57 ? 2.543 25.625 18.297 1 98.81 57 ASN B CA 1
ATOM 3297 C C . ASN B 1 57 ? 2.668 24.156 17.859 1 98.81 57 ASN B C 1
ATOM 3299 O O . ASN B 1 57 ? 1.72 23.578 17.328 1 98.81 57 ASN B O 1
ATOM 3303 N N . VAL B 1 58 ? 3.838 23.594 18.141 1 98.94 58 VAL B N 1
ATOM 3304 C CA . VAL B 1 58 ? 4.094 22.281 17.578 1 98.94 58 VAL B CA 1
ATOM 3305 C C . VAL B 1 58 ? 4.207 21.25 18.703 1 98.94 58 VAL B C 1
ATOM 3307 O O . VAL B 1 58 ? 4.914 21.469 19.688 1 98.94 58 VAL B O 1
ATOM 3310 N N . ILE B 1 59 ? 3.439 20.219 18.609 1 98.94 59 ILE B N 1
ATOM 3311 C CA . ILE B 1 59 ? 3.506 19.062 19.516 1 98.94 59 ILE B CA 1
ATOM 3312 C C . ILE B 1 59 ? 4.004 17.844 18.766 1 98.94 59 ILE B C 1
ATOM 3314 O O . ILE B 1 59 ? 3.375 17.406 17.797 1 98.94 59 ILE B O 1
ATOM 3318 N N . ILE B 1 60 ? 5.164 17.281 19.203 1 98.94 60 ILE B N 1
ATOM 3319 C CA . ILE B 1 60 ? 5.758 16.172 18.469 1 98.94 60 ILE B CA 1
ATOM 3320 C C . ILE B 1 60 ? 5.605 14.875 19.281 1 98.94 60 ILE B C 1
ATOM 3322 O O . ILE B 1 60 ? 5.676 14.898 20.516 1 98.94 60 ILE B O 1
ATOM 3326 N N . GLY B 1 61 ? 5.262 13.836 18.594 1 98.88 61 GLY B N 1
ATOM 3327 C CA . GLY B 1 61 ? 5.285 12.477 19.109 1 98.88 61 GLY B CA 1
ATOM 3328 C C . GLY B 1 61 ? 6.406 11.641 18.531 1 98.88 61 GLY B C 1
ATOM 3329 O O . GLY B 1 61 ? 6.691 11.719 17.328 1 98.88 61 GLY B O 1
ATOM 3330 N N . ASP B 1 62 ? 7.055 10.844 19.344 1 98.44 62 ASP B N 1
ATOM 3331 C CA . ASP B 1 62 ? 8.141 9.961 18.922 1 98.44 62 ASP B CA 1
ATOM 3332 C C . ASP B 1 62 ? 8.422 8.891 19.969 1 98.44 62 ASP B C 1
ATOM 3334 O O . ASP B 1 62 ? 7.836 8.906 21.062 1 98.44 62 ASP B O 1
ATOM 3338 N N . ILE B 1 63 ? 9.289 7.969 19.625 1 98.12 63 ILE B N 1
ATOM 3339 C CA . ILE B 1 63 ? 9.68 6.949 20.594 1 98.12 63 ILE B CA 1
ATOM 3340 C C . ILE B 1 63 ? 11.008 7.34 21.234 1 98.12 63 ILE B C 1
ATOM 3342 O O . ILE B 1 63 ? 11.391 6.781 22.266 1 98.12 63 ILE B O 1
ATOM 3346 N N . SER B 1 64 ? 11.703 8.242 20.625 1 97.44 64 SER B N 1
ATOM 3347 C CA . SER B 1 64 ? 12.984 8.695 21.156 1 97.44 64 SER B CA 1
ATOM 3348 C C . SER B 1 64 ? 12.789 9.789 22.203 1 97.44 64 SER B C 1
ATOM 3350 O O . SER B 1 64 ? 13.023 10.969 21.922 1 97.44 64 SER B O 1
ATOM 3352 N N . ASP B 1 65 ? 12.617 9.383 23.438 1 98.38 65 ASP B N 1
ATOM 3353 C CA . ASP B 1 65 ? 12.219 10.312 24.484 1 98.38 65 ASP B CA 1
ATOM 3354 C C . ASP B 1 65 ? 13.312 11.344 24.75 1 98.38 65 ASP B C 1
ATOM 3356 O O . ASP B 1 65 ? 13.047 12.547 24.734 1 98.38 65 ASP B O 1
ATOM 3360 N N . LYS B 1 66 ? 14.469 10.883 24.891 1 98.31 66 LYS B N 1
ATOM 3361 C CA . LYS B 1 66 ? 15.562 11.789 25.219 1 98.31 66 LYS B CA 1
ATOM 3362 C C . LYS B 1 66 ? 15.758 12.836 24.125 1 98.31 66 LYS B C 1
ATOM 3364 O O . LYS B 1 66 ? 15.797 14.039 24.406 1 98.31 66 LYS B O 1
ATOM 3369 N N . LYS B 1 67 ? 15.82 12.398 22.906 1 97.44 67 LYS B N 1
ATOM 3370 C CA . LYS B 1 67 ? 16.031 13.289 21.766 1 97.44 67 LYS B CA 1
ATOM 3371 C C . LYS B 1 67 ? 14.859 14.266 21.609 1 97.44 67 LYS B C 1
ATOM 3373 O O . LYS B 1 67 ? 15.07 15.453 21.359 1 97.44 67 LYS B O 1
ATOM 3378 N N . GLY B 1 68 ? 13.641 13.773 21.812 1 98.62 68 GLY B N 1
ATOM 3379 C CA . GLY B 1 68 ? 12.461 14.602 21.656 1 98.62 68 GLY B CA 1
ATOM 3380 C C . GLY B 1 68 ? 12.359 15.688 22.719 1 98.62 68 GLY B C 1
ATOM 3381 O O . GLY B 1 68 ? 12.055 16.844 22.406 1 98.62 68 GLY B O 1
ATOM 3382 N N . ILE B 1 69 ? 12.641 15.328 23.938 1 98.69 69 ILE B N 1
ATOM 3383 C CA . ILE B 1 69 ? 12.562 16.281 25.062 1 98.69 69 ILE B CA 1
ATOM 3384 C C . ILE B 1 69 ? 13.625 17.359 24.891 1 98.69 69 ILE B C 1
ATOM 3386 O O . ILE B 1 69 ? 13.328 18.547 25.031 1 98.69 69 ILE B O 1
ATOM 3390 N N . GLU B 1 70 ? 14.836 16.953 24.531 1 98.69 70 GLU B N 1
ATOM 3391 C CA . GLU B 1 70 ? 15.922 17.906 24.312 1 98.69 70 GLU B CA 1
ATOM 3392 C C . GLU B 1 70 ? 15.609 18.844 23.156 1 98.69 70 GLU B C 1
ATOM 3394 O O . GLU B 1 70 ? 15.875 20.047 23.234 1 98.69 70 GLU B O 1
ATOM 3399 N N . LEU B 1 71 ? 15.047 18.312 22.109 1 98.62 71 LEU B N 1
ATOM 3400 C CA . LEU B 1 71 ? 14.695 19.109 20.938 1 98.62 71 LEU B CA 1
ATOM 3401 C C . LEU B 1 71 ? 13.656 20.172 21.297 1 98.62 71 LEU B C 1
ATOM 3403 O O . LEU B 1 71 ? 13.789 21.328 20.891 1 98.62 71 LEU B O 1
ATOM 3407 N N . VAL B 1 72 ? 12.641 19.828 22.031 1 98.88 72 VAL B N 1
ATOM 3408 C CA . VAL B 1 72 ? 11.57 20.734 22.422 1 98.88 72 VAL B CA 1
ATOM 3409 C C . VAL B 1 72 ? 12.133 21.859 23.297 1 98.88 72 VAL B C 1
ATOM 3411 O O . VAL B 1 72 ? 11.797 23.031 23.109 1 98.88 72 VAL B O 1
ATOM 3414 N N . GLU B 1 73 ? 12.992 21.516 24.203 1 98.75 73 GLU B N 1
ATOM 3415 C CA . GLU B 1 73 ? 13.617 22.516 25.047 1 98.75 73 GLU B CA 1
ATOM 3416 C C . GLU B 1 73 ? 14.438 23.516 24.234 1 98.75 73 GLU B C 1
ATOM 3418 O O . GLU B 1 73 ? 14.352 24.719 24.453 1 98.75 73 GLU B O 1
ATOM 3423 N N . GLU B 1 74 ? 15.164 22.953 23.328 1 98.75 74 GLU B N 1
ATOM 3424 C CA . GLU B 1 74 ? 15.977 23.797 22.469 1 98.75 74 GLU B CA 1
ATOM 3425 C C . GLU B 1 74 ? 15.109 24.766 21.656 1 98.75 74 GLU B C 1
ATOM 3427 O O . GLU B 1 74 ? 15.406 25.953 21.562 1 98.75 74 GLU B O 1
ATOM 3432 N N . VAL B 1 75 ? 14.055 24.266 21.109 1 98.75 75 VAL B N 1
ATOM 3433 C CA . VAL B 1 75 ? 13.203 25.062 20.25 1 98.75 75 VAL B CA 1
ATOM 3434 C C . VAL B 1 75 ? 12.43 26.094 21.078 1 98.75 75 VAL B C 1
ATOM 3436 O O . VAL B 1 75 ? 12.234 27.234 20.641 1 98.75 75 VAL B O 1
ATOM 3439 N N . ARG B 1 76 ? 11.992 25.75 22.266 1 98.69 76 ARG B N 1
ATOM 3440 C CA . ARG B 1 76 ? 11.367 26.703 23.172 1 98.69 76 ARG B CA 1
ATOM 3441 C C . ARG B 1 76 ? 12.305 27.875 23.453 1 98.69 76 ARG B C 1
ATOM 3443 O O . ARG B 1 76 ? 11.883 29.031 23.453 1 98.69 76 ARG B O 1
ATOM 3450 N N . ALA B 1 77 ? 13.523 27.562 23.688 1 98.56 77 ALA B N 1
ATOM 3451 C CA . ALA B 1 77 ? 14.508 28.594 24 1 98.56 77 ALA B CA 1
ATOM 3452 C C . ALA B 1 77 ? 14.734 29.531 22.828 1 98.56 77 ALA B C 1
ATOM 3454 O O . ALA B 1 77 ? 14.844 30.734 23 1 98.56 77 ALA B O 1
ATOM 3455 N N . SER B 1 78 ? 14.797 28.953 21.688 1 98.12 78 SER B N 1
ATOM 3456 C CA . SER B 1 78 ? 15.109 29.734 20.5 1 98.12 78 SER B CA 1
ATOM 3457 C C . SER B 1 78 ? 13.922 30.578 20.062 1 98.12 78 SER B C 1
ATOM 3459 O O . SER B 1 78 ? 14.094 31.672 19.5 1 98.12 78 SER B O 1
ATOM 3461 N N . THR B 1 79 ? 12.695 30.156 20.297 1 98.31 79 THR B N 1
ATOM 3462 C CA . THR B 1 79 ? 11.508 30.828 19.797 1 98.31 79 THR B CA 1
ATOM 3463 C C . THR B 1 79 ? 10.844 31.656 20.891 1 98.31 79 THR B C 1
ATOM 3465 O O . THR B 1 79 ? 10.023 32.531 20.609 1 98.31 79 THR B O 1
ATOM 3468 N N . GLY B 1 80 ? 11.125 31.281 22.141 1 98.12 80 GLY B N 1
ATOM 3469 C CA . GLY B 1 80 ? 10.461 31.906 23.266 1 98.12 80 GLY B CA 1
ATOM 3470 C C . GLY B 1 80 ? 9.023 31.453 23.438 1 98.12 80 GLY B C 1
ATOM 3471 O O . GLY B 1 80 ? 8.242 32.094 24.156 1 98.12 80 GLY B O 1
ATOM 3472 N N . ASN B 1 81 ? 8.625 30.469 22.766 1 98.25 81 ASN B N 1
ATOM 3473 C CA . ASN B 1 81 ? 7.277 29.906 22.812 1 98.25 81 ASN B CA 1
ATOM 3474 C C . ASN B 1 81 ? 7.219 28.641 23.656 1 98.25 81 ASN B C 1
ATOM 3476 O O . ASN B 1 81 ? 7.832 27.625 23.312 1 98.25 81 ASN B O 1
ATOM 3480 N N . LYS B 1 82 ? 6.441 28.578 24.688 1 98.25 82 LYS B N 1
ATOM 3481 C CA . LYS B 1 82 ? 6.375 27.469 25.641 1 98.25 82 LYS B CA 1
ATOM 3482 C C . LYS B 1 82 ? 5.383 26.406 25.172 1 98.25 82 LYS B C 1
ATOM 3484 O O . LYS B 1 82 ? 5.273 25.344 25.766 1 98.25 82 LYS B O 1
ATOM 3489 N N . ASN B 1 83 ? 4.707 26.688 24.062 1 98.69 83 ASN B N 1
ATOM 3490 C CA . ASN B 1 83 ? 3.617 25.812 23.625 1 98.69 83 ASN B CA 1
ATOM 3491 C C . ASN B 1 83 ? 4.117 24.703 22.703 1 98.69 83 ASN B C 1
ATOM 3493 O O . ASN B 1 83 ? 3.326 24.078 22 1 98.69 83 ASN B O 1
ATOM 3497 N N . HIS B 1 84 ? 5.41 24.484 22.688 1 98.88 84 HIS B N 1
ATOM 3498 C CA . HIS B 1 84 ? 5.973 23.281 22.047 1 98.88 84 HIS B CA 1
ATOM 3499 C C . HIS B 1 84 ? 6.094 22.141 23.047 1 98.88 84 HIS B C 1
ATOM 3501 O O . HIS B 1 84 ? 6.508 22.344 24.188 1 98.88 84 HIS B O 1
ATOM 3507 N N . HIS B 1 85 ? 5.656 20.953 22.625 1 98.94 85 HIS B N 1
ATOM 3508 C CA . HIS B 1 85 ? 5.66 19.844 23.562 1 98.94 85 HIS B CA 1
ATOM 3509 C C . HIS B 1 85 ? 6.125 18.547 22.891 1 98.94 85 HIS B C 1
ATOM 3511 O O . HIS B 1 85 ? 5.988 18.391 21.672 1 98.94 85 HIS B O 1
ATOM 3517 N N . TYR B 1 86 ? 6.738 17.672 23.672 1 98.88 86 TYR B N 1
ATOM 3518 C CA . TYR B 1 86 ? 7.039 16.297 23.312 1 98.88 86 TYR B CA 1
ATOM 3519 C C . TYR B 1 86 ? 6.133 15.32 24.062 1 98.88 86 TYR B C 1
ATOM 3521 O O . TYR B 1 86 ? 5.918 15.469 25.266 1 98.88 86 TYR B O 1
ATOM 3529 N N . ILE B 1 87 ? 5.527 14.406 23.406 1 98.88 87 ILE B N 1
ATOM 3530 C CA . ILE B 1 87 ? 4.75 13.312 23.984 1 98.88 87 ILE B CA 1
ATOM 3531 C C . ILE B 1 87 ? 5.227 11.984 23.406 1 98.88 87 ILE B C 1
ATOM 3533 O O . ILE B 1 87 ? 5.359 11.836 22.188 1 98.88 87 ILE B O 1
ATOM 3537 N N . HIS B 1 88 ? 5.531 11.023 24.266 1 98.88 88 HIS B N 1
ATOM 3538 C CA . HIS B 1 88 ? 5.895 9.695 23.781 1 98.88 88 HIS B CA 1
ATOM 3539 C C . HIS B 1 88 ? 4.785 9.094 22.922 1 98.88 88 HIS B C 1
ATOM 3541 O O . HIS B 1 88 ? 3.615 9.109 23.312 1 98.88 88 HIS B O 1
ATOM 3547 N N . CYS B 1 89 ? 5.168 8.562 21.766 1 98.81 89 CYS B N 1
ATOM 3548 C CA . CYS B 1 89 ? 4.18 7.98 20.875 1 98.81 89 CYS B CA 1
ATOM 3549 C C . CYS B 1 89 ? 4.805 6.891 20.016 1 98.81 89 CYS B C 1
ATOM 3551 O O . CYS B 1 89 ? 5.617 7.18 19.125 1 98.81 89 CYS B O 1
ATOM 3553 N N . ASP B 1 90 ? 4.531 5.699 20.312 1 98.75 90 ASP B N 1
ATOM 3554 C CA . ASP B 1 90 ? 4.781 4.594 19.391 1 98.75 90 ASP B CA 1
ATOM 3555 C C . ASP B 1 90 ? 3.615 4.406 18.422 1 98.75 90 ASP B C 1
ATOM 3557 O O . ASP B 1 90 ? 2.555 3.906 18.812 1 98.75 90 ASP B O 1
ATOM 3561 N N . VAL B 1 91 ? 3.848 4.73 17.203 1 98.56 91 VAL B N 1
ATOM 3562 C CA . VAL B 1 91 ? 2.744 4.824 16.25 1 98.56 91 VAL B CA 1
ATOM 3563 C C . VAL B 1 91 ? 2.203 3.43 15.945 1 98.56 91 VAL B C 1
ATOM 3565 O O . VAL B 1 91 ? 1.117 3.287 15.375 1 98.56 91 VAL B O 1
ATOM 3568 N N . THR B 1 92 ? 2.965 2.371 16.266 1 97.56 92 THR B N 1
ATOM 3569 C CA . THR B 1 92 ? 2.506 1.012 15.992 1 97.56 92 THR B CA 1
ATOM 3570 C C . THR B 1 92 ? 1.521 0.554 17.062 1 97.56 92 THR B C 1
ATOM 3572 O O . THR B 1 92 ? 0.888 -0.495 16.922 1 97.56 92 THR B O 1
ATOM 3575 N N . ILE B 1 93 ? 1.379 1.276 18.172 1 98.44 93 ILE B N 1
ATOM 3576 C CA . ILE B 1 93 ? 0.474 0.95 19.266 1 98.44 93 ILE B CA 1
ATOM 3577 C C . ILE B 1 93 ? -0.71 1.914 19.266 1 98.44 93 ILE B C 1
ATOM 3579 O O . ILE B 1 93 ? -0.542 3.115 19.484 1 98.44 93 ILE B O 1
ATOM 3583 N N . TRP B 1 94 ? -1.945 1.417 19.078 1 98.19 94 TRP B N 1
ATOM 3584 C CA . TRP B 1 94 ? -3.154 2.225 18.953 1 98.19 94 TRP B CA 1
ATOM 3585 C C . TRP B 1 94 ? -3.334 3.123 20.172 1 98.19 94 TRP B C 1
ATOM 3587 O O . TRP B 1 94 ? -3.484 4.34 20.047 1 98.19 94 TRP B O 1
ATOM 3597 N N . GLN B 1 95 ? -3.201 2.574 21.281 1 98.5 95 GLN B N 1
ATOM 3598 C CA . GLN B 1 95 ? -3.447 3.359 22.484 1 98.5 95 GLN B CA 1
ATOM 3599 C C . GLN B 1 95 ? -2.393 4.449 22.656 1 98.5 95 GLN B C 1
ATOM 3601 O O . GLN B 1 95 ? -2.691 5.535 23.156 1 98.5 95 GLN B O 1
ATOM 3606 N N . SER B 1 96 ? -1.195 4.164 22.266 1 98.81 96 SER B N 1
ATOM 3607 C CA . SER B 1 96 ? -0.152 5.18 22.328 1 98.81 96 SER B CA 1
ATOM 3608 C C . SER B 1 96 ? -0.529 6.402 21.484 1 98.81 96 SER B C 1
ATOM 3610 O O . SER B 1 96 ? -0.316 7.539 21.906 1 98.81 96 SER B O 1
ATOM 3612 N N . GLN B 1 97 ? -1.122 6.23 20.359 1 98.62 97 GLN B N 1
ATOM 3613 C CA . GLN B 1 97 ? -1.538 7.336 19.516 1 98.62 97 GLN B CA 1
ATOM 3614 C C . GLN B 1 97 ? -2.76 8.047 20.078 1 98.62 97 GLN B C 1
ATOM 3616 O O . GLN B 1 97 ? -2.869 9.273 20 1 98.62 97 GLN B O 1
ATOM 3621 N N . VAL B 1 98 ? -3.646 7.242 20.625 1 98.69 98 VAL B N 1
ATOM 3622 C CA . VAL B 1 98 ? -4.793 7.852 21.297 1 98.69 98 VAL B CA 1
ATOM 3623 C C . VAL B 1 98 ? -4.312 8.82 22.375 1 98.69 98 VAL B C 1
ATOM 3625 O O . VAL B 1 98 ? -4.746 9.969 22.422 1 98.69 98 VAL B O 1
ATOM 3628 N N . ASP B 1 99 ? -3.438 8.344 23.172 1 98.75 99 ASP B N 1
ATOM 3629 C CA . ASP B 1 99 ? -2.896 9.156 24.25 1 98.75 99 ASP B CA 1
ATOM 3630 C C . ASP B 1 99 ? -2.184 10.391 23.703 1 98.75 99 ASP B C 1
ATOM 3632 O O . ASP B 1 99 ? -2.271 11.477 24.281 1 98.75 99 ASP B O 1
ATOM 3636 N N . PHE B 1 100 ? -1.467 10.242 22.656 1 98.88 100 PHE B N 1
ATOM 3637 C CA . PHE B 1 100 ? -0.783 11.352 22 1 98.88 100 PHE B CA 1
ATOM 3638 C C . PHE B 1 100 ? -1.77 12.453 21.641 1 98.88 100 PHE B C 1
ATOM 3640 O O . PHE B 1 100 ? -1.551 13.625 21.953 1 98.88 100 PHE B O 1
ATOM 3647 N N . PHE B 1 101 ? -2.881 12.109 21 1 98.81 101 PHE B N 1
ATOM 3648 C CA . PHE B 1 101 ? -3.881 13.086 20.594 1 98.81 101 PHE B CA 1
ATOM 3649 C C . PHE B 1 101 ? -4.578 13.703 21.797 1 98.81 101 PHE B C 1
ATOM 3651 O O . PHE B 1 101 ? -4.793 14.914 21.844 1 98.81 101 PHE B O 1
ATOM 3658 N N . HIS B 1 102 ? -4.895 12.875 22.766 1 98.69 102 HIS B N 1
ATOM 3659 C CA . HIS B 1 102 ? -5.562 13.359 23.969 1 98.69 102 HIS B CA 1
ATOM 3660 C C . HIS B 1 102 ? -4.703 14.383 24.703 1 98.69 102 HIS B C 1
ATOM 3662 O O . HIS B 1 102 ? -5.18 15.453 25.062 1 98.69 102 HIS B O 1
ATOM 3668 N N . GLN B 1 103 ? -3.492 14.008 24.906 1 98.75 103 GLN B N 1
ATOM 3669 C CA . GLN B 1 103 ? -2.59 14.914 25.609 1 98.75 103 GLN B CA 1
ATOM 3670 C C . GLN B 1 103 ? -2.346 16.188 24.797 1 98.75 103 GLN B C 1
ATOM 3672 O O . GLN B 1 103 ? -2.256 17.281 25.359 1 98.75 103 GLN B O 1
ATOM 3677 N N . ALA B 1 104 ? -2.266 16.031 23.516 1 98.81 104 ALA B N 1
ATOM 3678 C CA . ALA B 1 104 ? -2.07 17.188 22.641 1 98.81 104 ALA B CA 1
ATOM 3679 C C . ALA B 1 104 ? -3.229 18.172 22.781 1 98.81 104 ALA B C 1
ATOM 3681 O O . ALA B 1 104 ? -3.016 19.391 22.812 1 98.81 104 ALA B O 1
ATOM 3682 N N . LEU B 1 105 ? -4.41 17.641 22.891 1 98.44 105 LEU B N 1
ATOM 3683 C CA . LEU B 1 105 ? -5.582 18.5 23.047 1 98.44 105 LEU B CA 1
ATOM 3684 C C . LEU B 1 105 ? -5.508 19.297 24.344 1 98.44 105 LEU B C 1
ATOM 3686 O O . LEU B 1 105 ? -5.828 20.484 24.359 1 98.44 105 LEU B O 1
ATOM 3690 N N . LYS B 1 106 ? -5.031 18.641 25.344 1 98.31 106 LYS B N 1
ATOM 3691 C CA . LYS B 1 106 ? -4.93 19.297 26.641 1 98.31 106 LYS B CA 1
ATOM 3692 C C . LYS B 1 106 ? -3.854 20.375 26.641 1 98.31 106 LYS B C 1
ATOM 3694 O O . LYS B 1 106 ? -3.988 21.391 27.312 1 98.31 106 LYS B O 1
ATOM 3699 N N . LEU B 1 107 ? -2.861 20.156 25.859 1 98.62 107 LEU B N 1
ATOM 3700 C CA . LEU B 1 107 ? -1.714 21.062 25.844 1 98.62 107 LEU B CA 1
ATOM 3701 C C . LEU B 1 107 ? -1.917 22.188 24.844 1 98.62 107 LEU B C 1
ATOM 3703 O O . LEU B 1 107 ? -1.202 23.188 24.875 1 98.62 107 LEU B O 1
ATOM 3707 N N . SER B 1 108 ? -2.842 22.016 23.922 1 98.38 108 SER B N 1
ATOM 3708 C CA . SER B 1 108 ? -3.117 23.016 22.891 1 98.38 108 SER B CA 1
ATOM 3709 C C . SER B 1 108 ? -3.65 24.312 23.5 1 98.38 108 SER B C 1
ATOM 3711 O O . SER B 1 108 ? -4.586 24.281 24.297 1 98.38 108 SER B O 1
ATOM 3713 N N . PRO B 1 109 ? -3.152 25.422 23.031 1 97.69 109 PRO B N 1
ATOM 3714 C CA . PRO B 1 109 ? -3.656 26.688 23.562 1 97.69 109 PRO B CA 1
ATOM 3715 C C . PRO B 1 109 ? -5.121 26.938 23.219 1 97.69 109 PRO B C 1
ATOM 3717 O O . PRO B 1 109 ? -5.82 27.641 23.938 1 97.69 109 PRO B O 1
ATOM 3720 N N . THR B 1 110 ? -5.625 26.391 22.141 1 96.44 110 THR B N 1
ATOM 3721 C CA . THR B 1 110 ? -6.988 26.625 21.688 1 96.44 110 THR B CA 1
ATOM 3722 C C . THR B 1 110 ? -7.887 25.438 22.031 1 96.44 110 THR B C 1
ATOM 3724 O O . THR B 1 110 ? -9.094 25.469 21.797 1 96.44 110 THR B O 1
ATOM 3727 N N . GLY B 1 111 ? -7.312 24.406 22.547 1 97.31 111 GLY B N 1
ATOM 3728 C CA . GLY B 1 111 ? -8.07 23.203 22.828 1 97.31 111 GLY B CA 1
ATOM 3729 C C . GLY B 1 111 ? -8.352 22.359 21.594 1 97.31 111 GLY B C 1
ATOM 3730 O O . GLY B 1 111 ? -9.047 21.344 21.672 1 97.31 111 GLY B O 1
ATOM 3731 N N . GLY B 1 112 ? -7.828 22.844 20.469 1 97.94 112 GLY B N 1
ATOM 3732 C CA . GLY B 1 112 ? -8.039 22.141 19.219 1 97.94 112 GLY B CA 1
ATOM 3733 C C . GLY B 1 112 ? -6.742 21.828 18.484 1 97.94 112 GLY B C 1
ATOM 3734 O O . GLY B 1 112 ? -5.656 22.125 18.984 1 97.94 112 GLY B O 1
ATOM 3735 N N . ILE B 1 113 ? -6.855 21.094 17.422 1 98.62 113 ILE B N 1
ATOM 3736 C CA . ILE B 1 113 ? -5.75 20.734 16.531 1 98.62 113 ILE B CA 1
ATOM 3737 C C . ILE B 1 113 ? -6.02 21.281 15.133 1 98.62 113 ILE B C 1
ATOM 3739 O O . ILE B 1 113 ? -7.078 21.031 14.555 1 98.62 113 ILE B O 1
ATOM 3743 N N . ASP B 1 114 ? -5.055 22.031 14.609 1 98.75 114 ASP B N 1
ATOM 3744 C CA . ASP B 1 114 ? -5.211 22.625 13.281 1 98.75 114 ASP B CA 1
ATOM 3745 C C . ASP B 1 114 ? -4.703 21.688 12.195 1 98.75 114 ASP B C 1
ATOM 3747 O O . ASP B 1 114 ? -5.219 21.688 11.07 1 98.75 114 ASP B O 1
ATOM 3751 N N . SER B 1 115 ? -3.664 20.969 12.508 1 98.88 115 SER B N 1
ATOM 3752 C CA . SER B 1 115 ? -3.029 20.125 11.492 1 98.88 115 SER B CA 1
ATOM 3753 C C . SER B 1 115 ? -2.357 18.922 12.117 1 98.88 115 SER B C 1
ATOM 3755 O O . SER B 1 115 ? -1.88 18.984 13.25 1 98.88 115 SER B O 1
ATOM 3757 N N . VAL B 1 116 ? -2.393 17.828 11.406 1 98.88 116 VAL B N 1
ATOM 3758 C CA . VAL B 1 116 ? -1.696 16.594 11.766 1 98.88 116 VAL B CA 1
ATOM 3759 C C . VAL B 1 116 ? -0.783 16.172 10.617 1 98.88 116 VAL B C 1
ATOM 3761 O O . VAL B 1 116 ? -1.201 16.141 9.461 1 98.88 116 VAL B O 1
ATOM 3764 N N . VAL B 1 117 ? 0.471 15.922 10.961 1 98.81 117 VAL B N 1
ATOM 3765 C CA . VAL B 1 117 ? 1.444 15.391 10.016 1 98.81 117 VAL B CA 1
ATOM 3766 C C . VAL B 1 117 ? 1.731 13.922 10.336 1 98.81 117 VAL B C 1
ATOM 3768 O O . VAL B 1 117 ? 2.314 13.617 11.375 1 98.81 117 VAL B O 1
ATOM 3771 N N . ALA B 1 118 ? 1.279 13.07 9.477 1 98.5 118 ALA B N 1
ATOM 3772 C CA . ALA B 1 118 ? 1.641 11.664 9.602 1 98.5 118 ALA B CA 1
ATOM 3773 C C . ALA B 1 118 ? 3.033 11.398 9.031 1 98.5 118 ALA B C 1
ATOM 3775 O O . ALA B 1 118 ? 3.174 10.977 7.887 1 98.5 118 ALA B O 1
ATOM 3776 N N . ASN B 1 119 ? 4.027 11.578 9.914 1 96.19 119 ASN B N 1
ATOM 3777 C CA . ASN B 1 119 ? 5.406 11.664 9.445 1 96.19 119 ASN B CA 1
ATOM 3778 C C . ASN B 1 119 ? 6.227 10.453 9.883 1 96.19 119 ASN B C 1
ATOM 3780 O O . ASN B 1 119 ? 7.246 10.133 9.266 1 96.19 119 ASN B O 1
ATOM 3784 N N . ALA B 1 120 ? 5.812 9.789 10.961 1 95.25 120 ALA B N 1
ATOM 3785 C CA . ALA B 1 120 ? 6.605 8.664 11.445 1 95.25 120 ALA B CA 1
ATOM 3786 C C . ALA B 1 120 ? 6.832 7.633 10.344 1 95.25 120 ALA B C 1
ATOM 3788 O O . ALA B 1 120 ? 5.895 7.266 9.625 1 95.25 120 ALA B O 1
ATOM 3789 N N . GLY B 1 121 ? 8.023 7.215 10.141 1 91.25 121 GLY B N 1
ATOM 3790 C CA . GLY B 1 121 ? 8.391 6.246 9.117 1 91.25 121 GLY B CA 1
ATOM 3791 C C . GLY B 1 121 ? 9.812 5.734 9.266 1 91.25 121 GLY B C 1
ATOM 3792 O O . GLY B 1 121 ? 10.664 6.41 9.844 1 91.25 121 GLY B O 1
ATOM 3793 N N . ILE B 1 122 ? 9.992 4.512 8.75 1 87 122 ILE B N 1
ATOM 3794 C CA . ILE B 1 122 ? 11.312 3.906 8.75 1 87 122 ILE B CA 1
ATOM 3795 C C . ILE B 1 122 ? 11.586 3.252 7.395 1 87 122 ILE B C 1
ATOM 3797 O O . ILE B 1 122 ? 10.648 2.965 6.641 1 87 122 ILE B O 1
ATOM 3801 N N . ASN B 1 123 ? 12.766 3.045 7.043 1 74.56 123 ASN B N 1
ATOM 3802 C CA . ASN B 1 123 ? 13.117 2.457 5.754 1 74.56 123 ASN B CA 1
ATOM 3803 C C . ASN B 1 123 ? 13.062 0.933 5.801 1 74.56 123 ASN B C 1
ATOM 3805 O O . ASN B 1 123 ? 13.023 0.278 4.758 1 74.56 123 ASN B O 1
ATOM 3809 N N . GLY B 1 124 ? 12.891 0.393 6.914 1 68.19 124 GLY B N 1
ATOM 3810 C CA . GLY B 1 124 ? 12.789 -1.05 7.055 1 68.19 124 GLY B CA 1
ATOM 3811 C C . GLY B 1 124 ? 14.102 -1.771 6.82 1 68.19 124 GLY B C 1
ATOM 3812 O O . GLY B 1 124 ? 14.125 -2.992 6.652 1 68.19 124 GLY B O 1
ATOM 3813 N N . TYR B 1 125 ? 15.109 -0.922 6.684 1 59.5 125 TYR B N 1
ATOM 3814 C CA . TYR B 1 125 ? 16.406 -1.559 6.449 1 59.5 125 TYR B CA 1
ATOM 3815 C C . TYR B 1 125 ? 16.953 -2.15 7.738 1 59.5 125 TYR B C 1
ATOM 3817 O O . TYR B 1 125 ? 16.984 -1.483 8.773 1 59.5 125 TYR B O 1
ATOM 3825 N N . GLY B 1 126 ? 16.734 -3.488 8.031 1 57.94 126 GLY B N 1
ATOM 3826 C CA . GLY B 1 126 ? 17.359 -4.141 9.172 1 57.94 126 GLY B CA 1
ATOM 3827 C C . GLY B 1 126 ? 17.344 -5.656 9.07 1 57.94 126 GLY B C 1
ATOM 3828 O O . GLY B 1 126 ? 16.281 -6.262 8.922 1 57.94 126 GLY B O 1
ATOM 3829 N N . GLY B 1 127 ? 18.656 -6.148 8.883 1 57.84 127 GLY B N 1
ATOM 3830 C CA . GLY B 1 127 ? 18.844 -7.586 9.023 1 57.84 127 GLY B CA 1
ATOM 3831 C C . GLY B 1 127 ? 18.812 -8.32 7.695 1 57.84 127 GLY B C 1
ATOM 3832 O O . GLY B 1 127 ? 19.438 -7.887 6.723 1 57.84 127 GLY B O 1
ATOM 3833 N N . ARG B 1 128 ? 18 -9.375 7.609 1 67.5 128 ARG B N 1
ATOM 3834 C CA . ARG B 1 128 ? 17.938 -10.297 6.48 1 67.5 128 ARG B CA 1
ATOM 3835 C C . ARG B 1 128 ? 17.016 -9.766 5.395 1 67.5 128 ARG B C 1
ATOM 3837 O O . ARG B 1 128 ? 15.945 -9.211 5.691 1 67.5 128 ARG B O 1
ATOM 3844 N N . PRO B 1 129 ? 17.484 -9.805 4.113 1 73.19 129 PRO B N 1
ATOM 3845 C CA . PRO B 1 129 ? 16.641 -9.336 3.01 1 73.19 129 PRO B CA 1
ATOM 3846 C C . PRO B 1 129 ? 15.312 -10.094 2.926 1 73.19 129 PRO B C 1
ATOM 3848 O O . PRO B 1 129 ? 15.289 -11.32 3.082 1 73.19 129 PRO B O 1
ATOM 3851 N N . PHE B 1 130 ? 14.289 -9.359 2.691 1 81.06 130 PHE B N 1
ATOM 3852 C CA . PHE B 1 130 ? 12.945 -9.93 2.619 1 81.06 130 PHE B CA 1
ATOM 3853 C C . PHE B 1 130 ? 12.859 -10.953 1.493 1 81.06 130 PHE B C 1
ATOM 3855 O O . PHE B 1 130 ? 12.148 -11.953 1.614 1 81.06 130 PHE B O 1
ATOM 3862 N N . TRP B 1 131 ? 13.617 -10.766 0.441 1 74.94 131 TRP B N 1
ATOM 3863 C CA . TRP B 1 131 ? 13.469 -11.555 -0.777 1 74.94 131 TRP B CA 1
ATOM 3864 C C . TRP B 1 131 ? 14.188 -12.891 -0.652 1 74.94 131 TRP B C 1
ATOM 3866 O O . TRP B 1 131 ? 14.102 -13.734 -1.546 1 74.94 131 TRP B O 1
ATOM 3876 N N . ASP B 1 132 ? 14.969 -13.062 0.414 1 80.06 132 ASP B N 1
ATOM 3877 C CA . ASP B 1 132 ? 15.68 -14.32 0.617 1 80.06 132 ASP B CA 1
ATOM 3878 C C . ASP B 1 132 ? 15.492 -14.828 2.043 1 80.06 132 ASP B C 1
ATOM 3880 O O . ASP B 1 132 ? 16.453 -14.922 2.807 1 80.06 132 ASP B O 1
ATOM 3884 N N . PRO B 1 133 ? 14.281 -15.25 2.283 1 86.06 133 PRO B N 1
ATOM 3885 C CA . PRO B 1 133 ? 14.016 -15.711 3.648 1 86.06 133 PRO B CA 1
ATOM 3886 C C . PRO B 1 133 ? 14.688 -17.047 3.959 1 86.06 133 PRO B C 1
ATOM 3888 O O . PRO B 1 133 ? 14.742 -17.938 3.1 1 86.06 133 PRO B O 1
ATOM 3891 N N . PRO B 1 134 ? 15.164 -17.219 5.199 1 87.19 134 PRO B N 1
ATOM 3892 C CA . PRO B 1 134 ? 15.766 -18.484 5.613 1 87.19 134 PRO B CA 1
ATOM 3893 C C . PRO B 1 134 ? 14.906 -19.25 6.621 1 87.19 134 PRO B C 1
ATOM 3895 O O . PRO B 1 134 ? 14.07 -18.641 7.301 1 87.19 134 PRO B O 1
ATOM 3898 N N . GLY B 1 135 ? 15.117 -20.516 6.652 1 91.75 135 GLY B N 1
ATOM 3899 C CA . GLY B 1 135 ? 14.703 -21.328 7.785 1 91.75 135 GLY B CA 1
ATOM 3900 C C . GLY B 1 135 ? 13.203 -21.5 7.883 1 91.75 135 GLY B C 1
ATOM 3901 O O . GLY B 1 135 ? 12.672 -21.766 8.961 1 91.75 135 GLY B O 1
ATOM 3902 N N . LEU B 1 136 ? 12.523 -21.422 6.73 1 94.06 136 LEU B N 1
ATOM 3903 C CA . LEU B 1 136 ? 11.07 -21.484 6.805 1 94.06 136 LEU B CA 1
ATOM 3904 C C . LEU B 1 136 ? 10.594 -22.938 6.797 1 94.06 136 LEU B C 1
ATOM 3906 O O . LEU B 1 136 ? 9.398 -23.203 6.977 1 94.06 136 LEU B O 1
ATOM 3910 N N . ASP B 1 137 ? 11.484 -23.844 6.719 1 94.88 137 ASP B N 1
ATOM 3911 C CA . ASP B 1 137 ? 11.156 -25.266 6.781 1 94.88 137 ASP B CA 1
ATOM 3912 C C . ASP B 1 137 ? 11.055 -25.75 8.227 1 94.88 137 ASP B C 1
ATOM 3914 O O . ASP B 1 137 ? 10.602 -26.875 8.484 1 94.88 137 ASP B O 1
ATOM 3918 N N . ALA B 1 138 ? 11.398 -24.906 9.195 1 95.06 138 ALA B N 1
ATOM 3919 C CA . ALA B 1 138 ? 11.219 -25.234 10.609 1 95.06 138 ALA B CA 1
ATOM 3920 C C . ALA B 1 138 ? 9.734 -25.344 10.961 1 95.06 138 ALA B C 1
ATOM 3922 O O . ALA B 1 138 ? 8.883 -24.797 10.258 1 95.06 138 ALA B O 1
ATOM 3923 N N . ASP B 1 139 ? 9.414 -26.016 11.984 1 94.5 139 ASP B N 1
ATOM 3924 C CA . ASP B 1 139 ? 8.031 -26.25 12.383 1 94.5 139 ASP B CA 1
ATOM 3925 C C . ASP B 1 139 ? 7.328 -24.953 12.734 1 94.5 139 ASP B C 1
ATOM 3927 O O . ASP B 1 139 ? 6.156 -24.75 12.406 1 94.5 139 ASP B O 1
ATOM 3931 N N . SER B 1 140 ? 8.016 -24.125 13.398 1 95.56 140 SER B N 1
ATOM 3932 C CA . SER B 1 140 ? 7.465 -22.828 13.789 1 95.56 140 SER B CA 1
ATOM 3933 C C . SER B 1 140 ? 8.469 -21.703 13.555 1 95.56 140 SER B C 1
ATOM 3935 O O . SER B 1 140 ? 8.961 -21.094 14.508 1 95.56 140 SER B O 1
ATOM 3937 N N . PRO B 1 141 ? 8.727 -21.438 12.305 1 96.38 141 PRO B N 1
ATOM 3938 C CA . PRO B 1 141 ? 9.672 -20.344 12.039 1 96.38 141 PRO B CA 1
ATOM 3939 C C . PRO B 1 141 ? 9.125 -18.984 12.469 1 96.38 141 PRO B C 1
ATOM 3941 O O . PRO B 1 141 ? 7.91 -18.781 12.508 1 96.38 141 PRO B O 1
ATOM 3944 N N . PRO B 1 142 ? 10.008 -18.125 12.836 1 93.19 142 PRO B N 1
ATOM 3945 C CA . PRO B 1 142 ? 9.531 -16.781 13.188 1 93.19 142 PRO B CA 1
ATOM 3946 C C . PRO B 1 142 ? 8.906 -16.062 12 1 93.19 142 PRO B C 1
ATOM 3948 O O . PRO B 1 142 ? 9.273 -16.312 10.852 1 93.19 142 PRO B O 1
ATOM 3951 N N . LYS B 1 143 ? 7.98 -15.242 12.367 1 93.38 143 LYS B N 1
ATOM 3952 C CA . LYS B 1 143 ? 7.445 -14.375 11.32 1 93.38 143 LYS B CA 1
ATOM 3953 C C . LYS B 1 143 ? 8.508 -13.406 10.812 1 93.38 143 LYS B C 1
ATOM 3955 O O . LYS B 1 143 ? 9.461 -13.078 11.531 1 93.38 143 LYS B O 1
ATOM 3960 N N . PRO B 1 144 ? 8.375 -12.992 9.508 1 91.81 144 PRO B N 1
ATOM 3961 C CA . PRO B 1 144 ? 9.281 -11.938 9.055 1 91.81 144 PRO B CA 1
ATOM 3962 C C . PRO B 1 144 ? 9.141 -10.648 9.859 1 91.81 144 PRO B C 1
ATOM 3964 O O . PRO B 1 144 ? 8.078 -10.391 10.438 1 91.81 144 PRO B O 1
ATOM 3967 N N . ASP B 1 145 ? 10.234 -9.945 9.938 1 91.69 145 ASP B N 1
ATOM 3968 C CA . ASP B 1 145 ? 10.164 -8.641 10.578 1 91.69 145 ASP B CA 1
ATOM 3969 C C . ASP B 1 145 ? 9.25 -7.695 9.805 1 91.69 145 ASP B C 1
ATOM 3971 O O . ASP B 1 145 ? 9.57 -7.281 8.695 1 91.69 145 ASP B O 1
ATOM 3975 N N . MET B 1 146 ? 8.117 -7.301 10.414 1 93.38 146 MET B N 1
ATOM 3976 C CA . MET B 1 146 ? 7.098 -6.5 9.742 1 93.38 146 MET B CA 1
ATOM 3977 C C . MET B 1 146 ? 7.137 -5.055 10.227 1 93.38 146 MET B C 1
ATOM 3979 O O . MET B 1 146 ? 6.184 -4.301 10.016 1 93.38 146 MET B O 1
ATOM 3983 N N . LYS B 1 147 ? 8.164 -4.668 10.82 1 92.75 147 LYS B N 1
ATOM 3984 C CA . LYS B 1 147 ? 8.227 -3.365 11.477 1 92.75 147 LYS B CA 1
ATOM 3985 C C . LYS B 1 147 ? 8.023 -2.234 10.469 1 92.75 147 LYS B C 1
ATOM 3987 O O . LYS B 1 147 ? 7.379 -1.229 10.781 1 92.75 147 LYS B O 1
ATOM 3992 N N . CYS B 1 148 ? 8.57 -2.354 9.32 1 92.31 148 CYS B N 1
ATOM 3993 C CA . CYS B 1 148 ? 8.445 -1.313 8.305 1 92.31 148 CYS B CA 1
ATOM 3994 C C . CYS B 1 148 ? 6.988 -1.103 7.914 1 92.31 148 CYS B C 1
ATOM 3996 O O . CYS B 1 148 ? 6.5 0.029 7.91 1 92.31 148 CYS B O 1
ATOM 3998 N N . LEU B 1 149 ? 6.297 -2.162 7.613 1 95.12 149 LEU B N 1
ATOM 3999 C CA . LEU B 1 149 ? 4.883 -2.062 7.277 1 95.12 149 LEU B CA 1
ATOM 4000 C C . LEU B 1 149 ? 4.078 -1.555 8.469 1 95.12 149 LEU B C 1
ATOM 4002 O O . LEU B 1 149 ? 3.148 -0.761 8.305 1 95.12 149 LEU B O 1
ATOM 4006 N N . GLU B 1 150 ? 4.43 -1.979 9.633 1 96.25 150 GLU B N 1
ATOM 4007 C CA . GLU B 1 150 ? 3.719 -1.6 10.852 1 96.25 150 GLU B CA 1
ATOM 4008 C C . GLU B 1 150 ? 3.85 -0.104 11.125 1 96.25 150 GLU B C 1
ATOM 4010 O O . GLU B 1 150 ? 2.863 0.564 11.438 1 96.25 150 GLU B O 1
ATOM 4015 N N . VAL B 1 151 ? 4.977 0.395 10.984 1 96.25 151 VAL B N 1
ATOM 4016 C CA . VAL B 1 151 ? 5.219 1.806 11.273 1 96.25 151 VAL B CA 1
ATOM 4017 C C . VAL B 1 151 ? 4.699 2.662 10.117 1 96.25 151 VAL B C 1
ATOM 4019 O O . VAL B 1 151 ? 3.934 3.605 10.328 1 96.25 151 VAL B O 1
ATOM 4022 N N . ASN B 1 152 ? 5.062 2.285 8.875 1 96.25 152 ASN B N 1
ATOM 4023 C CA . ASN B 1 152 ? 4.898 3.164 7.723 1 96.25 152 ASN B CA 1
ATOM 4024 C C . ASN B 1 152 ? 3.459 3.156 7.211 1 96.25 152 ASN B C 1
ATOM 4026 O O . ASN B 1 152 ? 3.049 4.062 6.484 1 96.25 152 ASN B O 1
ATOM 4030 N N . LEU B 1 153 ? 2.758 2.086 7.543 1 97.38 153 LEU B N 1
ATOM 4031 C CA . LEU B 1 153 ? 1.414 2.047 6.977 1 97.38 153 LEU B CA 1
ATOM 4032 C C . LEU B 1 153 ? 0.368 1.866 8.07 1 97.38 153 LEU B C 1
ATOM 4034 O O . LEU B 1 153 ? -0.561 2.668 8.188 1 97.38 153 LEU B O 1
ATOM 4038 N N . ILE B 1 154 ? 0.514 0.861 8.883 1 97.5 154 ILE B N 1
ATOM 4039 C CA . ILE B 1 154 ? -0.466 0.654 9.945 1 97.5 154 ILE B CA 1
ATOM 4040 C C . ILE B 1 154 ? -0.466 1.854 10.883 1 97.5 154 ILE B C 1
ATOM 4042 O O . ILE B 1 154 ? -1.524 2.404 11.203 1 97.5 154 ILE B O 1
ATOM 4046 N N . GLY B 1 155 ? 0.701 2.227 11.336 1 98.31 155 GLY B N 1
ATOM 4047 C CA . GLY B 1 155 ? 0.822 3.398 12.188 1 98.31 155 GLY B CA 1
ATOM 4048 C C . GLY B 1 155 ? 0.246 4.652 11.562 1 98.31 155 GLY B C 1
ATOM 4049 O O . GLY B 1 155 ? -0.456 5.418 12.227 1 98.31 155 GLY B O 1
ATOM 4050 N N . VAL B 1 156 ? 0.52 4.863 10.297 1 98.25 156 VAL B N 1
ATOM 4051 C CA . VAL B 1 156 ? -0.004 6.012 9.57 1 98.25 156 VAL B CA 1
ATOM 4052 C C . VAL B 1 156 ? -1.527 5.93 9.5 1 98.25 156 VAL B C 1
ATOM 4054 O O . VAL B 1 156 ? -2.217 6.941 9.648 1 98.25 156 VAL B O 1
ATOM 4057 N N . THR B 1 157 ? -2.062 4.754 9.258 1 97.62 157 THR B N 1
ATOM 4058 C CA . THR B 1 157 ? -3.508 4.57 9.188 1 97.62 157 THR B CA 1
ATOM 4059 C C . THR B 1 157 ? -4.164 4.938 10.516 1 97.62 157 THR B C 1
ATOM 4061 O O . THR B 1 157 ? -5.23 5.559 10.539 1 97.62 157 THR B O 1
ATOM 4064 N N . TYR B 1 158 ? -3.547 4.582 11.641 1 98.06 158 TYR B N 1
ATOM 4065 C CA . TYR B 1 158 ? -4.031 4.984 12.961 1 98.06 158 TYR B CA 1
ATOM 4066 C C . TYR B 1 158 ? -4.039 6.5 13.094 1 98.06 158 TYR B C 1
ATOM 4068 O O . TYR B 1 158 ? -5.02 7.082 13.57 1 98.06 158 TYR B O 1
ATOM 4076 N N . THR B 1 159 ? -2.949 7.098 12.688 1 98.56 159 THR B N 1
ATOM 4077 C CA . THR B 1 159 ? -2.846 8.547 12.758 1 98.56 159 THR B CA 1
ATOM 4078 C C . THR B 1 159 ? -3.963 9.211 11.953 1 98.56 159 THR B C 1
ATOM 4080 O O . THR B 1 159 ? -4.602 10.156 12.43 1 98.56 159 THR B O 1
ATOM 4083 N N . VAL B 1 160 ? -4.203 8.68 10.781 1 97.75 160 VAL B N 1
ATOM 4084 C CA . VAL B 1 160 ? -5.219 9.227 9.891 1 97.75 160 VAL B CA 1
ATOM 4085 C C . VAL B 1 160 ? -6.594 9.109 10.539 1 97.75 160 VAL B C 1
ATOM 4087 O O . VAL B 1 160 ? -7.379 10.062 10.523 1 97.75 160 VAL B O 1
ATOM 4090 N N . HIS B 1 161 ? -6.84 7.965 11.094 1 96.62 161 HIS B N 1
ATOM 4091 C CA . HIS B 1 161 ? -8.125 7.715 11.742 1 96.62 161 HIS B CA 1
ATOM 4092 C C . HIS B 1 161 ? -8.383 8.719 12.859 1 96.62 161 HIS B C 1
ATOM 4094 O O . HIS B 1 161 ? -9.469 9.289 12.945 1 96.62 161 HIS B O 1
ATOM 4100 N N . LEU B 1 162 ? -7.461 8.953 13.633 1 98.19 162 LEU B N 1
ATOM 4101 C CA . LEU B 1 162 ? -7.574 9.906 14.734 1 98.19 162 LEU B CA 1
ATOM 4102 C C . LEU B 1 162 ? -7.656 11.336 14.211 1 98.19 162 LEU B C 1
ATOM 4104 O O . LEU B 1 162 ? -8.445 12.141 14.711 1 98.19 162 LEU B O 1
ATOM 4108 N N . ALA B 1 163 ? -6.867 11.641 13.227 1 98.31 163 ALA B N 1
ATOM 4109 C CA . ALA B 1 163 ? -6.875 12.977 12.633 1 98.31 163 ALA B CA 1
ATOM 4110 C C . ALA B 1 163 ? -8.25 13.328 12.078 1 98.31 163 ALA B C 1
ATOM 4112 O O . ALA B 1 163 ? -8.742 14.438 12.266 1 98.31 163 ALA B O 1
ATOM 4113 N N . LEU B 1 164 ? -8.852 12.359 11.414 1 96.06 164 LEU B N 1
ATOM 4114 C CA . LEU B 1 164 ? -10.172 12.586 10.828 1 96.06 164 LEU B CA 1
ATOM 4115 C C . LEU B 1 164 ? -11.188 12.961 11.906 1 96.06 164 LEU B C 1
ATOM 4117 O O . LEU B 1 164 ? -12.078 13.781 11.664 1 96.06 164 LEU B O 1
ATOM 4121 N N . PHE B 1 165 ? -11.016 12.438 13.062 1 96.5 165 PHE B N 1
ATOM 4122 C CA . PHE B 1 165 ? -11.938 12.688 14.164 1 96.5 165 PHE B CA 1
ATOM 4123 C C . PHE B 1 165 ? -11.688 14.055 14.781 1 96.5 165 PHE B C 1
ATOM 4125 O O . PHE B 1 165 ? -12.617 14.844 14.961 1 96.5 165 PHE B O 1
ATOM 4132 N N . TYR B 1 166 ? -10.492 14.383 15.016 1 97.94 166 TYR B N 1
ATOM 4133 C CA . TYR B 1 166 ? -10.203 15.555 15.844 1 97.94 166 TYR B CA 1
ATOM 4134 C C . TYR B 1 166 ? -10.094 16.812 14.992 1 97.94 166 TYR B C 1
ATOM 4136 O O . TYR B 1 166 ? -10.43 17.906 15.445 1 97.94 166 TYR B O 1
ATOM 4144 N N . LEU B 1 167 ? -9.664 16.703 13.75 1 98 167 LEU B N 1
ATOM 4145 C CA . LEU B 1 167 ? -9.531 17.875 12.906 1 98 167 LEU B CA 1
ATOM 4146 C C . LEU B 1 167 ? -10.898 18.5 12.617 1 98 167 LEU B C 1
ATOM 4148 O O . LEU B 1 167 ? -11.039 19.719 12.609 1 98 167 LEU B O 1
ATOM 4152 N N . LYS B 1 168 ? -11.844 17.656 12.43 1 95.25 168 LYS B N 1
ATOM 4153 C CA . LYS B 1 168 ? -13.18 18.156 12.133 1 95.25 168 LYS B CA 1
ATOM 4154 C C . LYS B 1 168 ? -13.781 18.859 13.352 1 95.25 168 LYS B C 1
ATOM 4156 O O . LYS B 1 168 ? -14.719 19.656 13.219 1 95.25 168 LYS B O 1
ATOM 4161 N N . ARG B 1 169 ? -13.172 18.672 14.492 1 96.12 169 ARG B N 1
ATOM 4162 C CA . ARG B 1 169 ? -13.711 19.203 15.742 1 96.12 169 ARG B CA 1
ATOM 4163 C C . ARG B 1 169 ? -12.875 20.375 16.25 1 96.12 169 ARG B C 1
ATOM 4165 O O . ARG B 1 169 ? -13.039 20.812 17.391 1 96.12 169 ARG B O 1
ATOM 4172 N N . ASN B 1 170 ? -11.969 20.812 15.43 1 97.75 170 ASN B N 1
ATOM 4173 C CA . ASN B 1 170 ? -11.172 21.969 15.828 1 97.75 170 ASN B CA 1
ATOM 4174 C C . ASN B 1 170 ? -12.047 23.172 16.125 1 97.75 170 ASN B C 1
ATOM 4176 O O . ASN B 1 170 ? -12.805 23.625 15.273 1 97.75 170 ASN B O 1
ATOM 4180 N N . PRO B 1 171 ? -11.906 23.719 17.281 1 96.69 171 PRO B N 1
ATOM 4181 C CA . PRO B 1 171 ? -12.789 24.828 17.656 1 96.69 171 PRO B CA 1
ATOM 4182 C C . PRO B 1 171 ? -12.602 26.062 16.766 1 96.69 171 PRO B C 1
ATOM 4184 O O . PRO B 1 171 ? -11.477 26.359 16.344 1 96.69 171 PRO B O 1
ATOM 4187 N N . ASN B 1 172 ? -13.719 26.734 16.391 1 93.25 172 ASN B N 1
ATOM 4188 C CA . ASN B 1 172 ? -13.758 27.984 15.664 1 93.25 172 ASN B CA 1
ATOM 4189 C C . ASN B 1 172 ? -13.156 27.844 14.266 1 93.25 172 ASN B C 1
ATOM 4191 O O . ASN B 1 172 ? -12.727 28.844 13.672 1 93.25 172 ASN B O 1
ATOM 4195 N N . SER B 1 173 ? -13.094 26.578 13.844 1 95.5 173 SER B N 1
ATOM 4196 C CA . SER B 1 173 ? -12.57 26.359 12.5 1 95.5 173 SER B CA 1
ATOM 4197 C C . SER B 1 173 ? -13.695 26.219 11.484 1 95.5 173 SER B C 1
ATOM 4199 O O . SER B 1 173 ? -14.805 25.812 11.828 1 95.5 173 SER B O 1
ATOM 4201 N N . ASP B 1 174 ? -13.391 26.578 10.281 1 92.75 174 ASP B N 1
ATOM 4202 C CA . ASP B 1 174 ? -14.305 26.391 9.164 1 92.75 174 ASP B CA 1
ATOM 4203 C C . ASP B 1 174 ? -13.906 25.172 8.328 1 92.75 174 ASP B C 1
ATOM 4205 O O . ASP B 1 174 ? -12.773 24.688 8.422 1 92.75 174 ASP B O 1
ATOM 4209 N N . VAL B 1 175 ? -14.922 24.734 7.566 1 91.94 175 VAL B N 1
ATOM 4210 C CA . VAL B 1 175 ? -14.602 23.703 6.59 1 91.94 175 VAL B CA 1
ATOM 4211 C C . VAL B 1 175 ? -13.523 24.203 5.629 1 91.94 175 VAL B C 1
ATOM 4213 O O . VAL B 1 175 ? -13.508 25.391 5.273 1 91.94 175 VAL B O 1
ATOM 4216 N N . ALA B 1 176 ? -12.672 23.297 5.238 1 92.69 176 ALA B N 1
ATOM 4217 C CA . ALA B 1 176 ? -11.609 23.656 4.309 1 92.69 176 ALA B CA 1
ATOM 4218 C C . ALA B 1 176 ? -12.18 24.234 3.012 1 92.69 176 ALA B C 1
ATOM 4220 O O . ALA B 1 176 ? -13.109 23.656 2.436 1 92.69 176 ALA B O 1
ATOM 4221 N N . ASP B 1 177 ? -11.617 25.328 2.598 1 90.31 177 ASP B N 1
ATOM 4222 C CA . ASP B 1 177 ? -12.047 26.047 1.397 1 90.31 177 ASP B CA 1
ATOM 4223 C C . ASP B 1 177 ? -10.844 26.578 0.615 1 90.31 177 ASP B C 1
ATOM 4225 O O . ASP B 1 177 ? -10.133 27.469 1.085 1 90.31 177 ASP B O 1
ATOM 4229 N N . HIS B 1 178 ? -10.703 26.078 -0.6 1 90.5 178 HIS B N 1
ATOM 4230 C CA . HIS B 1 178 ? -9.539 26.453 -1.396 1 90.5 178 HIS B CA 1
ATOM 4231 C C . HIS B 1 178 ? -9.648 27.891 -1.897 1 90.5 178 HIS B C 1
ATOM 4233 O O . HIS B 1 178 ? -8.672 28.453 -2.395 1 90.5 178 HIS B O 1
ATOM 4239 N N . LYS B 1 179 ? -10.766 28.5 -1.655 1 89.62 179 LYS B N 1
ATOM 4240 C CA . LYS B 1 179 ? -10.953 29.891 -2.066 1 89.62 179 LYS B CA 1
ATOM 4241 C C . LYS B 1 179 ? -10.68 30.859 -0.912 1 89.62 179 LYS B C 1
ATOM 4243 O O . LYS B 1 179 ? -10.656 32.062 -1.101 1 89.62 179 LYS B O 1
ATOM 4248 N N . ALA B 1 180 ? -10.5 30.281 0.257 1 88.94 180 ALA B N 1
ATOM 4249 C CA . ALA B 1 180 ? -10.25 31.125 1.422 1 88.94 180 ALA B CA 1
ATOM 4250 C C . ALA B 1 180 ? -8.883 31.797 1.316 1 88.94 180 ALA B C 1
ATOM 4252 O O . ALA B 1 180 ? -7.953 31.25 0.73 1 88.94 180 ALA B O 1
ATOM 4253 N N . GLN B 1 181 ? -8.781 32.969 1.857 1 91.06 181 GLN B N 1
ATOM 4254 C CA . GLN B 1 181 ? -7.5 33.688 1.897 1 91.06 181 GLN B CA 1
ATOM 4255 C C . GLN B 1 181 ? -6.672 33.219 3.1 1 91.06 181 GLN B C 1
ATOM 4257 O O . GLN B 1 181 ? -7.109 33.375 4.246 1 91.06 181 GLN B O 1
ATOM 4262 N N . PRO B 1 182 ? -5.516 32.688 2.826 1 93.25 182 PRO B N 1
ATOM 4263 C CA . PRO B 1 182 ? -4.688 32.25 3.961 1 93.25 182 PRO B CA 1
ATOM 4264 C C . PRO B 1 182 ? -4.227 33.438 4.816 1 93.25 182 PRO B C 1
ATOM 4266 O O . PRO B 1 182 ? -4.035 34.531 4.305 1 93.25 182 PRO B O 1
ATOM 4269 N N . SER B 1 183 ? -4.113 33.219 6.09 1 94.5 183 SER B N 1
ATOM 4270 C CA . SER B 1 183 ? -3.646 34.25 7.027 1 94.5 183 SER B CA 1
ATOM 4271 C C . SER B 1 183 ? -3.1 33.625 8.305 1 94.5 183 SER B C 1
ATOM 4273 O O . SER B 1 183 ? -3.402 32.469 8.609 1 94.5 183 SER B O 1
ATOM 4275 N N . ALA B 1 184 ? -2.256 34.406 8.953 1 95.81 184 ALA B N 1
ATOM 4276 C CA . ALA B 1 184 ? -1.812 34 10.281 1 95.81 184 ALA B CA 1
ATOM 4277 C C . ALA B 1 184 ? -2.982 33.969 11.258 1 95.81 184 ALA B C 1
ATOM 4279 O O . ALA B 1 184 ? -4.004 34.594 11.047 1 95.81 184 ALA B O 1
ATOM 4280 N N . ASN B 1 185 ? -2.848 33.156 12.234 1 95.56 185 ASN B N 1
ATOM 4281 C CA . ASN B 1 185 ? -3.787 33.094 13.344 1 95.56 185 ASN B CA 1
ATOM 4282 C C . ASN B 1 185 ? -5.168 32.625 12.883 1 95.56 185 ASN B C 1
ATOM 4284 O O . ASN B 1 185 ? -6.188 33.094 13.391 1 95.56 185 ASN B O 1
ATOM 4288 N N . ARG B 1 186 ? -5.219 31.859 11.898 1 95.25 186 ARG B N 1
ATOM 4289 C CA . ARG B 1 186 ? -6.469 31.266 11.43 1 95.25 186 ARG B CA 1
ATOM 4290 C C . ARG B 1 186 ? -6.469 29.75 11.648 1 95.25 186 ARG B C 1
ATOM 4292 O O . ARG B 1 186 ? -5.539 29.062 11.234 1 95.25 186 ARG B O 1
ATOM 4299 N N . PRO B 1 187 ? -7.57 29.266 12.266 1 96.88 187 PRO B N 1
ATOM 4300 C CA . PRO B 1 187 ? -7.656 27.828 12.461 1 96.88 187 PRO B CA 1
ATOM 4301 C C . PRO B 1 187 ? -7.746 27.047 11.141 1 96.88 187 PRO B C 1
ATOM 4303 O O . PRO B 1 187 ? -8.117 27.625 10.117 1 96.88 187 PRO B O 1
ATOM 4306 N N . ASP B 1 188 ? -7.422 25.781 11.18 1 97.88 188 ASP B N 1
ATOM 4307 C CA . ASP B 1 188 ? -7.348 24.922 10 1 97.88 188 ASP B CA 1
ATOM 4308 C C . ASP B 1 188 ? -7.828 23.516 10.305 1 97.88 188 ASP B C 1
ATOM 4310 O O . ASP B 1 188 ? -8.211 23.219 11.445 1 97.88 188 ASP B O 1
ATOM 4314 N N . ARG B 1 189 ? -8.055 22.719 9.328 1 98.06 189 ARG B N 1
ATOM 4315 C CA . ARG B 1 189 ? -8.344 21.281 9.391 1 98.06 189 ARG B CA 1
ATOM 4316 C C . ARG B 1 189 ? -7.551 20.516 8.344 1 98.06 189 ARG B C 1
ATOM 4318 O O . ARG B 1 189 ? -8.102 20.078 7.332 1 98.06 189 ARG B O 1
ATOM 4325 N N . HIS B 1 190 ? -6.223 20.359 8.641 1 98.56 190 HIS B N 1
ATOM 4326 C CA . HIS B 1 190 ? -5.301 19.891 7.609 1 98.56 190 HIS B CA 1
ATOM 4327 C C . HIS B 1 190 ? -4.621 18.578 8.031 1 98.56 190 HIS B C 1
ATOM 4329 O O . HIS B 1 190 ? -4.102 18.484 9.141 1 98.56 190 HIS B O 1
ATOM 4335 N N . LEU B 1 191 ? -4.703 17.625 7.145 1 98.5 191 LEU B N 1
ATOM 4336 C CA . LEU B 1 191 ? -3.92 16.391 7.273 1 98.5 191 LEU B CA 1
ATOM 4337 C C . LEU B 1 191 ? -2.836 16.328 6.203 1 98.5 191 LEU B C 1
ATOM 4339 O O . LEU B 1 191 ? -3.131 16.391 5.008 1 98.5 191 LEU B O 1
ATOM 4343 N N . LEU B 1 192 ? -1.566 16.25 6.621 1 98.62 192 LEU B N 1
ATOM 4344 C CA . LEU B 1 192 ? -0.434 16.125 5.711 1 98.62 192 LEU B CA 1
ATOM 4345 C C . LEU B 1 192 ? 0.188 14.734 5.809 1 98.62 192 LEU B C 1
ATOM 4347 O O . LEU B 1 192 ? 0.638 14.32 6.883 1 98.62 192 LEU B O 1
ATOM 4351 N N . LEU B 1 193 ? 0.163 14.016 4.707 1 97.62 193 LEU B N 1
ATOM 4352 C CA . LEU B 1 193 ? 0.834 12.727 4.625 1 97.62 193 LEU B CA 1
ATOM 4353 C C . LEU B 1 193 ? 2.238 12.875 4.051 1 97.62 193 LEU B C 1
ATOM 4355 O O . LEU B 1 193 ? 2.471 13.727 3.184 1 97.62 193 LEU B O 1
ATOM 4359 N N . ILE B 1 194 ? 3.141 12.062 4.578 1 93.75 194 ILE B N 1
ATOM 4360 C CA . ILE B 1 194 ? 4.504 12.023 4.059 1 93.75 194 ILE B CA 1
ATOM 4361 C C . ILE B 1 194 ? 4.734 10.703 3.322 1 93.75 194 ILE B C 1
ATOM 4363 O O . ILE B 1 194 ? 4.844 9.648 3.949 1 93.75 194 ILE B O 1
ATOM 4367 N N . GLY B 1 195 ? 4.742 10.828 2.051 1 89.19 195 GLY B N 1
ATOM 4368 C CA . GLY B 1 195 ? 5.086 9.688 1.213 1 89.19 195 GLY B CA 1
ATOM 4369 C C . GLY B 1 195 ? 6.531 9.695 0.755 1 89.19 195 GLY B C 1
ATOM 4370 O O . GLY B 1 195 ? 7.418 10.125 1.495 1 89.19 195 GLY B O 1
ATOM 4371 N N . SER B 1 196 ? 6.797 9.016 -0.307 1 74.5 196 SER B N 1
ATOM 4372 C CA . SER B 1 196 ? 8.117 8.875 -0.913 1 74.5 196 SER B CA 1
ATOM 4373 C C . SER B 1 196 ? 8.016 8.695 -2.424 1 74.5 196 SER B C 1
ATOM 4375 O O . SER B 1 196 ? 6.93 8.453 -2.955 1 74.5 196 SER B O 1
ATOM 4377 N N . ILE B 1 197 ? 9.094 8.938 -3.016 1 68.44 197 ILE B N 1
ATOM 4378 C CA . ILE B 1 197 ? 9.156 8.562 -4.426 1 68.44 197 ILE B CA 1
ATOM 4379 C C . ILE B 1 197 ? 8.852 7.078 -4.582 1 68.44 197 ILE B C 1
ATOM 4381 O O . ILE B 1 197 ? 8.336 6.645 -5.613 1 68.44 197 ILE B O 1
ATOM 4385 N N . ALA B 1 198 ? 9.133 6.367 -3.568 1 67.19 198 ALA B N 1
ATOM 4386 C CA . ALA B 1 198 ? 8.844 4.934 -3.553 1 67.19 198 ALA B CA 1
ATOM 4387 C C . ALA B 1 198 ? 7.336 4.68 -3.598 1 67.19 198 ALA B C 1
ATOM 4389 O O . ALA B 1 198 ? 6.898 3.535 -3.75 1 67.19 198 ALA B O 1
ATOM 4390 N N . SER B 1 199 ? 6.582 5.66 -3.521 1 71.19 199 SER B N 1
ATOM 4391 C CA . SER B 1 199 ? 5.141 5.535 -3.736 1 71.19 199 SER B CA 1
ATOM 4392 C C . SER B 1 199 ? 4.816 5.352 -5.215 1 71.19 199 SER B C 1
ATOM 4394 O O . SER B 1 199 ? 3.709 4.941 -5.566 1 71.19 199 SER B O 1
ATOM 4396 N N . LEU B 1 200 ? 5.855 5.742 -5.957 1 63.59 200 LEU B N 1
ATOM 4397 C CA . LEU B 1 200 ? 5.633 5.781 -7.398 1 63.59 200 LEU B CA 1
ATOM 4398 C C . LEU B 1 200 ? 6.535 4.785 -8.117 1 63.59 200 LEU B C 1
ATOM 4400 O O . LEU B 1 200 ? 6.129 4.168 -9.102 1 63.59 200 LEU B O 1
ATOM 4404 N N . VAL B 1 201 ? 7.746 4.738 -7.578 1 65.38 201 VAL B N 1
ATOM 4405 C CA . VAL B 1 201 ? 8.734 3.857 -8.195 1 65.38 201 VAL B CA 1
ATOM 4406 C C . VAL B 1 201 ? 9.211 2.818 -7.188 1 65.38 201 VAL B C 1
ATOM 4408 O O . VAL B 1 201 ? 8.859 2.889 -6.004 1 65.38 201 VAL B O 1
ATOM 4411 N N . THR B 1 202 ? 9.898 1.878 -7.77 1 69 202 THR B N 1
ATOM 4412 C CA . THR B 1 202 ? 10.367 0.813 -6.891 1 69 202 THR B CA 1
ATOM 4413 C C . THR B 1 202 ? 11.844 1.015 -6.547 1 69 202 THR B C 1
ATOM 4415 O O . THR B 1 202 ? 12.656 1.313 -7.422 1 69 202 THR B O 1
ATOM 4418 N N . ILE B 1 203 ? 12.078 0.955 -5.23 1 67.12 203 ILE B N 1
ATOM 4419 C CA . ILE B 1 203 ? 13.453 0.852 -4.762 1 67.12 203 ILE B CA 1
ATOM 4420 C C . ILE B 1 203 ? 13.812 -0.614 -4.527 1 67.12 203 ILE B C 1
ATOM 4422 O O . ILE B 1 203 ? 13.297 -1.244 -3.598 1 67.12 203 ILE B O 1
ATOM 4426 N N . PRO B 1 204 ? 14.711 -1.064 -5.387 1 72.25 204 PRO B N 1
ATOM 4427 C CA . PRO B 1 204 ? 15.016 -2.494 -5.293 1 72.25 204 PRO B CA 1
ATOM 4428 C C . PRO B 1 204 ? 15.5 -2.908 -3.906 1 72.25 204 PRO B C 1
ATOM 4430 O O . PRO B 1 204 ? 16.312 -2.213 -3.303 1 72.25 204 PRO B O 1
ATOM 4433 N N . GLY B 1 205 ? 14.938 -3.996 -3.402 1 74 205 GLY B N 1
ATOM 4434 C CA . GLY B 1 205 ? 15.391 -4.562 -2.143 1 74 205 GLY B CA 1
ATOM 4435 C C . GLY B 1 205 ? 14.602 -4.066 -0.947 1 74 205 GLY B C 1
ATOM 4436 O O . GLY B 1 205 ? 14.664 -4.656 0.134 1 74 205 GLY B O 1
ATOM 4437 N N . LEU B 1 206 ? 13.898 -3.049 -1.109 1 80.44 206 LEU B N 1
ATOM 4438 C CA . LEU B 1 206 ? 13.094 -2.516 -0.015 1 80.44 206 LEU B CA 1
ATOM 4439 C C . LEU B 1 206 ? 11.625 -2.871 -0.2 1 80.44 206 LEU B C 1
ATOM 4441 O O . LEU B 1 206 ? 10.781 -1.981 -0.334 1 80.44 206 LEU B O 1
ATOM 4445 N N . THR B 1 207 ? 11.406 -4.129 -0.096 1 86.44 207 THR B N 1
ATOM 4446 C CA . THR B 1 207 ? 10.109 -4.691 -0.465 1 86.44 207 THR B CA 1
ATOM 4447 C C . THR B 1 207 ? 9 -4.105 0.404 1 86.44 207 THR B C 1
ATOM 4449 O O . THR B 1 207 ? 8.023 -3.568 -0.112 1 86.44 207 THR B O 1
ATOM 4452 N N . GLN B 1 208 ? 9.211 -4.141 1.742 1 89.5 208 GLN B N 1
ATOM 4453 C CA . GLN B 1 208 ? 8.164 -3.648 2.633 1 89.5 208 GLN B CA 1
ATOM 4454 C C . GLN B 1 208 ? 8.039 -2.131 2.549 1 89.5 208 GLN B C 1
ATOM 4456 O O . GLN B 1 208 ? 6.945 -1.583 2.68 1 89.5 208 GLN B O 1
ATOM 4461 N N . TYR B 1 209 ? 9.117 -1.454 2.389 1 87.5 209 TYR B N 1
ATOM 4462 C CA . TYR B 1 209 ? 9.07 -0.004 2.236 1 87.5 209 TYR B CA 1
ATOM 4463 C C . TYR B 1 209 ? 8.258 0.391 1.011 1 87.5 209 TYR B C 1
ATOM 4465 O O . TYR B 1 209 ? 7.363 1.239 1.097 1 87.5 209 TYR B O 1
ATOM 4473 N N . ASN B 1 210 ? 8.594 -0.272 -0.117 1 86.44 210 ASN B N 1
ATOM 4474 C CA . ASN B 1 210 ? 7.836 -0.016 -1.338 1 86.44 210 ASN B CA 1
ATOM 4475 C C . ASN B 1 210 ? 6.344 -0.264 -1.135 1 86.44 210 ASN B C 1
ATOM 4477 O O . ASN B 1 210 ? 5.516 0.568 -1.511 1 86.44 210 ASN B O 1
ATOM 4481 N N . ALA B 1 211 ? 6.051 -1.341 -0.55 1 93.06 211 ALA B N 1
ATOM 4482 C CA . ALA B 1 211 ? 4.648 -1.684 -0.306 1 93.06 211 ALA B CA 1
ATOM 4483 C C . ALA B 1 211 ? 3.982 -0.65 0.596 1 93.06 211 ALA B C 1
ATOM 4485 O O . ALA B 1 211 ? 2.869 -0.2 0.316 1 93.06 211 ALA B O 1
ATOM 4486 N N . SER B 1 212 ? 4.641 -0.275 1.642 1 94.12 212 SER B N 1
ATOM 4487 C CA . SER B 1 212 ? 4.07 0.651 2.615 1 94.12 212 SER B CA 1
ATOM 4488 C C . SER B 1 212 ? 3.828 2.023 1.996 1 94.12 212 SER B C 1
ATOM 4490 O O . SER B 1 212 ? 2.771 2.625 2.197 1 94.12 212 SER B O 1
ATOM 4492 N N . LYS B 1 213 ? 4.762 2.479 1.276 1 90.75 213 LYS B N 1
ATOM 4493 C CA . LYS B 1 213 ? 4.637 3.824 0.723 1 90.75 213 LYS B CA 1
ATOM 4494 C C . LYS B 1 213 ? 3.617 3.857 -0.414 1 90.75 213 LYS B C 1
ATOM 4496 O O . LYS B 1 213 ? 2.924 4.859 -0.604 1 90.75 213 LYS B O 1
ATOM 4501 N N . HIS B 1 214 ? 3.545 2.797 -1.141 1 91.75 214 HIS B N 1
ATOM 4502 C CA . HIS B 1 214 ? 2.408 2.686 -2.049 1 91.75 214 HIS B CA 1
ATOM 4503 C C . HIS B 1 214 ? 1.088 2.705 -1.284 1 91.75 214 HIS B C 1
AT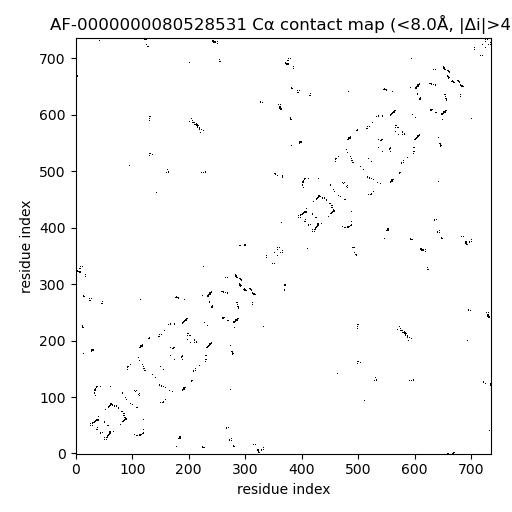OM 4505 O O . HIS B 1 214 ? 0.119 3.326 -1.727 1 91.75 214 HIS B O 1
ATOM 4511 N N . GLY B 1 215 ? 1.075 2.012 -0.202 1 95.06 215 GLY B N 1
ATOM 4512 C CA . GLY B 1 215 ? -0.109 2.033 0.642 1 95.06 215 GLY B CA 1
ATOM 4513 C C . GLY B 1 215 ? -0.479 3.426 1.114 1 95.06 215 GLY B C 1
ATOM 4514 O O . GLY B 1 215 ? -1.653 3.801 1.102 1 95.06 215 GLY B O 1
ATOM 4515 N N . VAL B 1 216 ? 0.473 4.199 1.479 1 95.56 216 VAL B N 1
ATOM 4516 C CA . VAL B 1 216 ? 0.249 5.57 1.923 1 95.56 216 VAL B CA 1
ATOM 4517 C C . VAL B 1 216 ? -0.322 6.398 0.774 1 95.56 216 VAL B C 1
ATOM 4519 O O . VAL B 1 216 ? -1.206 7.234 0.981 1 95.56 216 VAL B O 1
ATOM 4522 N N . LEU B 1 217 ? 0.195 6.184 -0.396 1 92.06 217 LEU B N 1
ATOM 4523 C CA . LEU B 1 217 ? -0.382 6.848 -1.559 1 92.06 217 LEU B CA 1
ATOM 4524 C C . LEU B 1 217 ? -1.849 6.469 -1.731 1 92.06 217 LEU B C 1
ATOM 4526 O O . LEU B 1 217 ? -2.684 7.32 -2.041 1 92.06 217 LEU B O 1
ATOM 4530 N N . GLY B 1 218 ? -2.102 5.23 -1.562 1 90.75 218 GLY B N 1
ATOM 4531 C CA . GLY B 1 218 ? -3.484 4.789 -1.622 1 90.75 218 GLY B CA 1
ATOM 4532 C C . GLY B 1 218 ? -4.371 5.469 -0.596 1 90.75 218 GLY B C 1
ATOM 4533 O O . GLY B 1 218 ? -5.52 5.812 -0.89 1 90.75 218 GLY B O 1
ATOM 4534 N N . LEU B 1 219 ? -3.885 5.645 0.626 1 93.56 219 LEU B N 1
ATOM 4535 C CA . LEU B 1 219 ? -4.609 6.383 1.654 1 93.56 219 LEU B CA 1
ATOM 4536 C C . LEU B 1 219 ? -4.906 7.805 1.191 1 93.56 219 LEU B C 1
ATOM 4538 O O . LEU B 1 219 ? -6.043 8.273 1.292 1 93.56 219 LEU B O 1
ATOM 4542 N N . PHE B 1 220 ? -3.92 8.422 0.649 1 93.19 220 PHE B N 1
ATOM 4543 C CA . PHE B 1 220 ? -4.062 9.797 0.182 1 93.19 220 PHE B CA 1
ATOM 4544 C C . PHE B 1 220 ? -5.141 9.891 -0.893 1 93.19 220 PHE B C 1
ATOM 4546 O O . PHE B 1 220 ? -6.043 10.727 -0.8 1 93.19 220 PHE B O 1
ATOM 4553 N N . LYS B 1 221 ? -5.008 9.062 -1.872 1 86.12 221 LYS B N 1
ATOM 4554 C CA . LYS B 1 221 ? -5.953 9.109 -2.982 1 86.12 221 LYS B CA 1
ATOM 4555 C C . LYS B 1 221 ? -7.379 8.844 -2.502 1 86.12 221 LYS B C 1
ATOM 4557 O O . LYS B 1 221 ? -8.32 9.492 -2.955 1 86.12 221 LYS B O 1
ATOM 4562 N N . SER B 1 222 ? -7.504 7.957 -1.608 1 86.12 222 SER B N 1
ATOM 4563 C CA . SER B 1 222 ? -8.82 7.656 -1.06 1 86.12 222 SER B CA 1
ATOM 4564 C C . SER B 1 222 ? -9.383 8.844 -0.286 1 86.12 222 SER B C 1
ATOM 4566 O O . SER B 1 222 ? -10.531 9.25 -0.499 1 86.12 222 SER B O 1
ATOM 4568 N N . LEU B 1 223 ? -8.609 9.414 0.51 1 89.75 223 LEU B N 1
ATOM 4569 C CA . LEU B 1 223 ? -9.039 10.555 1.316 1 89.75 223 LEU B CA 1
ATOM 4570 C C . LEU B 1 223 ? -9.359 11.758 0.434 1 89.75 223 LEU B C 1
ATOM 4572 O O . LEU B 1 223 ? -10.219 12.57 0.773 1 89.75 223 LEU B O 1
ATOM 4576 N N . GLY B 1 224 ? -8.656 11.844 -0.634 1 83.94 224 GLY B N 1
ATOM 4577 C CA . GLY B 1 224 ? -8.953 12.906 -1.578 1 83.94 224 GLY B CA 1
ATOM 4578 C C . GLY B 1 224 ? -10.398 12.914 -2.037 1 83.94 224 GLY B C 1
ATOM 4579 O O . GLY B 1 224 ? -10.914 13.953 -2.445 1 83.94 224 GLY B O 1
ATOM 4580 N N . THR B 1 225 ? -11.008 11.789 -1.871 1 80 225 THR B N 1
ATOM 4581 C CA . THR B 1 225 ? -12.375 11.688 -2.369 1 80 225 THR B CA 1
ATOM 4582 C C . THR B 1 225 ? -13.383 11.773 -1.222 1 80 225 THR B C 1
ATOM 4584 O O . THR B 1 225 ? -14.578 11.938 -1.449 1 80 225 THR B O 1
ATOM 4587 N N . THR B 1 226 ? -12.938 11.773 0.007 1 82.38 226 THR B N 1
ATOM 4588 C CA . THR B 1 226 ? -13.922 11.672 1.08 1 82.38 226 THR B CA 1
ATOM 4589 C C . THR B 1 226 ? -13.633 12.695 2.176 1 82.38 226 THR B C 1
ATOM 4591 O O . THR B 1 226 ? -14.484 12.945 3.035 1 82.38 226 THR B O 1
ATOM 4594 N N . ALA B 1 227 ? -12.461 13.266 2.199 1 84.38 227 ALA B N 1
ATOM 4595 C CA . ALA B 1 227 ? -12.078 14.133 3.312 1 84.38 227 ALA B CA 1
ATOM 4596 C C . ALA B 1 227 ? -13.008 15.344 3.412 1 84.38 227 ALA B C 1
ATOM 4598 O O . ALA B 1 227 ? -13.211 15.883 4.5 1 84.38 227 ALA B O 1
ATOM 4599 N N . PHE B 1 228 ? -13.586 15.719 2.324 1 81.25 228 PHE B N 1
ATOM 4600 C CA . PHE B 1 228 ? -14.484 16.859 2.311 1 81.25 228 PHE B CA 1
ATOM 4601 C C . PHE B 1 228 ? -15.703 16.594 3.186 1 81.25 228 PHE B C 1
ATOM 4603 O O . PHE B 1 228 ? -16.344 17.531 3.666 1 81.25 228 PHE B O 1
ATOM 4610 N N . MET B 1 229 ? -15.984 15.383 3.414 1 78.12 229 MET B N 1
ATOM 4611 C CA . MET B 1 229 ? -17.141 15.031 4.242 1 78.12 229 MET B CA 1
ATOM 4612 C C . MET B 1 229 ? -16.938 15.516 5.676 1 78.12 229 MET B C 1
ATOM 4614 O O . MET B 1 229 ? -17.906 15.867 6.355 1 78.12 229 MET B O 1
ATOM 4618 N N . GLY B 1 230 ? -15.695 15.555 6.09 1 85.94 230 GLY B N 1
ATOM 4619 C CA . GLY B 1 230 ? -15.359 16.078 7.402 1 85.94 230 GLY B CA 1
ATOM 4620 C C . GLY B 1 230 ? -14.891 17.516 7.359 1 85.94 230 GLY B C 1
ATOM 4621 O O . GLY B 1 230 ? -14.523 18.094 8.391 1 85.94 230 GLY B O 1
ATOM 4622 N N . GLY B 1 231 ? -14.883 18.094 6.164 1 91.62 231 GLY B N 1
ATOM 4623 C CA . GLY B 1 231 ? -14.43 19.453 6.004 1 91.62 231 GLY B CA 1
ATOM 4624 C C . GLY B 1 231 ? -12.922 19.609 6.117 1 91.62 231 GLY B C 1
ATOM 4625 O O . GLY B 1 231 ? -12.43 20.641 6.586 1 91.62 231 GLY B O 1
ATOM 4626 N N . LEU B 1 232 ? -12.203 18.594 5.793 1 95.25 232 LEU B N 1
ATOM 4627 C CA . LEU B 1 232 ? -10.742 18.609 5.918 1 95.25 232 LEU B CA 1
ATOM 4628 C C . LEU B 1 232 ? -10.086 18.812 4.559 1 95.25 232 LEU B C 1
ATOM 4630 O O . LEU B 1 232 ? -10.672 18.484 3.523 1 95.25 232 LEU B O 1
ATOM 4634 N N . ARG B 1 233 ? -8.945 19.375 4.559 1 95.62 233 ARG B N 1
ATOM 4635 C CA . ARG B 1 233 ? -8.047 19.266 3.412 1 95.62 233 ARG B CA 1
ATOM 4636 C C . ARG B 1 233 ? -6.914 18.281 3.699 1 95.62 233 ARG B C 1
ATOM 4638 O O . ARG B 1 233 ? -6.422 18.203 4.828 1 95.62 233 ARG B O 1
ATOM 4645 N N . VAL B 1 234 ? -6.562 17.484 2.648 1 96.19 234 VAL B N 1
ATOM 4646 C CA . VAL B 1 234 ? -5.516 16.469 2.746 1 96.19 234 VAL B CA 1
ATOM 4647 C C . VAL B 1 234 ? -4.504 16.656 1.621 1 96.19 234 VAL B C 1
ATOM 4649 O O . VAL B 1 234 ? -4.883 16.859 0.463 1 96.19 234 VAL B O 1
ATOM 4652 N N . ASN B 1 235 ? -3.207 16.688 1.966 1 96.31 235 ASN B N 1
ATOM 4653 C CA . ASN B 1 235 ? -2.123 16.781 0.994 1 96.31 235 ASN B CA 1
ATOM 4654 C C . ASN B 1 235 ? -1.019 15.773 1.285 1 96.31 235 ASN B C 1
ATOM 4656 O O . ASN B 1 235 ? -0.982 15.188 2.365 1 96.31 235 ASN B O 1
ATOM 4660 N N . ILE B 1 236 ? -0.177 15.516 0.263 1 95.44 236 ILE B N 1
ATOM 4661 C CA . ILE B 1 236 ? 0.9 14.555 0.457 1 95.44 236 ILE B CA 1
ATOM 4662 C C . ILE B 1 236 ? 2.189 15.086 -0.161 1 95.44 236 ILE B C 1
ATOM 4664 O O . ILE B 1 236 ? 2.166 15.688 -1.237 1 95.44 236 ILE B O 1
ATOM 4668 N N . VAL B 1 237 ? 3.293 14.922 0.571 1 92.94 237 VAL B N 1
ATOM 4669 C CA . VAL B 1 237 ? 4.637 15.172 0.056 1 92.94 237 VAL B CA 1
ATOM 4670 C C . VAL B 1 237 ? 5.305 13.852 -0.316 1 92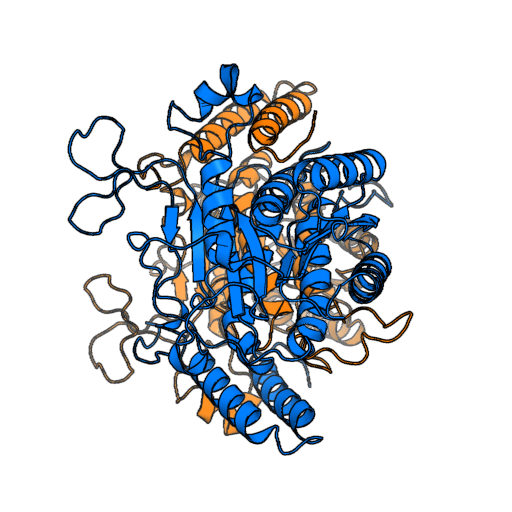.94 237 VAL B C 1
ATOM 4672 O O . VAL B 1 237 ? 5.324 12.914 0.483 1 92.94 237 VAL B O 1
ATOM 4675 N N . LEU B 1 238 ? 5.773 13.773 -1.52 1 86.75 238 LEU B N 1
ATOM 4676 C CA . LEU B 1 238 ? 6.512 12.602 -1.976 1 86.75 238 LEU B CA 1
ATOM 4677 C C . LEU B 1 238 ? 8 12.906 -2.084 1 86.75 238 LEU B C 1
ATOM 4679 O O . LEU B 1 238 ? 8.469 13.383 -3.125 1 86.75 238 LEU B O 1
ATOM 4683 N N . ALA B 1 239 ? 8.695 12.602 -1.065 1 81.88 239 ALA B N 1
ATOM 4684 C CA . ALA B 1 239 ? 10.102 12.969 -0.973 1 81.88 239 ALA B CA 1
ATOM 4685 C C . ALA B 1 239 ? 10.984 11.953 -1.703 1 81.88 239 ALA B C 1
ATOM 4687 O O . ALA B 1 239 ? 10.703 10.75 -1.68 1 81.88 239 ALA B O 1
ATOM 4688 N N . TYR B 1 240 ? 11.945 12.562 -2.43 1 67.31 240 TYR B N 1
ATOM 4689 C CA . TYR B 1 240 ? 12.992 11.742 -3.025 1 67.31 240 TYR B CA 1
ATOM 4690 C C . TYR B 1 240 ? 14.109 11.477 -2.025 1 67.31 240 TYR B C 1
ATOM 4692 O O . TYR B 1 240 ? 14.148 12.086 -0.951 1 67.31 240 TYR B O 1
ATOM 4700 N N . PHE B 1 241 ? 15.148 10.773 -2.518 1 55.28 241 PHE B N 1
ATOM 4701 C CA . PHE B 1 241 ? 16.312 10.422 -1.708 1 55.28 241 PHE B CA 1
ATOM 4702 C C . PHE B 1 241 ? 17.047 11.672 -1.263 1 55.28 241 PHE B C 1
ATOM 4704 O O . PHE B 1 241 ? 17.156 12.648 -2.014 1 55.28 241 PHE B O 1
ATOM 4711 N N . VAL B 1 242 ? 17.047 12.086 0.001 1 49.69 242 VAL B N 1
ATOM 4712 C CA . VAL B 1 242 ? 17.766 13.258 0.473 1 49.69 242 VAL B CA 1
ATOM 4713 C C . VAL B 1 242 ? 19.188 12.859 0.888 1 49.69 242 VAL B C 1
ATOM 4715 O O . VAL B 1 242 ? 19.391 11.781 1.436 1 49.69 242 VAL B O 1
ATOM 4718 N N . SER B 1 243 ? 20.219 13.586 0.26 1 42.62 243 SER B N 1
ATOM 4719 C CA . SER B 1 243 ? 21.641 13.453 0.545 1 42.62 243 SER B CA 1
ATOM 4720 C C . SER B 1 243 ? 21.906 13.477 2.047 1 42.62 243 SER B C 1
ATOM 4722 O O . SER B 1 243 ? 21.484 14.406 2.744 1 42.62 243 SER B O 1
ATOM 4724 N N . THR B 1 244 ? 21.906 12.461 2.643 1 38.12 244 THR B N 1
ATOM 4725 C CA . THR B 1 244 ? 22.516 12.594 3.965 1 38.12 244 THR B CA 1
ATOM 4726 C C . THR B 1 244 ? 24.031 12.609 3.871 1 38.12 244 THR B C 1
ATOM 4728 O O . THR B 1 244 ? 24.609 12.125 2.891 1 38.12 244 THR B O 1
ATOM 4731 N N . PRO B 1 245 ? 24.781 13.422 4.594 1 36.09 245 PRO B N 1
ATOM 4732 C CA . PRO B 1 245 ? 26.234 13.539 4.562 1 36.09 245 PRO B CA 1
ATOM 4733 C C . PRO B 1 245 ? 26.922 12.227 4.199 1 36.09 245 PRO B C 1
ATOM 4735 O O . PRO B 1 245 ? 27.984 12.234 3.566 1 36.09 245 PRO B O 1
ATOM 4738 N N . LEU B 1 246 ? 26.562 11.312 4.703 1 34.09 246 LEU B N 1
ATOM 4739 C CA . LEU B 1 246 ? 27.344 10.109 4.426 1 34.09 246 LEU B CA 1
ATOM 4740 C C . LEU B 1 246 ? 27.25 9.734 2.951 1 34.09 246 LEU B C 1
ATOM 4742 O O . LEU B 1 246 ? 27.891 8.781 2.51 1 34.09 246 LEU B O 1
ATOM 4746 N N . LEU B 1 247 ? 26.328 10.242 2.338 1 39.38 247 LEU B N 1
ATOM 4747 C CA . LEU B 1 247 ? 26.219 10.094 0.89 1 39.38 247 LEU B CA 1
ATOM 4748 C C . LEU B 1 247 ? 27.469 10.633 0.194 1 39.38 247 LEU B C 1
ATOM 4750 O O . LEU B 1 247 ? 27.594 10.508 -1.025 1 39.38 247 LEU B O 1
ATOM 4754 N N . GLN B 1 248 ? 28.234 11.312 0.784 1 36.69 248 GLN B N 1
ATOM 4755 C CA . GLN B 1 248 ? 29.281 12 0.038 1 36.69 248 GLN B CA 1
ATOM 4756 C C . GLN B 1 248 ? 30.172 11.008 -0.705 1 36.69 248 GLN B C 1
ATOM 4758 O O . GLN B 1 248 ? 30.531 11.234 -1.863 1 36.69 248 GLN B O 1
ATOM 4763 N N . ALA B 1 249 ? 30.766 10.125 0.003 1 36 249 ALA B N 1
ATOM 4764 C CA . ALA B 1 249 ? 31.844 9.516 -0.764 1 36 249 ALA B CA 1
ATOM 4765 C C . ALA B 1 249 ? 31.312 8.43 -1.692 1 36 249 ALA B C 1
ATOM 4767 O O . ALA B 1 249 ? 31.609 8.422 -2.889 1 36 249 ALA B O 1
ATOM 4768 N N . GLY B 1 250 ? 30.766 7.414 -1.247 1 37 250 GLY B N 1
ATOM 4769 C CA . GLY B 1 250 ? 30.469 6.207 -2.004 1 37 250 GLY B CA 1
ATOM 4770 C C . GLY B 1 250 ? 29.156 6.293 -2.764 1 37 250 GLY B C 1
ATOM 4771 O O . GLY B 1 250 ? 29.016 5.715 -3.846 1 37 250 GLY B O 1
ATOM 4772 N N . ALA B 1 251 ? 28.062 6.828 -2.338 1 41.09 251 ALA B N 1
ATOM 4773 C CA . ALA B 1 251 ? 26.75 6.992 -2.928 1 41.09 251 ALA B CA 1
ATOM 4774 C C . ALA B 1 251 ? 26.781 7.973 -4.098 1 41.09 251 ALA B C 1
ATOM 4776 O O . ALA B 1 251 ? 26.016 7.836 -5.051 1 41.09 251 ALA B O 1
ATOM 4777 N N . ARG B 1 252 ? 27.641 8.852 -4 1 43.62 252 ARG B N 1
ATOM 4778 C CA . ARG B 1 252 ? 27.812 9.742 -5.141 1 43.62 252 ARG B CA 1
ATOM 4779 C C . ARG B 1 252 ? 28.031 8.945 -6.426 1 43.62 252 ARG B C 1
ATOM 4781 O O . ARG B 1 252 ? 27.594 9.359 -7.5 1 43.62 252 ARG B O 1
ATOM 4788 N N . VAL B 1 253 ? 28.672 7.867 -6.121 1 39.78 253 VAL B N 1
ATOM 4789 C CA . VAL B 1 253 ? 28.969 7.078 -7.312 1 39.78 253 VAL B CA 1
ATOM 4790 C C . VAL B 1 253 ? 27.688 6.457 -7.859 1 39.78 253 VAL B C 1
ATOM 4792 O O . VAL B 1 253 ? 27.484 6.406 -9.07 1 39.78 253 VAL B O 1
ATOM 4795 N N . LEU B 1 254 ? 26.75 6.012 -6.949 1 43.81 254 LEU B N 1
ATOM 4796 C CA . LEU B 1 254 ? 25.531 5.363 -7.41 1 43.81 254 LEU B CA 1
ATOM 4797 C C . LEU B 1 254 ? 24.562 6.391 -7.977 1 43.81 254 LEU B C 1
ATOM 4799 O O . LEU B 1 254 ? 23.766 6.078 -8.875 1 43.81 254 LEU B O 1
ATOM 4803 N N . LEU B 1 255 ? 24.609 7.621 -7.48 1 46.38 255 LEU B N 1
ATOM 4804 C CA . LEU B 1 255 ? 23.703 8.672 -7.934 1 46.38 255 LEU B CA 1
ATOM 4805 C C . LEU B 1 255 ? 24.297 9.414 -9.133 1 46.38 255 LEU B C 1
ATOM 4807 O O . LEU B 1 255 ? 23.672 10.344 -9.656 1 46.38 255 LEU B O 1
ATOM 4811 N N . ALA B 1 256 ? 25.25 8.875 -9.766 1 44.16 256 ALA B N 1
ATOM 4812 C CA . ALA B 1 256 ? 25.969 9.414 -10.922 1 44.16 256 ALA B CA 1
ATOM 4813 C C . ALA B 1 256 ? 25.953 10.945 -10.906 1 44.16 256 ALA B C 1
ATOM 4815 O O . ALA B 1 256 ? 25.812 11.578 -11.945 1 44.16 256 ALA B O 1
ATOM 4816 N N . GLY B 1 257 ? 26.109 11.555 -9.766 1 42.59 257 GLY B N 1
ATOM 4817 C CA . GLY B 1 257 ? 26.328 12.992 -9.758 1 42.59 257 GLY B CA 1
ATOM 4818 C C . GLY B 1 257 ? 25.047 13.789 -9.742 1 42.59 257 GLY B C 1
ATOM 4819 O O . GLY B 1 257 ? 25.062 15.023 -9.766 1 42.59 257 GLY B O 1
ATOM 4820 N N . ASN B 1 258 ? 23.875 13.125 -9.984 1 45.62 258 ASN B N 1
ATOM 4821 C CA . ASN B 1 258 ? 22.688 13.977 -9.992 1 45.62 258 ASN B CA 1
ATOM 4822 C C . ASN B 1 258 ? 22.297 14.406 -8.586 1 45.62 258 ASN B C 1
ATOM 4824 O O . ASN B 1 258 ? 22.453 13.641 -7.629 1 45.62 258 ASN B O 1
ATOM 4828 N N . PRO B 1 259 ? 22.188 15.742 -8.578 1 46.31 259 PRO B N 1
ATOM 4829 C CA . PRO B 1 259 ? 21.938 16.281 -7.238 1 46.31 259 PRO B CA 1
ATOM 4830 C C . PRO B 1 259 ? 20.719 15.633 -6.57 1 46.31 259 PRO B C 1
ATOM 4832 O O . PRO B 1 259 ? 19.75 15.281 -7.25 1 46.31 259 PRO B O 1
ATOM 4835 N N . ILE B 1 260 ? 20.875 15.008 -5.473 1 52.53 260 ILE B N 1
ATOM 4836 C CA . ILE B 1 260 ? 19.875 14.461 -4.547 1 52.53 260 ILE B CA 1
ATOM 4837 C C . ILE B 1 260 ? 19.031 15.602 -3.967 1 52.53 260 ILE B C 1
ATOM 4839 O O . ILE B 1 260 ? 19.531 16.703 -3.764 1 52.53 260 ILE B O 1
ATOM 4843 N N . ALA B 1 261 ? 17.734 15.398 -4.035 1 58.72 261 ALA B N 1
ATOM 4844 C CA . ALA B 1 261 ? 16.906 16.359 -3.299 1 58.72 261 ALA B CA 1
ATOM 4845 C C . ALA B 1 261 ? 17.5 16.656 -1.931 1 58.72 261 ALA B C 1
ATOM 4847 O O . ALA B 1 261 ? 18.125 15.789 -1.308 1 58.72 261 ALA B O 1
ATOM 4848 N N . THR B 1 262 ? 17.516 18.031 -1.662 1 66.19 262 THR B N 1
ATOM 4849 C CA . THR B 1 262 ? 17.984 18.438 -0.341 1 66.19 262 THR B CA 1
ATOM 4850 C C . THR B 1 262 ? 16.828 18.438 0.664 1 66.19 262 THR B C 1
ATOM 4852 O O . THR B 1 262 ? 15.672 18.609 0.288 1 66.19 262 THR B O 1
ATOM 4855 N N . PRO B 1 263 ? 17.094 18.125 1.866 1 75.38 263 PRO B N 1
ATOM 4856 C CA . PRO B 1 263 ? 16.062 18.234 2.9 1 75.38 263 PRO B CA 1
ATOM 4857 C C . PRO B 1 263 ? 15.312 19.562 2.857 1 75.38 263 PRO B C 1
ATOM 4859 O O . PRO B 1 263 ? 14.117 19.625 3.15 1 75.38 263 PRO B O 1
ATOM 4862 N N . GLU B 1 264 ? 15.977 20.547 2.33 1 81.19 264 GLU B N 1
ATOM 4863 C CA . GLU B 1 264 ? 15.391 21.891 2.299 1 81.19 264 GLU B CA 1
ATOM 4864 C C . GLU B 1 264 ? 14.195 21.953 1.347 1 81.19 264 GLU B C 1
ATOM 4866 O O . GLU B 1 264 ? 13.195 22.609 1.633 1 81.19 264 GLU B O 1
ATOM 4871 N N . ASP B 1 265 ? 14.328 21.266 0.271 1 82.69 265 ASP B N 1
ATOM 4872 C CA . ASP B 1 265 ? 13.234 21.266 -0.696 1 82.69 265 ASP B CA 1
ATOM 4873 C C . ASP B 1 265 ? 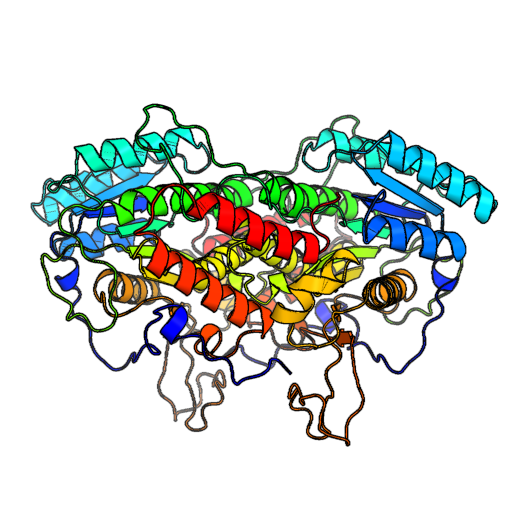12.008 20.547 -0.139 1 82.69 265 ASP B C 1
ATOM 4875 O O . ASP B 1 265 ? 10.875 20.969 -0.381 1 82.69 265 ASP B O 1
ATOM 4879 N N . VAL B 1 266 ? 12.25 19.484 0.581 1 86.19 266 VAL B N 1
ATOM 4880 C CA . VAL B 1 266 ? 11.148 18.75 1.191 1 86.19 266 VAL B CA 1
ATOM 4881 C C . VAL B 1 266 ? 10.477 19.625 2.254 1 86.19 266 VAL B C 1
ATOM 4883 O O . VAL B 1 266 ? 9.25 19.688 2.316 1 86.19 266 VAL B O 1
ATOM 4886 N N . ILE B 1 267 ? 11.273 20.297 3.018 1 91.5 267 ILE B N 1
ATOM 4887 C CA . ILE B 1 267 ? 10.766 21.156 4.086 1 91.5 267 ILE B CA 1
ATOM 4888 C C . ILE B 1 267 ? 9.969 22.312 3.484 1 91.5 267 ILE B C 1
ATOM 4890 O O . ILE B 1 267 ? 8.906 22.672 4.004 1 91.5 267 ILE B O 1
ATOM 4894 N N . ASP B 1 268 ? 10.469 22.797 2.4 1 92.62 268 ASP B N 1
ATOM 4895 C CA . ASP B 1 268 ? 9.773 23.891 1.731 1 92.62 268 ASP B CA 1
ATOM 4896 C C . ASP B 1 268 ? 8.414 23.438 1.215 1 92.62 268 ASP B C 1
ATOM 4898 O O . ASP B 1 268 ? 7.41 24.141 1.393 1 92.62 268 ASP B O 1
ATOM 4902 N N . ALA B 1 269 ? 8.383 22.344 0.605 1 92.38 269 ALA B N 1
ATOM 4903 C CA . ALA B 1 269 ? 7.129 21.812 0.095 1 92.38 269 ALA B CA 1
ATOM 4904 C C . ALA B 1 269 ? 6.141 21.547 1.229 1 92.38 269 ALA B C 1
ATOM 4906 O O . ALA B 1 269 ? 4.969 21.922 1.136 1 92.38 269 ALA B O 1
ATOM 4907 N N . GLY B 1 270 ? 6.621 20.922 2.283 1 96.06 270 GLY B N 1
ATOM 4908 C CA . GLY B 1 270 ? 5.777 20.703 3.445 1 96.06 270 GLY B CA 1
ATOM 4909 C C . GLY B 1 270 ? 5.266 21.984 4.066 1 96.06 270 GLY B C 1
ATOM 4910 O O . GLY B 1 270 ? 4.109 22.062 4.492 1 96.06 270 GLY B O 1
ATOM 4911 N N . THR B 1 271 ? 6.102 22.969 4.102 1 98 271 THR B N 1
ATOM 4912 C CA . THR B 1 271 ? 5.715 24.25 4.676 1 98 271 THR B CA 1
ATOM 4913 C C . THR B 1 271 ? 4.652 24.938 3.818 1 98 271 THR B C 1
ATOM 4915 O O . THR B 1 271 ? 3.715 25.531 4.344 1 98 271 THR B O 1
ATOM 4918 N N . ARG B 1 272 ? 4.836 24.844 2.531 1 97.12 272 ARG B N 1
ATOM 4919 C CA . ARG B 1 272 ? 3.809 25.391 1.65 1 97.12 272 ARG B CA 1
ATOM 4920 C C . ARG B 1 272 ? 2.447 24.766 1.938 1 97.12 272 ARG B C 1
ATOM 4922 O O . ARG B 1 272 ? 1.449 25.469 2.082 1 97.12 272 ARG B O 1
ATOM 4929 N N . PHE B 1 273 ? 2.412 23.484 2.068 1 97.69 273 PHE B N 1
ATOM 4930 C CA . PHE B 1 273 ? 1.162 22.797 2.371 1 97.69 273 PHE B CA 1
ATOM 4931 C C . PHE B 1 273 ? 0.624 23.219 3.73 1 97.69 273 PHE B C 1
ATOM 4933 O O . PHE B 1 273 ? -0.587 23.375 3.904 1 97.69 273 PHE B O 1
ATOM 4940 N N . MET B 1 274 ? 1.513 23.375 4.691 1 98.31 274 MET B N 1
ATOM 4941 C CA . MET B 1 274 ? 1.097 23.672 6.059 1 98.31 274 MET B CA 1
ATOM 4942 C C . MET B 1 274 ? 0.54 25.094 6.16 1 98.31 274 MET B C 1
ATOM 4944 O O . MET B 1 274 ? -0.453 25.328 6.852 1 98.31 274 MET B O 1
ATOM 4948 N N . ALA B 1 275 ? 1.111 26.016 5.422 1 98.31 275 ALA B N 1
ATOM 4949 C CA . ALA B 1 275 ? 0.789 27.438 5.531 1 98.31 275 ALA B CA 1
ATOM 4950 C C . ALA B 1 275 ? -0.375 27.812 4.617 1 98.31 275 ALA B C 1
ATOM 4952 O O . ALA B 1 275 ? -1.262 28.562 5.008 1 98.31 275 ALA B O 1
ATOM 4953 N N . ASP B 1 276 ? -0.424 27.281 3.434 1 97.44 276 ASP B N 1
ATOM 4954 C CA . ASP B 1 276 ? -1.355 27.75 2.41 1 97.44 276 ASP B CA 1
ATOM 4955 C C . ASP B 1 276 ? -2.645 26.938 2.43 1 97.44 276 ASP B C 1
ATOM 4957 O O . ASP B 1 276 ? -2.74 25.891 1.767 1 97.44 276 ASP B O 1
ATOM 4961 N N . ALA B 1 277 ? -3.641 27.453 3.111 1 96.38 277 ALA B N 1
ATOM 4962 C CA . ALA B 1 277 ? -4.906 26.75 3.326 1 96.38 277 ALA B CA 1
ATOM 4963 C C . ALA B 1 277 ? -5.672 26.594 2.018 1 96.38 277 ALA B C 1
ATOM 4965 O O . ALA B 1 277 ? -6.688 25.891 1.966 1 96.38 277 ALA B O 1
ATOM 4966 N N . ARG B 1 278 ? -5.227 27.234 0.914 1 95.12 278 ARG B N 1
ATOM 4967 C CA . ARG B 1 278 ? -5.895 27.141 -0.38 1 95.12 278 ARG B CA 1
ATOM 4968 C C . ARG B 1 278 ? -5.613 25.797 -1.051 1 95.12 278 ARG B C 1
ATOM 4970 O O . ARG B 1 278 ? -6.301 25.422 -2.004 1 95.12 278 ARG B O 1
ATOM 4977 N N . ILE B 1 279 ? -4.598 25.062 -0.535 1 95.69 279 ILE B N 1
ATOM 4978 C CA . ILE B 1 279 ? -4.164 23.844 -1.214 1 95.69 279 ILE B CA 1
ATOM 4979 C C . ILE B 1 279 ? -4.832 22.625 -0.571 1 95.69 279 ILE B C 1
ATOM 4981 O O . ILE B 1 279 ? -4.641 22.359 0.618 1 95.69 279 ILE B O 1
ATOM 4985 N N . SER B 1 280 ? -5.605 21.906 -1.368 1 93.5 280 SER B N 1
ATOM 4986 C CA . SER B 1 280 ? -6.305 20.703 -0.904 1 93.5 280 SER B CA 1
ATOM 4987 C C . SER B 1 280 ? -6.277 19.609 -1.959 1 93.5 280 SER B C 1
ATOM 4989 O O . SER B 1 280 ? -6.562 19.859 -3.133 1 93.5 280 SER B O 1
ATOM 4991 N N . GLY B 1 281 ? -5.918 18.406 -1.508 1 91.5 281 GLY B N 1
ATOM 4992 C CA . GLY B 1 281 ? -5.965 17.266 -2.389 1 91.5 281 GLY B CA 1
ATOM 4993 C C . GLY B 1 281 ? -4.809 17.203 -3.365 1 91.5 281 GLY B C 1
ATOM 4994 O O . GLY B 1 281 ? -4.957 16.719 -4.488 1 91.5 281 GLY B O 1
ATOM 4995 N N . ARG B 1 282 ? -3.674 17.75 -2.963 1 91.06 282 ARG B N 1
ATOM 4996 C CA . ARG B 1 282 ? -2.58 17.875 -3.922 1 91.06 282 ARG B CA 1
ATOM 4997 C C . ARG B 1 282 ? -1.344 17.125 -3.441 1 91.06 282 ARG B C 1
ATOM 4999 O O . ARG B 1 282 ? -1.21 16.844 -2.252 1 91.06 282 ARG B O 1
ATOM 5006 N N . ALA B 1 283 ? -0.518 16.781 -4.414 1 90.62 283 ALA B N 1
ATOM 5007 C CA . ALA B 1 283 ? 0.71 16.031 -4.156 1 90.62 283 ALA B CA 1
ATOM 5008 C C . ALA B 1 283 ? 1.918 16.734 -4.773 1 90.62 283 ALA B C 1
ATOM 5010 O O . ALA B 1 283 ? 1.9 17.109 -5.949 1 90.62 283 ALA B O 1
ATOM 5011 N N . LEU B 1 284 ? 2.92 16.938 -3.977 1 88.25 284 LEU B N 1
ATOM 5012 C CA . LEU B 1 284 ? 4.188 17.453 -4.477 1 88.25 284 LEU B CA 1
ATOM 5013 C C . LEU B 1 284 ? 5.285 16.406 -4.375 1 88.25 284 LEU B C 1
ATOM 5015 O O . LEU B 1 284 ? 5.484 15.805 -3.312 1 88.25 284 LEU B O 1
ATOM 5019 N N . MET B 1 285 ? 5.93 16.141 -5.438 1 82.88 285 MET B N 1
ATOM 5020 C CA . MET B 1 285 ? 7.102 15.266 -5.48 1 82.88 285 MET B CA 1
ATOM 5021 C C . MET B 1 285 ? 8.391 16.078 -5.5 1 82.88 285 MET B C 1
ATOM 5023 O O . MET B 1 285 ? 8.492 17.062 -6.242 1 82.88 285 MET B O 1
ATOM 5027 N N . ILE B 1 286 ? 9.227 15.734 -4.66 1 77.81 286 ILE B N 1
ATOM 5028 C CA . ILE B 1 286 ? 10.516 16.406 -4.59 1 77.81 286 ILE B CA 1
ATOM 5029 C C . ILE B 1 286 ? 11.609 15.484 -5.117 1 77.81 286 ILE B C 1
ATOM 5031 O O . ILE B 1 286 ? 11.836 14.398 -4.566 1 77.81 286 ILE B O 1
ATOM 5035 N N . GLY B 1 287 ? 12.062 15.805 -6.211 1 66.88 287 GLY B N 1
ATOM 5036 C CA . GLY B 1 287 ? 13.086 14.969 -6.812 1 66.88 287 GLY B CA 1
ATOM 5037 C C . GLY B 1 287 ? 14.352 15.734 -7.152 1 66.88 287 GLY B C 1
ATOM 5038 O O . GLY B 1 287 ? 14.531 16.875 -6.73 1 66.88 287 GLY B O 1
ATOM 5039 N N . PRO B 1 288 ? 15.211 14.898 -7.82 1 59.75 288 PRO B N 1
ATOM 5040 C CA . PRO B 1 288 ? 16.438 15.57 -8.242 1 59.75 288 PRO B CA 1
ATOM 5041 C C . PRO B 1 288 ? 16.188 16.719 -9.227 1 59.75 288 PRO B C 1
ATOM 5043 O O . PRO B 1 288 ? 15.141 16.734 -9.883 1 59.75 288 PRO B O 1
ATOM 5046 N N . LYS B 1 289 ? 16.953 17.672 -9.117 1 54.12 289 LYS B N 1
ATOM 5047 C CA . LYS B 1 289 ? 16.844 18.828 -10.008 1 54.12 289 LYS B CA 1
ATOM 5048 C C . LYS B 1 289 ? 16.781 18.391 -11.469 1 54.12 289 LYS B C 1
ATOM 5050 O O . LYS B 1 289 ? 17.625 17.625 -11.922 1 54.12 289 LYS B O 1
ATOM 5055 N N . VAL B 1 290 ? 15.523 18.453 -11.961 1 49.94 290 VAL B N 1
ATOM 5056 C CA . VAL B 1 290 ? 15.359 18.094 -13.367 1 49.94 290 VAL B CA 1
ATOM 5057 C C . VAL B 1 290 ? 15.055 19.344 -14.188 1 49.94 290 VAL B C 1
ATOM 5059 O O . VAL B 1 290 ? 14.492 20.312 -13.672 1 49.94 290 VAL B O 1
ATOM 5062 N N . LYS B 1 291 ? 15.688 19.484 -15.289 1 45.34 291 LYS B N 1
ATOM 5063 C CA . LYS B 1 291 ? 15.391 20.578 -16.203 1 45.34 291 LYS B CA 1
ATOM 5064 C C . LYS B 1 291 ? 14.211 20.25 -17.109 1 45.34 291 LYS B C 1
ATOM 5066 O O . LYS B 1 291 ? 14.133 19.141 -17.656 1 45.34 291 LYS B O 1
ATOM 5071 N N . VAL B 1 292 ? 13.109 20.844 -16.953 1 42.66 292 VAL B N 1
ATOM 5072 C CA . VAL B 1 292 ? 11.914 20.656 -17.766 1 42.66 292 VAL B CA 1
ATOM 5073 C C . VAL B 1 292 ? 11.992 21.531 -19.016 1 42.66 292 VAL B C 1
ATOM 5075 O O . VAL B 1 292 ? 12.227 22.75 -18.906 1 42.66 292 VAL B O 1
ATOM 5078 N N . ARG B 1 293 ? 12.102 20.828 -20.203 1 40.62 293 ARG B N 1
ATOM 5079 C CA . ARG B 1 293 ? 12.039 21.641 -21.422 1 40.62 293 ARG B CA 1
ATOM 5080 C C . ARG B 1 293 ? 10.602 22.031 -21.734 1 40.62 293 ARG B C 1
ATOM 5082 O O . ARG B 1 293 ? 9.656 21.469 -21.188 1 40.62 293 ARG B O 1
ATOM 5089 N N . ALA B 1 294 ? 10.492 23.203 -22.609 1 39.53 294 ALA B N 1
ATOM 5090 C CA . ALA B 1 294 ? 9.336 23.969 -23.031 1 39.53 294 ALA B CA 1
ATOM 5091 C C . ALA B 1 294 ? 8.172 23.062 -23.422 1 39.53 294 ALA B C 1
ATOM 5093 O O . ALA B 1 294 ? 7.02 23.5 -23.484 1 39.53 294 ALA B O 1
ATOM 5094 N N . ASP B 1 295 ? 8.25 22 -24.141 1 36.22 295 ASP B N 1
ATOM 5095 C CA . ASP B 1 295 ? 7.102 21.359 -24.766 1 36.22 295 ASP B CA 1
ATOM 5096 C C . ASP B 1 295 ? 6.371 20.453 -23.781 1 36.22 295 ASP B C 1
ATOM 5098 O O . ASP B 1 295 ? 5.516 19.656 -24.172 1 36.22 295 ASP B O 1
ATOM 5102 N N . ASN B 1 296 ? 6.344 20.609 -22.594 1 38.28 296 ASN B N 1
ATOM 5103 C CA . ASN B 1 296 ? 5.547 20.094 -21.484 1 38.28 296 ASN B CA 1
ATOM 5104 C C . ASN B 1 296 ? 5.875 18.641 -21.188 1 38.28 296 ASN B C 1
ATOM 5106 O O . ASN B 1 296 ? 5.109 17.938 -20.516 1 38.28 296 ASN B O 1
ATOM 5110 N N . GLU B 1 297 ? 6.707 18.047 -22.094 1 35.72 297 GLU B N 1
ATOM 5111 C CA . GLU B 1 297 ? 7.102 16.656 -21.844 1 35.72 297 GLU B CA 1
ATOM 5112 C C . GLU B 1 297 ? 8.188 16.578 -20.781 1 35.72 297 GLU B C 1
ATOM 5114 O O . GLU B 1 297 ? 9.156 17.359 -20.797 1 35.72 297 GLU B O 1
ATOM 5119 N N . TRP B 1 298 ? 7.844 16.297 -19.656 1 35.16 298 TRP B N 1
ATOM 5120 C CA . TRP B 1 298 ? 8.75 16.203 -18.516 1 35.16 298 TRP B CA 1
ATOM 5121 C C . TRP B 1 298 ? 9.945 15.312 -18.859 1 35.16 298 TRP B C 1
ATOM 5123 O O . TRP B 1 298 ? 9.797 14.109 -19.078 1 35.16 298 TRP B O 1
ATOM 5133 N N . GLU B 1 299 ? 10.766 15.789 -19.812 1 35.59 299 GLU B N 1
ATOM 5134 C CA . GLU B 1 299 ? 11.984 15.031 -20.094 1 35.59 299 GLU B CA 1
ATOM 5135 C C . GLU B 1 299 ? 13.07 15.352 -19.062 1 35.59 299 GLU B C 1
ATOM 5137 O O . GLU B 1 299 ? 13.352 16.516 -18.797 1 35.59 299 GLU B O 1
ATOM 5142 N N . VAL B 1 300 ? 13.375 14.391 -18.266 1 36.38 300 VAL B N 1
ATOM 5143 C CA . VAL B 1 300 ? 14.586 14.539 -17.453 1 36.38 300 VAL B CA 1
ATOM 5144 C C . VAL B 1 300 ? 15.734 15.008 -18.344 1 36.38 300 VAL B C 1
ATOM 5146 O O . VAL B 1 300 ? 16.109 14.32 -19.297 1 36.38 300 VAL B O 1
ATOM 5149 N N . VAL B 1 301 ? 15.93 16.328 -18.594 1 38.66 301 VAL B N 1
ATOM 5150 C CA . VAL B 1 301 ? 17.078 16.734 -19.391 1 38.66 301 VAL B CA 1
ATOM 5151 C C . VAL B 1 301 ? 18.359 16.594 -18.562 1 38.66 301 VAL B C 1
ATOM 5153 O O . VAL B 1 301 ? 18.422 17.031 -17.406 1 38.66 301 VAL B O 1
ATOM 5156 N N . LEU B 1 302 ? 19.188 15.727 -18.891 1 34.88 302 LEU B N 1
ATOM 5157 C CA . LEU B 1 302 ? 20.578 15.633 -18.438 1 34.88 302 LEU B CA 1
ATOM 5158 C C . LEU B 1 302 ? 21.203 17.016 -18.328 1 34.88 302 LEU B C 1
ATOM 5160 O O . LEU B 1 302 ? 20.766 17.953 -18.984 1 34.88 302 LEU B O 1
ATOM 5164 N N . GLN B 1 303 ? 22.047 17.172 -17.312 1 38.41 303 GLN B N 1
ATOM 5165 C CA . GLN B 1 303 ? 22.828 18.328 -16.891 1 38.41 303 GLN B CA 1
ATOM 5166 C C . GLN B 1 303 ? 23.219 19.203 -18.094 1 38.41 303 GLN B C 1
ATOM 5168 O O . GLN B 1 303 ? 23.344 20.422 -17.953 1 38.41 303 GLN B O 1
ATOM 5173 N N . GLU B 1 304 ? 23.484 18.484 -19.172 1 36.97 304 GLU B N 1
ATOM 5174 C CA . GLU B 1 304 ? 24.281 19.312 -20.062 1 36.97 304 GLU B CA 1
ATOM 5175 C C . GLU B 1 304 ? 23.406 20.312 -20.828 1 36.97 304 GLU B C 1
ATOM 5177 O O . GLU B 1 304 ? 23.906 21.078 -21.656 1 36.97 304 GLU B O 1
ATOM 5182 N N . ASP B 1 305 ? 22.125 20.094 -20.75 1 41.25 305 ASP B N 1
ATOM 5183 C CA . ASP B 1 305 ? 21.469 21.016 -21.672 1 41.25 305 ASP B CA 1
ATOM 5184 C C . ASP B 1 305 ? 21.328 22.406 -21.062 1 41.25 305 ASP B C 1
ATOM 5186 O O . ASP B 1 305 ? 20.781 22.562 -19.969 1 41.25 305 ASP B O 1
ATOM 5190 N N . LYS B 1 306 ? 22.078 23.234 -21.516 1 48.66 306 LYS B N 1
ATOM 5191 C CA . LYS B 1 306 ? 22.219 24.641 -21.172 1 48.66 306 LYS B CA 1
ATOM 5192 C C . LYS B 1 306 ? 20.859 25.344 -21.141 1 48.66 306 LYS B C 1
ATOM 5194 O O . LYS B 1 306 ? 20.734 26.469 -20.672 1 48.66 306 LYS B O 1
ATOM 5199 N N . GLU B 1 307 ? 19.719 24.906 -21.719 1 46.56 307 GLU B N 1
ATOM 5200 C CA . GLU B 1 307 ? 18.422 25.547 -21.906 1 46.56 307 GLU B CA 1
ATOM 5201 C C . GLU B 1 307 ? 17.312 24.781 -21.188 1 46.56 307 GLU B C 1
ATOM 5203 O O . GLU B 1 307 ? 17.266 23.547 -21.25 1 46.56 307 GLU B O 1
ATOM 5208 N N . GLY B 1 308 ? 16.844 25.203 -19.766 1 50.69 308 GLY B N 1
ATOM 5209 C CA . GLY B 1 308 ? 15.695 24.75 -19 1 50.69 308 GLY B CA 1
ATOM 5210 C C . GLY B 1 308 ? 15.734 25.141 -17.547 1 50.69 308 GLY B C 1
ATOM 5211 O O . GLY B 1 308 ? 16.766 25.625 -17.062 1 50.69 308 GLY B O 1
ATOM 5212 N N . VAL B 1 309 ? 14.656 25.406 -17.078 1 53.62 309 VAL B N 1
ATOM 5213 C CA . VAL B 1 309 ? 14.555 25.797 -15.68 1 53.62 309 VAL B CA 1
ATOM 5214 C C . VAL B 1 309 ? 14.648 24.562 -14.781 1 53.62 309 VAL B C 1
ATOM 5216 O O . VAL B 1 309 ? 14 23.547 -15.039 1 53.62 309 VAL B O 1
ATOM 5219 N N . GLU B 1 310 ? 15.656 24.562 -13.914 1 58.38 310 GLU B N 1
ATOM 5220 C CA . GLU B 1 310 ? 15.859 23.484 -12.945 1 58.38 310 GLU B CA 1
ATOM 5221 C C . GLU B 1 310 ? 14.734 23.453 -11.914 1 58.38 310 GLU B C 1
ATOM 5223 O O . GLU B 1 310 ? 14.422 24.469 -11.297 1 58.38 310 GLU B O 1
ATOM 5228 N N . VAL B 1 311 ? 13.945 22.375 -12.008 1 60.22 311 VAL B N 1
ATOM 5229 C CA . VAL B 1 311 ? 12.898 22.266 -11 1 60.22 311 VAL B CA 1
ATOM 5230 C C . VAL B 1 311 ? 13.156 21.047 -10.117 1 60.22 311 VAL B C 1
ATOM 5232 O O . VAL B 1 311 ? 13.602 20 -10.602 1 60.22 311 VAL B O 1
ATOM 5235 N N . THR B 1 312 ? 13.086 21.297 -8.734 1 67 312 THR B N 1
ATOM 5236 C CA . THR B 1 312 ? 13.266 20.219 -7.773 1 67 312 THR B CA 1
ATOM 5237 C C . THR B 1 312 ? 11.93 19.75 -7.219 1 67 312 THR B C 1
ATOM 5239 O O . THR B 1 312 ? 11.836 18.672 -6.617 1 67 312 THR B O 1
ATOM 5242 N N . VAL B 1 313 ? 10.93 20.578 -7.43 1 73.12 313 VAL B N 1
ATOM 5243 C CA . VAL B 1 313 ? 9.609 20.25 -6.91 1 73.12 313 VAL B CA 1
ATOM 5244 C C . VAL B 1 313 ? 8.594 20.219 -8.055 1 73.12 313 VAL B C 1
ATOM 5246 O O . VAL B 1 313 ? 8.609 21.094 -8.922 1 73.12 313 VAL B O 1
ATOM 5249 N N . ARG B 1 314 ? 7.844 19.156 -8.07 1 75.31 314 ARG B N 1
ATOM 5250 C CA . ARG B 1 314 ? 6.809 19.062 -9.094 1 75.31 314 ARG B CA 1
ATOM 5251 C C . ARG B 1 314 ? 5.508 18.516 -8.516 1 75.31 314 ARG B C 1
ATOM 5253 O O . ARG B 1 314 ? 5.523 17.641 -7.648 1 75.31 314 ARG B O 1
ATOM 5260 N N . GLU B 1 315 ? 4.418 19.156 -9.039 1 78.81 315 GLU B N 1
ATOM 5261 C CA . GLU B 1 315 ? 3.117 18.578 -8.703 1 78.81 315 GLU B CA 1
ATOM 5262 C C . GLU B 1 315 ? 2.844 17.312 -9.508 1 78.81 315 GLU B C 1
ATOM 5264 O O . GLU B 1 315 ? 3.096 17.266 -10.711 1 78.81 315 GLU B O 1
ATOM 5269 N N . VAL B 1 316 ? 2.43 16.344 -8.758 1 72.88 316 VAL B N 1
ATOM 5270 C CA . VAL B 1 316 ? 2.084 15.102 -9.438 1 72.88 316 VAL B CA 1
ATOM 5271 C C . VAL B 1 316 ? 0.6 14.805 -9.234 1 72.88 316 VAL B C 1
ATOM 5273 O O . VAL B 1 316 ? -0.062 15.438 -8.406 1 72.88 316 VAL B O 1
ATOM 5276 N N . PHE B 1 317 ? -0.031 13.93 -10.086 1 66.06 317 PHE B N 1
ATOM 5277 C CA . PHE B 1 317 ? -1.418 13.484 -10.047 1 66.06 317 PHE B CA 1
ATOM 5278 C C . PHE B 1 317 ? -2.369 14.648 -10.266 1 66.06 317 PHE B C 1
ATOM 5280 O O . PHE B 1 317 ? -3.449 14.703 -9.672 1 66.06 317 PHE B O 1
ATOM 5287 N N . VAL B 1 318 ? -1.931 15.57 -11.062 1 58.97 318 VAL B N 1
ATOM 5288 C CA . VAL B 1 318 ? -2.717 16.766 -11.336 1 58.97 318 VAL B CA 1
ATOM 5289 C C . VAL B 1 318 ? -4.07 16.375 -11.922 1 58.97 318 VAL B C 1
ATOM 5291 O O . VAL B 1 318 ? -5.098 16.969 -11.578 1 58.97 318 VAL B O 1
ATOM 5294 N N . ASP B 1 319 ? -4.031 15.195 -12.641 1 59.09 319 ASP B N 1
ATOM 5295 C CA . ASP B 1 319 ? -5.238 14.836 -13.383 1 59.09 319 ASP B CA 1
ATOM 5296 C C . ASP B 1 319 ? -6.043 13.773 -12.633 1 59.09 319 ASP B C 1
ATOM 5298 O O . ASP B 1 319 ? -7.141 13.406 -13.055 1 59.09 319 ASP B O 1
ATOM 5302 N N . ASP B 1 320 ? -5.523 13.273 -11.672 1 57.78 320 ASP B N 1
ATOM 5303 C CA . ASP B 1 320 ? -6.156 12.148 -10.992 1 57.78 320 ASP B CA 1
ATOM 5304 C C . ASP B 1 320 ? -7.602 12.469 -10.625 1 57.78 320 ASP B C 1
ATOM 5306 O O . ASP B 1 320 ? -8.469 11.602 -10.672 1 57.78 320 ASP B O 1
ATOM 5310 N N . PHE B 1 321 ? -7.82 13.656 -10.211 1 57.16 321 PHE B N 1
ATOM 5311 C CA . PHE B 1 321 ? -9.188 13.953 -9.805 1 57.16 321 PHE B CA 1
ATOM 5312 C C . PHE B 1 321 ? -9.938 14.688 -10.906 1 57.16 321 PHE B C 1
ATOM 5314 O O . PHE B 1 321 ? -11.117 15.008 -10.766 1 57.16 321 PHE B O 1
ATOM 5321 N N . GLU B 1 322 ? -9.227 14.828 -11.922 1 58.16 322 GLU B N 1
ATOM 5322 C CA . GLU B 1 322 ? -9.906 15.406 -13.07 1 58.16 322 GLU B CA 1
ATOM 5323 C C . GLU B 1 322 ? -10.578 14.336 -13.922 1 58.16 322 GLU B C 1
ATOM 5325 O O . GLU B 1 322 ? -11.711 14.516 -14.383 1 58.16 322 GLU B O 1
ATOM 5330 N N . VAL B 1 323 ? -9.867 13.164 -13.977 1 52.34 323 VAL B N 1
ATOM 5331 C CA . VAL B 1 323 ? -10.383 12.047 -14.766 1 52.34 323 VAL B CA 1
ATOM 5332 C C . VAL B 1 323 ? -10.484 10.797 -13.898 1 52.34 323 VAL B C 1
ATOM 5334 O O . VAL B 1 323 ? -9.477 10.289 -13.406 1 52.34 323 VAL B O 1
ATOM 5337 N N . VAL B 1 324 ? -11.805 10.594 -13.523 1 56.03 324 VAL B N 1
ATOM 5338 C CA . VAL B 1 324 ? -12.023 9.406 -12.703 1 56.03 324 VAL B CA 1
ATOM 5339 C C . VAL B 1 324 ? -12.945 8.43 -13.43 1 56.03 324 VAL B C 1
ATOM 5341 O O . VAL B 1 324 ? -13.68 8.828 -14.344 1 56.03 324 VAL B O 1
ATOM 5344 N N . GLU B 1 325 ? -12.758 7.23 -13.062 1 59.38 325 GLU B N 1
ATOM 5345 C CA . GLU B 1 325 ? -13.648 6.203 -13.594 1 59.38 325 GLU B CA 1
ATOM 5346 C C . GLU B 1 325 ? -15.109 6.52 -13.273 1 59.38 325 GLU B C 1
ATOM 5348 O O . GLU B 1 325 ? -15.406 7.086 -12.219 1 59.38 325 GLU B O 1
ATOM 5353 N N . ALA B 1 326 ? -15.945 6.258 -14.234 1 55.53 326 ALA B N 1
ATOM 5354 C CA . ALA B 1 326 ? -17.359 6.648 -14.164 1 55.53 326 ALA B CA 1
ATOM 5355 C C . ALA B 1 326 ? -17.984 6.188 -12.852 1 55.53 326 ALA B C 1
ATOM 5357 O O . ALA B 1 326 ? -18.734 6.934 -12.219 1 55.53 326 ALA B O 1
ATOM 5358 N N . PHE B 1 327 ? -17.641 5.066 -12.586 1 59.66 327 PHE B N 1
ATOM 5359 C CA . PHE B 1 327 ? -18.203 4.535 -11.352 1 59.66 327 PHE B CA 1
ATOM 5360 C C . PHE B 1 327 ? -17.75 5.375 -10.156 1 59.66 327 PHE B C 1
ATOM 5362 O O . PHE B 1 327 ? -18.562 5.715 -9.289 1 59.66 327 PHE B O 1
ATOM 5369 N N . CYS B 1 328 ? -16.516 5.648 -10.109 1 63.56 328 CYS B N 1
ATOM 5370 C CA . CYS B 1 328 ? -15.977 6.453 -9.023 1 63.56 328 CYS B CA 1
ATOM 5371 C C . CYS B 1 328 ? -16.625 7.832 -8.992 1 63.56 328 CYS B C 1
ATOM 5373 O O . CYS B 1 328 ? -16.953 8.344 -7.918 1 63.56 328 CYS B O 1
ATOM 5375 N N . ALA B 1 329 ? -16.812 8.352 -10.133 1 63.75 329 ALA B N 1
ATOM 5376 C CA . ALA B 1 329 ? -17.453 9.656 -10.211 1 63.75 329 ALA B CA 1
ATOM 5377 C C . ALA B 1 329 ? -18.875 9.609 -9.641 1 63.75 329 ALA B C 1
ATOM 5379 O O . ALA B 1 329 ? -19.281 10.516 -8.914 1 63.75 329 ALA B O 1
ATOM 5380 N N . ARG B 1 330 ? -19.578 8.633 -9.961 1 62.31 330 ARG B N 1
ATOM 5381 C CA . ARG B 1 330 ? -20.938 8.492 -9.469 1 62.31 330 ARG B CA 1
ATOM 5382 C C . ARG B 1 330 ? -20.969 8.312 -7.957 1 62.31 330 ARG B C 1
ATOM 5384 O O . ARG B 1 330 ? -21.844 8.852 -7.273 1 62.31 330 ARG B O 1
ATOM 5391 N N . LEU B 1 331 ? -20.047 7.59 -7.543 1 65.88 331 LEU B N 1
ATOM 5392 C CA . LEU B 1 331 ? -19.969 7.391 -6.098 1 65.88 331 LEU B CA 1
ATOM 5393 C C . LEU B 1 331 ? -19.656 8.703 -5.387 1 65.88 331 LEU B C 1
ATOM 5395 O O . LEU B 1 331 ? -20.25 9 -4.344 1 65.88 331 LEU B O 1
ATOM 5399 N N . ILE B 1 332 ? -18.844 9.406 -5.906 1 67.31 332 ILE B N 1
ATOM 5400 C CA . ILE B 1 332 ? -18.484 10.695 -5.32 1 67.31 332 ILE B CA 1
ATOM 5401 C C . ILE B 1 332 ? -19.719 11.609 -5.312 1 67.31 332 ILE B C 1
ATOM 5403 O O . ILE B 1 332 ? -19.969 12.312 -4.332 1 67.31 332 ILE B O 1
ATOM 5407 N N . LYS B 1 333 ? -20.484 11.586 -6.402 1 66.5 333 LYS B N 1
ATOM 5408 C CA . LYS B 1 333 ? -21.703 12.375 -6.469 1 66.5 333 LYS B CA 1
ATOM 5409 C C . LYS B 1 333 ? -22.688 11.961 -5.383 1 66.5 333 LYS B C 1
ATOM 5411 O O . LYS B 1 333 ? -23.328 12.812 -4.75 1 66.5 333 LYS B O 1
ATOM 5416 N N . LEU B 1 334 ? -22.703 10.742 -5.238 1 64.62 334 LEU B N 1
ATOM 5417 C CA . LEU B 1 334 ? -23.594 10.234 -4.195 1 64.62 334 LEU B CA 1
ATOM 5418 C C . LEU B 1 334 ? -23.125 10.695 -2.816 1 64.62 334 LEU B C 1
ATOM 5420 O O . LEU B 1 334 ? -23.953 11.078 -1.979 1 64.62 334 LEU B O 1
ATOM 5424 N N . LEU B 1 335 ? -21.906 10.641 -2.586 1 68.69 335 LEU B N 1
ATOM 5425 C CA . LEU B 1 335 ? -21.359 11.094 -1.311 1 68.69 335 LEU B CA 1
ATOM 5426 C C . LEU B 1 335 ? -21.672 12.57 -1.085 1 68.69 335 LEU B C 1
ATOM 5428 O O . LEU B 1 335 ? -21.938 12.984 0.043 1 68.69 335 LEU B O 1
ATOM 5432 N N . ASN B 1 336 ? -21.672 13.305 -2.127 1 67.31 336 ASN B N 1
ATOM 5433 C CA . ASN B 1 336 ? -22 14.727 -2.029 1 67.31 336 ASN B CA 1
ATOM 5434 C C . ASN B 1 336 ? -23.453 14.938 -1.618 1 67.31 336 ASN B C 1
ATOM 5436 O O . ASN B 1 336 ? -23.734 15.812 -0.804 1 67.31 336 ASN B O 1
ATOM 5440 N N . VAL B 1 337 ? -24.219 14.133 -2.211 1 66.31 337 VAL B N 1
ATOM 5441 C CA . VAL B 1 337 ? -25.641 14.227 -1.865 1 66.31 337 VAL B CA 1
ATOM 5442 C C . VAL B 1 337 ? -25.828 13.867 -0.395 1 66.31 337 VAL B C 1
ATOM 5444 O O . VAL B 1 337 ? -26.594 14.531 0.319 1 66.31 337 VAL B O 1
ATOM 5447 N N . LEU B 1 338 ? -25.141 12.93 -0.01 1 65.19 338 LEU B N 1
ATOM 5448 C CA . LEU B 1 338 ? -25.234 12.484 1.375 1 65.19 338 LEU B CA 1
ATOM 5449 C C . LEU B 1 338 ? -24.734 13.555 2.332 1 65.19 338 LEU B C 1
ATOM 5451 O O . LEU B 1 338 ? -25.328 13.789 3.387 1 65.19 338 LEU B O 1
ATOM 5455 N N . GLU B 1 339 ? -23.656 14.086 2.01 1 67.94 339 GLU B N 1
ATOM 5456 C CA . GLU B 1 339 ? -23.078 15.141 2.84 1 67.94 339 GLU B CA 1
ATOM 5457 C C . GLU B 1 339 ? -24.016 16.328 2.951 1 67.94 339 GLU B C 1
ATOM 5459 O O . GLU B 1 339 ? -24.172 16.922 4.027 1 67.94 339 GLU B O 1
ATOM 5464 N N . ALA B 1 340 ? -24.625 16.656 1.886 1 66.19 340 ALA B N 1
ATOM 5465 C CA . ALA B 1 340 ? -25.547 17.781 1.873 1 66.19 340 ALA B CA 1
ATOM 5466 C C . ALA B 1 340 ? -26.781 17.484 2.721 1 66.19 340 ALA B C 1
ATOM 5468 O O . ALA B 1 340 ? -27.391 18.391 3.293 1 66.19 340 ALA B O 1
ATOM 5469 N N . ALA B 1 341 ? -27.047 16.219 2.709 1 57.62 341 ALA B N 1
ATOM 5470 C CA . ALA B 1 341 ? -28.234 15.805 3.447 1 57.62 341 ALA B CA 1
ATOM 5471 C C . ALA B 1 341 ? -27.922 15.602 4.926 1 57.62 341 ALA B C 1
ATOM 5473 O O . ALA B 1 341 ? -28.828 15.383 5.734 1 57.62 341 ALA B O 1
ATOM 5474 N N . ARG B 1 342 ? -26.703 15.281 5.27 1 58.03 342 ARG B N 1
ATOM 5475 C CA . ARG B 1 342 ? -26.25 14.992 6.625 1 58.03 342 ARG B CA 1
ATOM 5476 C C . ARG B 1 342 ? -26.875 15.961 7.629 1 58.03 342 ARG B C 1
ATOM 5478 O O . ARG B 1 342 ? -26.891 15.688 8.836 1 58.03 342 ARG B O 1
ATOM 5485 N N . GLY B 1 343 ? -27.234 17.031 7.266 1 47.66 343 GLY B N 1
ATOM 5486 C CA . GLY B 1 343 ? -28.031 17.688 8.281 1 47.66 343 GLY B CA 1
ATOM 5487 C C . GLY B 1 343 ? -29.141 16.797 8.82 1 47.66 343 GLY B C 1
ATOM 5488 O O . GLY B 1 343 ? -29.781 17.141 9.82 1 47.66 343 GLY B O 1
ATOM 5489 N N . TRP B 1 344 ? -29.547 15.773 8.039 1 41.09 344 TRP B N 1
ATOM 5490 C CA . TRP B 1 344 ? -30.594 14.93 8.586 1 41.09 344 TRP B CA 1
ATOM 5491 C C . TRP B 1 344 ? -30.016 13.695 9.273 1 41.09 344 TRP B C 1
ATOM 5493 O O . TRP B 1 344 ? -29.359 12.867 8.633 1 41.09 344 TRP B O 1
ATOM 5503 N N . SER B 1 345 ? -29.562 13.5 10.453 1 44.41 345 SER B N 1
ATOM 5504 C CA . SER B 1 345 ? -28.656 12.914 11.43 1 44.41 345 SER B CA 1
ATOM 5505 C C . SER B 1 345 ? -28.438 11.43 11.164 1 44.41 345 SER B C 1
ATOM 5507 O O . SER B 1 345 ? -27.297 10.977 11.031 1 44.41 345 SER B O 1
ATOM 5509 N N . GLY B 1 346 ? -29.297 10.477 11.812 1 45.19 346 GLY B N 1
ATOM 5510 C CA . GLY B 1 346 ? -29.188 9.062 12.117 1 45.19 346 GLY B CA 1
ATOM 5511 C C . GLY B 1 346 ? -29.125 8.188 10.883 1 45.19 346 GLY B C 1
ATOM 5512 O O . GLY B 1 346 ? -28.516 7.121 10.898 1 45.19 346 GLY B O 1
ATOM 5513 N N . TRP B 1 347 ? -29.641 8.516 9.836 1 45.28 347 TRP B N 1
ATOM 5514 C CA . TRP B 1 347 ? -29.938 7.754 8.633 1 45.28 347 TRP B CA 1
ATOM 5515 C C . TRP B 1 347 ? -28.719 7.695 7.715 1 45.28 347 TRP B C 1
ATOM 5517 O O . TRP B 1 347 ? -28.547 6.742 6.949 1 45.28 347 TRP B O 1
ATOM 5527 N N . PHE B 1 348 ? -27.703 8.383 7.906 1 48.47 348 PHE B N 1
ATOM 5528 C CA . PHE B 1 348 ? -26.609 8.633 6.977 1 48.47 348 PHE B CA 1
ATOM 5529 C C . PHE B 1 348 ? -25.641 7.457 6.949 1 48.47 348 PHE B C 1
ATOM 5531 O O . PHE B 1 348 ? -25.234 6.996 5.879 1 48.47 348 PHE B O 1
ATOM 5538 N N . SER B 1 349 ? -25.234 7.145 8.062 1 51.94 349 SER B N 1
ATOM 5539 C CA . SER B 1 349 ? -24.266 6.055 8.141 1 51.94 349 SER B CA 1
ATOM 5540 C C . SER B 1 349 ? -24.844 4.77 7.543 1 51.94 349 SER B C 1
ATOM 5542 O O . SER B 1 349 ? -24.125 4.031 6.855 1 51.94 349 SER B O 1
ATOM 5544 N N . ASP B 1 350 ? -26.156 4.723 7.777 1 52 350 ASP B N 1
ATOM 5545 C CA . ASP B 1 350 ? -26.797 3.506 7.297 1 52 350 ASP B CA 1
ATOM 5546 C C . ASP B 1 350 ? -26.922 3.516 5.773 1 52 350 ASP B C 1
ATOM 5548 O O . ASP B 1 350 ? -26.734 2.488 5.121 1 52 350 ASP B O 1
ATOM 5552 N N . MET B 1 351 ? -27.188 4.668 5.27 1 50.38 351 MET B N 1
ATOM 5553 C CA . MET B 1 351 ? -27.344 4.758 3.82 1 50.38 351 MET B CA 1
ATOM 5554 C C . MET B 1 351 ? -26 4.574 3.123 1 50.38 351 MET B C 1
ATOM 5556 O O . MET B 1 351 ? -25.906 3.893 2.1 1 50.38 351 MET B O 1
ATOM 5560 N N . PHE B 1 352 ? -25.031 5.086 3.689 1 53.81 352 PHE B N 1
ATOM 5561 C CA . PHE B 1 352 ? -23.703 4.902 3.125 1 53.81 352 PHE B CA 1
ATOM 5562 C C . PHE B 1 352 ? -23.297 3.432 3.148 1 53.81 352 PHE B C 1
ATOM 5564 O O . PHE B 1 352 ? -22.781 2.908 2.16 1 53.81 352 PHE B O 1
ATOM 5571 N N . ALA B 1 353 ? -23.641 2.938 4.273 1 55.19 353 ALA B N 1
ATOM 5572 C CA . ALA B 1 353 ? -23.344 1.51 4.379 1 55.19 353 ALA B CA 1
ATOM 5573 C C . ALA B 1 353 ? -24.125 0.713 3.336 1 55.19 353 ALA B C 1
ATOM 5575 O O . ALA B 1 353 ? -23.578 -0.213 2.725 1 55.19 353 ALA B O 1
ATOM 5576 N N . ALA B 1 354 ? -25.281 1.205 3.193 1 52.28 354 ALA B N 1
ATOM 5577 C CA . ALA B 1 354 ? -26.141 0.502 2.244 1 52.28 354 ALA B CA 1
ATOM 5578 C C . ALA B 1 354 ? -25.641 0.689 0.813 1 52.28 354 ALA B C 1
ATOM 5580 O O . ALA B 1 354 ? -25.625 -0.261 0.028 1 52.28 354 ALA B O 1
ATOM 5581 N N . ILE B 1 355 ? -25.25 1.823 0.577 1 51.09 355 ILE B N 1
ATOM 5582 C CA . ILE B 1 355 ? -24.797 2.135 -0.772 1 51.09 355 ILE B CA 1
ATOM 5583 C C . ILE B 1 355 ? -23.453 1.46 -1.03 1 51.09 355 ILE B C 1
ATOM 5585 O O . ILE B 1 355 ? -23.25 0.833 -2.072 1 51.09 355 ILE B O 1
ATOM 5589 N N . THR B 1 356 ? -22.625 1.624 -0.03 1 54.91 356 THR B N 1
ATOM 5590 C CA . THR B 1 356 ? -21.297 1.014 -0.163 1 54.91 356 THR B CA 1
ATOM 5591 C C . THR B 1 356 ? -21.422 -0.504 -0.271 1 54.91 356 THR B C 1
ATOM 5593 O O . THR B 1 356 ? -20.703 -1.132 -1.053 1 54.91 356 THR B O 1
ATOM 5596 N N . TYR B 1 357 ? -22.328 -0.976 0.652 1 51.59 357 TYR B N 1
ATOM 5597 C CA . TYR B 1 357 ? -22.578 -2.41 0.584 1 51.59 357 TYR B CA 1
ATOM 5598 C C . TYR B 1 357 ? -23.031 -2.818 -0.814 1 51.59 357 TYR B C 1
ATOM 5600 O O . TYR B 1 357 ? -22.562 -3.816 -1.359 1 51.59 357 TYR B O 1
ATOM 5608 N N . ARG B 1 358 ? -23.906 -2.008 -1.184 1 46.41 358 ARG B N 1
ATOM 5609 C CA . ARG B 1 358 ? -24.453 -2.318 -2.5 1 46.41 358 ARG B CA 1
ATOM 5610 C C . ARG B 1 358 ? -23.375 -2.223 -3.576 1 46.41 358 ARG B C 1
ATOM 5612 O O . ARG B 1 358 ? -23.344 -3.047 -4.492 1 46.41 358 ARG B O 1
ATOM 5619 N N . VAL B 1 359 ? -22.625 -1.25 -3.297 1 48.56 359 VAL B N 1
ATOM 5620 C CA . VAL B 1 359 ? -21.531 -1.031 -4.227 1 48.56 359 VAL B CA 1
ATOM 5621 C C . VAL B 1 359 ? -20.5 -2.154 -4.086 1 48.56 359 VAL B C 1
ATOM 5623 O O . VAL B 1 359 ? -20.016 -2.684 -5.086 1 48.56 359 VAL B O 1
ATOM 5626 N N . LEU B 1 360 ? -20.297 -2.463 -2.879 1 50.38 360 LEU B N 1
ATOM 5627 C CA . LEU B 1 360 ? -19.281 -3.471 -2.607 1 50.38 360 LEU B CA 1
ATOM 5628 C C . LEU B 1 360 ? -19.75 -4.852 -3.055 1 50.38 360 LEU B C 1
ATOM 5630 O O . LEU B 1 360 ? -18.953 -5.656 -3.535 1 50.38 360 LEU B O 1
ATOM 5634 N N . VAL B 1 361 ? -20.969 -5.094 -2.646 1 44.81 361 VAL B N 1
ATOM 5635 C CA . VAL B 1 361 ? -21.547 -6.34 -3.133 1 44.81 361 VAL B CA 1
ATOM 5636 C C . VAL B 1 361 ? -21.406 -6.418 -4.652 1 44.81 361 VAL B C 1
ATOM 5638 O O . VAL B 1 361 ? -21.109 -7.484 -5.199 1 44.81 361 VAL B O 1
ATOM 5641 N N . ILE B 1 362 ? -21.391 -5.254 -4.996 1 41.31 362 ILE B N 1
ATOM 5642 C CA . ILE B 1 362 ? -21.266 -5.098 -6.441 1 41.31 362 ILE B CA 1
ATOM 5643 C C . ILE B 1 362 ? -19.859 -5.512 -6.887 1 41.31 362 ILE B C 1
ATOM 5645 O O . ILE B 1 362 ? -19.703 -6.129 -7.941 1 41.31 362 ILE B O 1
ATOM 5649 N N . PHE B 1 363 ? -19 -5.18 -6.035 1 43.97 363 PHE B N 1
ATOM 5650 C CA . PHE B 1 363 ? -17.594 -5.379 -6.395 1 43.97 363 PHE B CA 1
ATOM 5651 C C . PHE B 1 363 ? -17.156 -6.801 -6.07 1 43.97 363 PHE B C 1
ATOM 5653 O O . PHE B 1 363 ? -15.969 -7.117 -6.145 1 43.97 363 PHE B O 1
ATOM 5660 N N . GLY B 1 364 ? -18.078 -7.652 -5.832 1 41.34 364 GLY B N 1
ATOM 5661 C CA . GLY B 1 364 ? -17.797 -9.055 -5.551 1 41.34 364 GLY B CA 1
ATOM 5662 C C . GLY B 1 364 ? -16.984 -9.258 -4.289 1 41.34 364 GLY B C 1
ATOM 5663 O O . GLY B 1 364 ? -16.312 -10.281 -4.133 1 41.34 364 GLY B O 1
ATOM 5664 N N . LEU B 1 365 ? -16.844 -8.219 -3.521 1 40.59 365 LEU B N 1
ATOM 5665 C CA . LEU B 1 365 ? -15.969 -8.266 -2.352 1 40.59 365 LEU B CA 1
ATOM 5666 C C . LEU B 1 365 ? -16.719 -8.805 -1.138 1 40.59 365 LEU B C 1
ATOM 5668 O O . LEU B 1 365 ? -16.109 -9.07 -0.096 1 40.59 365 LEU B O 1
ATOM 5672 N N . ARG B 1 366 ? -18.062 -8.766 -0.994 1 40.69 366 ARG B N 1
ATOM 5673 C CA . ARG B 1 366 ? -18.766 -9.398 0.112 1 40.69 366 ARG B CA 1
ATOM 5674 C C . ARG B 1 366 ? -19.703 -10.5 -0.39 1 40.69 366 ARG B C 1
ATOM 5676 O O . ARG B 1 366 ? -20.391 -10.328 -1.397 1 40.69 366 ARG B O 1
ATOM 5683 N N . ARG B 1 367 ? -19.375 -11.82 0.067 1 36.81 367 ARG B N 1
ATOM 5684 C CA . ARG B 1 367 ? -20.344 -12.898 -0.07 1 36.81 367 ARG B CA 1
ATOM 5685 C C . ARG B 1 367 ? -21.672 -12.531 0.585 1 36.81 367 ARG B C 1
ATOM 5687 O O . ARG B 1 367 ? -21.703 -11.797 1.573 1 36.81 367 ARG B O 1
ATOM 5694 N N . LYS B 1 368 ? -23.016 -12.828 -0.009 1 31.44 368 LYS B N 1
ATOM 5695 C CA . LYS B 1 368 ? -24.266 -12.883 0.742 1 31.44 368 LYS B CA 1
ATOM 5696 C C . LYS B 1 368 ? -24.125 -13.758 1.985 1 31.44 368 LYS B C 1
ATOM 5698 O O . LYS B 1 368 ? -23.547 -14.844 1.926 1 31.44 368 LYS B O 1
#

Radius of gyration: 25.3 Å; Cα contacts (8 Å, |Δi|>4): 1655; chains: 2; bounding box: 63×72×63 Å

Nearest PDB structures (foldseek):
  8fd8-assembly1_A  TM=8.022E-01  e=1.829E-13  Homo sapiens
  1iy8-assembly1_B  TM=8.094E-01  e=3.805E-12  Leifsonia aquatica
  1yxm-assembly1_C  TM=8.585E-01  e=1.086E-11  Homo sapiens
  6jhb-assembly1_B-2  TM=7.651E-01  e=7.915E-11  Microcystis aeruginosa FACHB-905 = DIANCHI905
  3lf1-assembly1_A  TM=7.585E-01  e=3.711E-10  Pseudomonas aeruginosa PAO1